Protein AF-0000000076653887 (afdb_homodimer)

Foldseek 3Di:
DPPPQAAFEEEEEDAAQFADLLRVLLVLLQQCQAPVSDPVDGNGRYDYFYEYQDQWYQYNVPDIDGGRYYLVRCLVPVVRHQEYEFTDGPCVPVVVCLDCPHSSLVSLLSQLPDDFDPPLVRAREYEYAACSLLSVLSSLQQAPWEFEHAPVCQVVSQVSNVVNVGRGHHYDDDQKDQRQAGPSRRYGYIYGYHSVSSNVRSLVVCCSVPNVVSSVSSCVVVVHD/DPPPQAAFEEEEEDAAQFADLLRVLLVLLQQCQAPVSDPVDGNGRYDYFYEYQDQWYQYNVPDIDGGRYYLVRCLVPVVRHQEYEFTDGPCVPVVVCLDCPHSSLVSLLSQLPDDFDPPLVRAREYEYAACSLLSVLSSLQLAPWEFEHAPVCQVVSQVSNVVNVGRGHHYDDDQKDQRQAGPSSRYGYIYGYHSVSSNVRSLVVCCVVPNPVSSVSSCVVVVND

Secondary structure (DSSP, 8-state):
-------EEEEEE--TT--HHHHHHHHHHHHH-BTT--SSS--BSEEEEEEESSSEEEETTTEEEE-SEEHHHHHHTGGG-SEEEE----HHHHHHHTSTTSHHHHHHHHHHTSPPPS-TTS-EEEEEEGGGHHHHHHHTTTTTSEE---GGGHHHHHHHHHHTTSSPPEE--SSEEEEEE-TTSSEEEEEE-STHHHHHHHHHHHHHHT-HHHHHHHHHHTT--/-------EEEEEE--TT--HHHHHHHHHHHHH-BTT--SSS--BSEEEEEEESSSEEEETTTEEEE-SEEHHHHHHTGGG-SEEEE----HHHHHHHTSTTSHHHHHHHHHHTSPPPSSTTS-EEEEEEGGGHHHHHHHTTTTTSEE---GGGHHHHHHHHHHTTSSPPEE--SSEEEEEE-TTSSEEEEEE-STHHHHHHHHHHHHHHT-HHHHHHHHHHTT--

Structure (mmCIF, N/CA/C/O backbone):
data_AF-0000000076653887-model_v1
#
loop_
_entity.id
_entity.type
_entity.pdbx_description
1 polymer 'Related to ThiJ/PfpI family protein'
#
loop_
_atom_site.group_PDB
_atom_site.id
_atom_site.type_symbol
_atom_site.label_atom_id
_atom_site.label_alt_id
_atom_site.label_comp_id
_atom_site.label_asym_id
_atom_site.label_entity_id
_atom_site.label_seq_id
_atom_site.pdbx_PDB_ins_code
_atom_site.Cartn_x
_atom_site.Cartn_y
_atom_site.Cartn_z
_atom_site.occupancy
_atom_site.B_iso_or_equiv
_atom_site.auth_seq_id
_atom_site.auth_comp_id
_atom_site.auth_asym_id
_atom_site.auth_atom_id
_atom_site.pdbx_PDB_model_num
ATOM 1 N N . MET A 1 1 ? 30.344 25.25 -2.646 1 35.72 1 MET A N 1
ATOM 2 C CA . MET A 1 1 ? 29.984 24.266 -1.63 1 35.72 1 MET A CA 1
ATOM 3 C C . MET A 1 1 ? 28.938 23.281 -2.164 1 35.72 1 MET A C 1
ATOM 5 O O . MET A 1 1 ? 27.891 23.703 -2.648 1 35.72 1 MET A O 1
ATOM 9 N N . SER A 1 2 ? 29.219 22.188 -2.693 1 41.06 2 SER A N 1
ATOM 10 C CA . SER A 1 2 ? 28.359 21.266 -3.426 1 41.06 2 SER A CA 1
ATOM 11 C C . SER A 1 2 ? 27.078 20.984 -2.65 1 41.06 2 SER A C 1
ATOM 13 O O . SER A 1 2 ? 27.125 20.609 -1.478 1 41.06 2 SER A O 1
ATOM 15 N N . ALA A 1 3 ? 26.062 21.766 -2.795 1 47.28 3 ALA A N 1
ATOM 16 C CA . ALA A 1 3 ? 24.828 21.75 -2.021 1 47.28 3 ALA A CA 1
ATOM 17 C C . ALA A 1 3 ? 24.438 20.328 -1.627 1 47.28 3 ALA A C 1
ATOM 19 O O . ALA A 1 3 ? 24.391 19.438 -2.473 1 47.28 3 ALA A O 1
ATOM 20 N N . SER A 1 4 ? 24.906 19.844 -0.425 1 63.62 4 SER A N 1
ATOM 21 C CA . SER A 1 4 ? 24.578 18.531 0.104 1 63.62 4 SER A CA 1
ATOM 22 C C . SER A 1 4 ? 23.156 18.125 -0.264 1 63.62 4 SER A C 1
ATOM 24 O O . SER A 1 4 ? 22.234 18.953 -0.238 1 63.62 4 SER A O 1
ATOM 26 N N . ALA A 1 5 ? 23 16.953 -0.858 1 79.5 5 ALA A N 1
ATOM 27 C CA . ALA A 1 5 ? 21.719 16.438 -1.338 1 79.5 5 ALA A CA 1
ATOM 28 C C . ALA A 1 5 ? 20.656 16.484 -0.236 1 79.5 5 ALA A C 1
ATOM 30 O O . ALA A 1 5 ? 20.938 16.125 0.908 1 79.5 5 ALA A O 1
ATOM 31 N N . LYS A 1 6 ? 19.562 17.188 -0.463 1 87.56 6 LYS A N 1
ATOM 32 C CA . LYS A 1 6 ? 18.469 17.359 0.494 1 87.56 6 LYS A CA 1
ATOM 33 C C . LYS A 1 6 ? 17.859 16.031 0.896 1 87.56 6 LYS A C 1
ATOM 35 O O . LYS A 1 6 ? 17.703 15.141 0.058 1 87.56 6 LYS A O 1
ATOM 40 N N . HIS A 1 7 ? 17.703 15.875 2.232 1 94.31 7 HIS A N 1
ATOM 41 C CA . HIS A 1 7 ? 17.016 14.719 2.791 1 94.31 7 HIS A CA 1
ATOM 42 C C . HIS A 1 7 ? 15.844 15.156 3.67 1 94.31 7 HIS A C 1
ATOM 44 O O . HIS A 1 7 ? 15.945 16.156 4.391 1 94.31 7 HIS A O 1
ATOM 50 N N . TYR A 1 8 ? 14.789 14.422 3.564 1 96.75 8 TYR A N 1
ATOM 51 C CA . TYR A 1 8 ? 13.594 14.719 4.344 1 96.75 8 TYR A CA 1
ATOM 52 C C . TYR A 1 8 ? 13.227 13.555 5.254 1 96.75 8 TYR A C 1
ATOM 54 O O . TYR A 1 8 ? 13.32 12.391 4.848 1 96.75 8 TYR A O 1
ATOM 62 N N . SER A 1 9 ? 12.867 13.867 6.469 1 97.69 9 SER A N 1
ATOM 63 C CA . SER A 1 9 ? 12.352 12.883 7.414 1 97.69 9 SER A CA 1
ATOM 64 C C . SER A 1 9 ? 10.828 12.859 7.426 1 97.69 9 SER A C 1
ATOM 66 O O . SER A 1 9 ? 10.195 13.891 7.645 1 97.69 9 SER A O 1
ATOM 68 N N . VAL A 1 10 ? 10.25 11.68 7.203 1 98.75 10 VAL A N 1
ATOM 69 C CA . VAL A 1 10 ? 8.797 11.539 7.102 1 98.75 10 VAL A CA 1
ATOM 70 C C . VAL A 1 10 ? 8.281 10.664 8.25 1 98.75 10 VAL A C 1
ATOM 72 O O . VAL A 1 10 ? 8.672 9.5 8.375 1 98.75 10 VAL A O 1
ATOM 75 N N . GLY A 1 11 ? 7.484 11.242 9.156 1 98.88 11 GLY A N 1
ATOM 76 C CA . GLY A 1 11 ? 6.688 10.438 10.07 1 98.88 11 GLY A CA 1
ATOM 77 C C . GLY A 1 11 ? 5.375 9.977 9.477 1 98.88 11 GLY A C 1
ATOM 78 O O . GLY A 1 11 ? 4.664 10.758 8.836 1 98.88 11 GLY A O 1
ATOM 79 N N . VAL A 1 12 ? 5.055 8.758 9.625 1 98.94 12 VAL A N 1
ATOM 80 C CA . VAL A 1 12 ? 3.812 8.18 9.117 1 98.94 12 VAL A CA 1
ATOM 81 C C . VAL A 1 12 ? 3.01 7.594 10.273 1 98.94 12 VAL A C 1
ATOM 83 O O . VAL A 1 12 ? 3.389 6.566 10.844 1 98.94 12 VAL A O 1
ATOM 86 N N . LEU A 1 13 ? 1.899 8.227 10.586 1 98.94 13 LEU A N 1
ATOM 87 C CA . LEU A 1 13 ? 1.045 7.742 11.664 1 98.94 13 LEU A CA 1
ATOM 88 C C . LEU A 1 13 ? 0.377 6.426 11.273 1 98.94 13 LEU A C 1
ATOM 90 O O . LEU A 1 13 ? -0.115 6.285 10.148 1 98.94 13 LEU A O 1
ATOM 94 N N . VAL A 1 14 ? 0.419 5.461 12.141 1 98.88 14 VAL A N 1
ATOM 95 C CA . VAL A 1 14 ? -0.341 4.223 11.992 1 98.88 14 VAL A CA 1
ATOM 96 C C . VAL A 1 14 ? -1.024 3.877 13.312 1 98.88 14 VAL A C 1
ATOM 98 O O . VAL A 1 14 ? -0.551 4.266 14.383 1 98.88 14 VAL A O 1
ATOM 101 N N . PHE A 1 15 ? -2.16 3.225 13.234 1 98.75 15 PHE A N 1
ATOM 102 C CA . PHE A 1 15 ? -2.941 2.781 14.383 1 98.75 15 PHE A CA 1
ATOM 103 C C . PHE A 1 15 ? -3.805 1.579 14.016 1 98.75 15 PHE A C 1
ATOM 105 O O . PHE A 1 15 ? -3.959 1.253 12.836 1 98.75 15 PHE A O 1
ATOM 112 N N . ASP A 1 16 ? -4.293 0.832 14.984 1 98 16 ASP A N 1
ATOM 113 C CA . ASP A 1 16 ? -5.117 -0.345 14.727 1 98 16 ASP A CA 1
ATOM 114 C C . ASP A 1 16 ? -6.332 0.012 13.875 1 98 16 ASP A C 1
ATOM 116 O O . ASP A 1 16 ? -7.066 0.95 14.188 1 98 16 ASP A O 1
ATOM 120 N N . GLY A 1 17 ? -6.457 -0.701 12.789 1 97.12 17 GLY A N 1
ATOM 121 C CA . GLY A 1 17 ? -7.605 -0.508 11.914 1 97.12 17 GLY A CA 1
ATOM 122 C C . GLY A 1 17 ? -7.355 0.503 10.812 1 97.12 17 GLY A C 1
ATOM 123 O O . GLY A 1 17 ? -8.219 0.741 9.969 1 97.12 17 GLY A O 1
ATOM 124 N N . VAL A 1 18 ? -6.141 1.078 10.75 1 97.94 18 VAL A N 1
ATOM 125 C CA . VAL A 1 18 ? -5.777 2.066 9.742 1 97.94 18 VAL A CA 1
ATOM 126 C C . VAL A 1 18 ? -5.879 1.446 8.352 1 97.94 18 VAL A C 1
ATOM 128 O O . VAL A 1 18 ? -5.648 0.246 8.18 1 97.94 18 VAL A O 1
ATOM 131 N N . ASP A 1 19 ? -6.266 2.242 7.414 1 97.31 19 ASP A N 1
ATOM 132 C CA . ASP A 1 19 ? -6.332 1.786 6.031 1 97.31 19 ASP A CA 1
ATOM 133 C C . ASP A 1 19 ? -4.934 1.595 5.445 1 97.31 19 ASP A C 1
ATOM 135 O O . ASP A 1 19 ? -4.098 2.496 5.52 1 97.31 19 ASP A O 1
ATOM 139 N N . ILE A 1 20 ? -4.719 0.563 4.793 1 98.06 20 ILE A N 1
ATOM 140 C CA . ILE A 1 20 ? -3.387 0.108 4.418 1 98.06 20 ILE A CA 1
ATOM 141 C C . ILE A 1 20 ? -2.781 1.071 3.398 1 98.06 20 ILE A C 1
ATOM 143 O O . ILE A 1 20 ? -1.705 1.629 3.625 1 98.06 20 ILE A O 1
ATOM 147 N N . LEU A 1 21 ? -3.434 1.396 2.318 1 97.44 21 LEU A N 1
ATOM 148 C CA . LEU A 1 21 ? -2.824 2.188 1.256 1 97.44 21 LEU A CA 1
ATOM 149 C C . LEU A 1 21 ? -2.76 3.662 1.646 1 97.44 21 LEU A C 1
ATOM 151 O O . LEU A 1 21 ? -2.072 4.449 0.995 1 97.44 21 LEU A O 1
ATOM 155 N N . ASP A 1 22 ? -3.475 4.02 2.719 1 98.44 22 ASP A N 1
ATOM 156 C CA . ASP A 1 22 ? -3.396 5.402 3.178 1 98.44 22 ASP A CA 1
ATOM 157 C C . ASP A 1 22 ? -1.999 5.73 3.701 1 98.44 22 ASP A C 1
ATOM 159 O O . ASP A 1 22 ? -1.573 6.887 3.67 1 98.44 22 ASP A O 1
ATOM 163 N N . PHE A 1 23 ? -1.325 4.711 4.234 1 98.69 23 PHE A N 1
ATOM 164 C CA . PHE A 1 23 ? 0.042 4.953 4.68 1 98.69 23 PHE A CA 1
ATOM 165 C C . PHE A 1 23 ? 1.042 4.289 3.74 1 98.69 23 PHE A C 1
ATOM 167 O O . PHE A 1 23 ? 2.1 4.855 3.451 1 98.69 23 PHE A O 1
ATOM 174 N N . ALA A 1 24 ? 0.767 3.137 3.213 1 98.19 24 ALA A N 1
ATOM 175 C CA . ALA A 1 24 ? 1.706 2.4 2.371 1 98.19 24 ALA A CA 1
ATOM 176 C C . ALA A 1 24 ? 1.891 3.09 1.021 1 98.19 24 ALA A C 1
ATOM 178 O O . ALA A 1 24 ? 2.977 3.045 0.438 1 98.19 24 ALA A O 1
ATOM 179 N N . GLY A 1 25 ? 0.832 3.682 0.486 1 97.38 25 GLY A N 1
ATOM 180 C CA . GLY A 1 25 ? 0.93 4.43 -0.757 1 97.38 25 GLY A CA 1
ATOM 181 C C . GLY A 1 25 ? 1.96 5.543 -0.706 1 97.38 25 GLY A C 1
ATOM 182 O O . GLY A 1 25 ? 2.926 5.535 -1.472 1 97.38 25 GLY A O 1
ATOM 183 N N . PRO A 1 26 ? 1.745 6.477 0.218 1 98.56 26 PRO A N 1
ATOM 184 C CA . PRO A 1 26 ? 2.734 7.543 0.374 1 98.56 26 PRO A CA 1
ATOM 185 C C . PRO A 1 26 ? 4.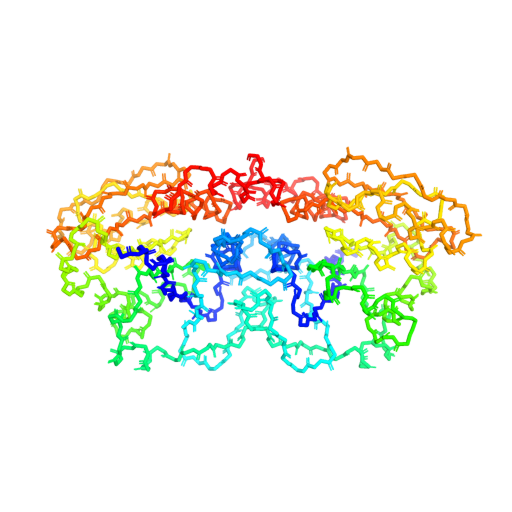141 7.012 0.63 1 98.56 26 PRO A C 1
ATOM 187 O O . PRO A 1 26 ? 5.109 7.516 0.052 1 98.56 26 PRO A O 1
ATOM 190 N N . ILE A 1 27 ? 4.312 5.98 1.492 1 98.38 27 ILE A N 1
ATOM 191 C CA . ILE A 1 27 ? 5.629 5.418 1.772 1 98.38 27 ILE A CA 1
ATOM 192 C C . ILE A 1 27 ? 6.254 4.898 0.479 1 98.38 27 ILE A C 1
ATOM 194 O O . ILE A 1 27 ? 7.449 5.094 0.239 1 98.38 27 ILE A O 1
ATOM 198 N N . GLU A 1 28 ? 5.457 4.207 -0.347 1 96.81 28 GLU A N 1
ATOM 199 C CA . GLU A 1 28 ? 5.93 3.705 -1.634 1 96.81 28 GLU A CA 1
ATOM 200 C C . GLU A 1 28 ? 6.496 4.832 -2.492 1 96.81 28 GLU A C 1
ATOM 202 O O . GLU A 1 28 ? 7.609 4.727 -3.008 1 96.81 28 GLU A O 1
ATOM 207 N N . ILE A 1 29 ? 5.746 5.895 -2.615 1 97.44 29 ILE A N 1
ATOM 208 C CA . ILE A 1 29 ? 6.16 7.023 -3.441 1 97.44 29 ILE A CA 1
ATOM 209 C C . ILE A 1 29 ? 7.457 7.613 -2.895 1 97.44 29 ILE A C 1
ATOM 211 O O . ILE A 1 29 ? 8.438 7.766 -3.629 1 97.44 29 ILE A O 1
ATOM 215 N N . PHE A 1 30 ? 7.516 7.887 -1.624 1 97.94 30 PHE A N 1
ATOM 216 C CA . PHE A 1 30 ? 8.672 8.523 -1.004 1 97.94 30 PHE A CA 1
ATOM 217 C C . PHE A 1 30 ? 9.898 7.617 -1.092 1 97.94 30 PHE A C 1
ATOM 219 O O . PHE A 1 30 ? 11.023 8.102 -1.243 1 97.94 30 PHE A O 1
ATOM 226 N N . SER A 1 31 ? 9.672 6.32 -1.011 1 95.81 31 SER A N 1
ATOM 227 C CA . SER A 1 31 ? 10.781 5.375 -0.998 1 95.81 31 SER A CA 1
ATOM 228 C C . SER A 1 31 ? 11.453 5.285 -2.367 1 95.81 31 SER A C 1
ATOM 230 O O . SER A 1 31 ? 12.594 4.836 -2.479 1 95.81 31 SER A O 1
ATOM 232 N N . HIS A 1 32 ? 10.805 5.68 -3.426 1 95.31 32 HIS A N 1
ATOM 233 C CA . HIS A 1 32 ? 11.367 5.609 -4.766 1 95.31 32 HIS A CA 1
ATOM 234 C C . HIS A 1 32 ? 12.133 6.879 -5.109 1 95.31 32 HIS A C 1
ATOM 236 O O . HIS A 1 32 ? 12.883 6.914 -6.086 1 95.31 32 HIS A O 1
ATOM 242 N N . ALA A 1 33 ? 11.898 7.941 -4.344 1 96.62 33 ALA A N 1
ATOM 243 C CA . ALA A 1 33 ? 12.633 9.188 -4.59 1 96.62 33 ALA A CA 1
ATOM 244 C C . ALA A 1 33 ? 14.086 9.07 -4.137 1 96.62 33 ALA A C 1
ATOM 246 O O . ALA A 1 33 ? 14.352 8.883 -2.947 1 96.62 33 ALA A O 1
ATOM 247 N N . SER A 1 34 ? 14.969 9.078 -5.008 1 95.19 34 SER A N 1
ATOM 248 C CA . SER A 1 34 ? 16.391 8.945 -4.707 1 95.19 34 SER A CA 1
ATOM 249 C C . SER A 1 34 ? 17.234 9.82 -5.625 1 95.19 34 SER A C 1
ATOM 251 O O . SER A 1 34 ? 16.922 9.969 -6.809 1 95.19 34 SER A O 1
ATOM 253 N N . HIS A 1 35 ? 18.297 10.312 -5.129 1 94.38 35 HIS A N 1
ATOM 254 C CA . HIS A 1 35 ? 19.156 11.211 -5.887 1 94.38 35 HIS A CA 1
ATOM 255 C C . HIS A 1 35 ? 19.844 10.469 -7.031 1 94.38 35 HIS A C 1
ATOM 257 O O . HIS A 1 35 ? 20.062 11.039 -8.102 1 94.38 35 HIS A O 1
ATOM 263 N N . ASN A 1 36 ? 20.094 9.203 -6.805 1 91.31 36 ASN A N 1
ATOM 264 C CA . ASN A 1 36 ? 20.875 8.469 -7.797 1 91.31 36 ASN A CA 1
ATOM 265 C C . ASN A 1 36 ? 19.984 7.551 -8.633 1 91.31 36 ASN A C 1
ATOM 267 O O . ASN A 1 36 ? 20.484 6.812 -9.492 1 91.31 36 ASN A O 1
ATOM 271 N N . LYS A 1 37 ? 18.766 7.582 -8.367 1 88.56 37 LYS A N 1
ATOM 272 C CA . LYS A 1 37 ? 17.781 6.789 -9.102 1 88.56 37 LYS A CA 1
ATOM 273 C C . LYS A 1 37 ? 18.234 5.336 -9.227 1 88.56 37 LYS A C 1
ATOM 275 O O . LYS A 1 37 ? 17.984 4.691 -10.25 1 88.56 37 LYS A O 1
ATOM 280 N N . SER A 1 38 ? 18.984 4.863 -8.258 1 86.69 38 SER A N 1
ATOM 281 C CA . SER A 1 38 ? 19.422 3.475 -8.227 1 86.69 38 SER A CA 1
ATOM 282 C C . SER A 1 38 ? 18.5 2.617 -7.363 1 86.69 38 SER A C 1
ATOM 284 O O . SER A 1 38 ? 18.375 2.852 -6.16 1 86.69 38 SER A O 1
ATOM 286 N N . PRO A 1 39 ? 17.938 1.614 -7.918 1 82.81 39 PRO A N 1
ATOM 287 C CA . PRO A 1 39 ? 17.062 0.756 -7.117 1 82.81 39 PRO A CA 1
ATOM 288 C C . PRO A 1 39 ? 17.828 -0.163 -6.176 1 82.81 39 PRO A C 1
ATOM 290 O O . PRO A 1 39 ? 17.312 -0.565 -5.133 1 82.81 39 PRO A O 1
ATOM 293 N N . ASP A 1 40 ? 19.031 -0.468 -6.473 1 85.62 40 ASP A N 1
ATOM 294 C CA . ASP A 1 40 ? 19.812 -1.438 -5.715 1 85.62 40 ASP A CA 1
ATOM 295 C C . ASP A 1 40 ? 20.531 -0.769 -4.551 1 85.62 40 ASP A C 1
ATOM 297 O O . ASP A 1 40 ? 20.781 -1.399 -3.52 1 85.62 40 ASP A O 1
ATOM 301 N N . ASN A 1 41 ? 20.922 0.445 -4.742 1 88.81 41 ASN A N 1
ATOM 302 C CA . ASN A 1 41 ? 21.578 1.226 -3.699 1 88.81 41 ASN A CA 1
ATOM 303 C C . ASN A 1 41 ? 21.109 2.678 -3.705 1 88.81 41 ASN A C 1
ATOM 305 O O . ASN A 1 41 ? 21.891 3.584 -3.998 1 88.81 41 ASN A O 1
ATOM 309 N N . PRO A 1 42 ? 19.906 2.848 -3.246 1 90.69 42 PRO A N 1
ATOM 310 C CA . PRO A 1 42 ? 19.312 4.18 -3.422 1 90.69 42 PRO A CA 1
ATOM 311 C C . PRO A 1 42 ? 19.844 5.195 -2.41 1 90.69 42 PRO A C 1
ATOM 313 O O . PRO A 1 42 ? 19.938 4.887 -1.219 1 90.69 42 PRO A O 1
ATOM 316 N N . ASP A 1 43 ? 20.281 6.355 -2.9 1 94.31 43 ASP A N 1
ATOM 317 C CA . ASP A 1 43 ? 20.422 7.543 -2.062 1 94.31 43 ASP A CA 1
ATOM 318 C C . ASP A 1 43 ? 19.078 8.242 -1.862 1 94.31 43 ASP A C 1
ATOM 320 O O . ASP A 1 43 ? 18.781 9.227 -2.539 1 94.31 43 ASP A O 1
ATOM 324 N N . ARG A 1 44 ? 18.344 7.777 -0.931 1 95.25 44 ARG A N 1
ATOM 325 C CA . ARG A 1 44 ? 16.938 8.156 -0.778 1 95.25 44 ARG A CA 1
ATOM 326 C C . ARG A 1 44 ? 16.812 9.602 -0.311 1 95.25 44 ARG A C 1
ATOM 328 O O . ARG A 1 44 ? 17.531 10.039 0.587 1 95.25 44 ARG A O 1
ATOM 335 N N . ILE A 1 45 ? 15.898 10.273 -0.911 1 97.12 45 ILE A N 1
ATOM 336 C CA . ILE A 1 45 ? 15.609 11.664 -0.561 1 97.12 45 ILE A CA 1
ATOM 337 C C . ILE A 1 45 ? 14.773 11.703 0.718 1 97.12 45 ILE A C 1
ATOM 339 O O . ILE A 1 45 ? 14.969 12.586 1.562 1 97.12 45 ILE A O 1
ATOM 343 N N . TYR A 1 46 ? 13.914 10.711 0.856 1 97.94 46 TYR A N 1
ATOM 344 C CA . TYR A 1 46 ? 13.016 10.648 2.008 1 97.94 46 TYR A CA 1
ATOM 345 C C . TYR A 1 46 ? 13.328 9.43 2.871 1 97.94 46 TYR A C 1
ATOM 347 O O . TYR A 1 46 ? 13.586 8.344 2.354 1 97.94 46 TYR A O 1
ATOM 355 N N . LYS A 1 47 ? 13.312 9.602 4.133 1 97.62 47 LYS A N 1
ATOM 356 C CA . LYS A 1 47 ? 13.375 8.523 5.109 1 97.62 47 LYS A CA 1
ATOM 357 C C . LYS A 1 47 ? 12.086 8.445 5.922 1 97.62 47 LYS A C 1
ATOM 359 O O . LYS A 1 47 ? 11.758 9.375 6.664 1 97.62 47 LYS A O 1
ATOM 364 N N . CYS A 1 48 ? 11.406 7.332 5.785 1 98.44 48 CYS A N 1
ATOM 365 C CA . CYS A 1 48 ? 10.109 7.164 6.43 1 98.44 48 CYS A CA 1
ATOM 366 C C . CYS A 1 48 ? 10.242 6.367 7.723 1 98.44 48 CYS A C 1
ATOM 368 O O . CYS A 1 48 ? 11 5.398 7.785 1 98.44 48 CYS A O 1
ATOM 370 N N . GLN A 1 49 ? 9.531 6.789 8.727 1 98.31 49 GLN A N 1
ATOM 371 C CA . GLN A 1 49 ? 9.328 6.043 9.969 1 98.31 49 GLN A CA 1
ATOM 372 C C . GLN A 1 49 ? 7.855 5.996 10.352 1 98.31 49 GLN A C 1
ATOM 374 O O . GLN A 1 49 ? 7.184 7.027 10.375 1 98.31 49 GLN A O 1
ATOM 379 N N . THR A 1 50 ? 7.398 4.809 10.633 1 98.81 50 THR A N 1
ATOM 380 C CA . THR A 1 50 ? 6.035 4.695 11.141 1 98.81 50 THR A CA 1
ATOM 381 C C . THR A 1 50 ? 5.98 5.078 12.617 1 98.81 50 THR A C 1
ATOM 383 O O . THR A 1 50 ? 6.902 4.773 13.383 1 98.81 50 THR A O 1
ATOM 386 N N . ILE A 1 51 ? 4.934 5.77 12.977 1 98.94 51 ILE A N 1
ATOM 387 C CA . ILE A 1 51 ? 4.688 6.23 14.336 1 98.94 51 ILE A CA 1
ATOM 388 C C . ILE A 1 51 ? 3.369 5.652 14.852 1 98.94 51 ILE A C 1
ATOM 390 O O . ILE A 1 51 ? 2.326 5.816 14.211 1 98.94 51 ILE A O 1
ATOM 394 N N . GLY A 1 52 ? 3.357 4.93 15.906 1 98.81 52 GLY A N 1
ATOM 395 C CA . GLY A 1 52 ? 2.152 4.336 16.469 1 98.81 52 GLY A CA 1
ATOM 396 C C . GLY A 1 52 ? 2.154 4.289 17.984 1 98.81 52 GLY A C 1
ATOM 397 O O . GLY A 1 52 ? 3.162 4.605 18.609 1 98.81 52 GLY A O 1
ATOM 398 N N . ARG A 1 53 ? 1.006 3.986 18.531 1 98.19 53 ARG A N 1
ATOM 399 C CA . ARG A 1 53 ? 0.843 3.992 19.984 1 98.19 53 ARG A CA 1
ATOM 400 C C . ARG A 1 53 ? 1.421 2.725 20.609 1 98.19 53 ARG A C 1
ATOM 402 O O . ARG A 1 53 ? 1.715 2.691 21.812 1 98.19 53 ARG A O 1
ATOM 409 N N . SER A 1 54 ? 1.487 1.658 19.797 1 98 54 SER A N 1
ATOM 410 C CA . SER A 1 54 ? 2.021 0.367 20.219 1 98 54 SER A CA 1
ATOM 411 C C . SER A 1 54 ? 3.078 -0.141 19.234 1 98 54 SER A C 1
ATOM 413 O O . SER A 1 54 ? 3.213 0.385 18.141 1 98 54 SER A O 1
ATOM 415 N N . HIS A 1 55 ? 3.863 -1.085 19.656 1 98.06 55 HIS A N 1
ATOM 416 C CA . HIS A 1 55 ? 4.988 -1.575 18.875 1 98.06 55 HIS A CA 1
ATOM 417 C C . HIS A 1 55 ? 4.516 -2.285 17.609 1 98.06 55 HIS A C 1
ATOM 419 O O . HIS A 1 55 ? 5.277 -2.441 16.656 1 98.06 55 HIS A O 1
ATOM 425 N N . THR A 1 56 ? 3.299 -2.787 17.688 1 98.12 56 THR A N 1
ATOM 426 C CA . THR A 1 56 ? 2.676 -3.416 16.531 1 98.12 56 THR A CA 1
ATOM 427 C C . THR A 1 56 ? 1.23 -2.947 16.375 1 98.12 56 THR A C 1
ATOM 429 O O . THR A 1 56 ? 0.542 -2.701 17.375 1 98.12 56 THR A O 1
ATOM 432 N N . ILE A 1 57 ? 0.824 -2.754 15.125 1 98 57 ILE A N 1
ATOM 433 C CA . ILE A 1 57 ? -0.582 -2.479 14.852 1 98 57 ILE A CA 1
ATOM 434 C C . ILE A 1 57 ? -1.084 -3.406 13.742 1 98 57 ILE A C 1
ATOM 436 O O . ILE A 1 57 ? -0.293 -3.922 12.953 1 98 57 ILE A O 1
ATOM 440 N N . ARG A 1 58 ? -2.352 -3.629 13.742 1 97.56 58 ARG A N 1
ATOM 441 C CA . ARG A 1 58 ? -2.99 -4.398 12.68 1 97.56 58 ARG A CA 1
ATOM 442 C C . ARG A 1 58 ? -3.836 -3.502 11.7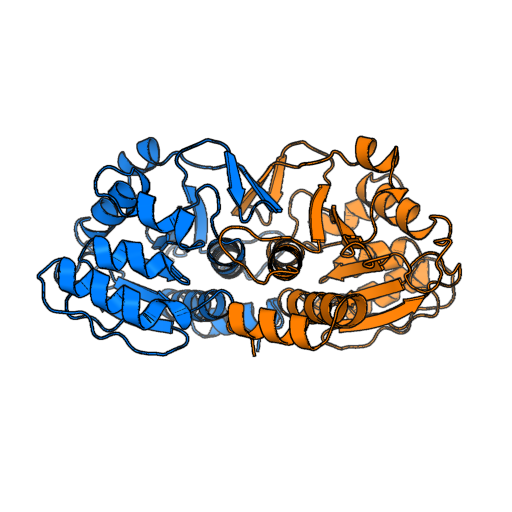81 1 97.56 58 ARG A C 1
ATOM 444 O O . ARG A 1 58 ? -4.879 -3.002 12.203 1 97.56 58 ARG A O 1
ATOM 451 N N . ALA A 1 59 ? -3.367 -3.359 10.516 1 96.94 59 ALA A N 1
ATOM 452 C CA . ALA A 1 59 ? -4.051 -2.523 9.531 1 96.94 59 ALA A CA 1
ATOM 453 C C . ALA A 1 59 ? -5.152 -3.303 8.82 1 96.94 59 ALA A C 1
ATOM 455 O O . ALA A 1 59 ? -4.91 -4.391 8.297 1 96.94 59 ALA A O 1
ATOM 456 N N . ALA A 1 60 ? -6.387 -2.797 8.781 1 91 60 ALA A N 1
ATOM 457 C CA . ALA A 1 60 ? -7.543 -3.361 8.086 1 91 60 ALA A CA 1
ATOM 458 C C . ALA A 1 60 ? -7.703 -4.844 8.406 1 91 60 ALA A C 1
ATOM 460 O O . ALA A 1 60 ? -8.109 -5.629 7.547 1 91 60 ALA A O 1
ATOM 461 N N . ASP A 1 61 ? -7.18 -5.262 9.492 1 88.44 61 ASP A N 1
ATOM 462 C CA . ASP A 1 61 ? -7.176 -6.656 9.93 1 88.44 61 ASP A CA 1
ATOM 463 C C . ASP A 1 61 ? -6.531 -7.555 8.875 1 88.44 61 ASP A C 1
ATOM 465 O O . ASP A 1 61 ? -6.992 -8.672 8.633 1 88.44 61 ASP A O 1
ATOM 469 N N . SER A 1 62 ? -5.574 -7.02 8.172 1 94.88 62 SER A N 1
ATOM 470 C CA . SER A 1 62 ? -5.047 -7.785 7.047 1 94.88 62 SER A CA 1
ATOM 471 C C . SER A 1 62 ? -3.529 -7.656 6.953 1 94.88 62 SER A C 1
ATOM 473 O O . SER A 1 62 ? -2.873 -8.445 6.273 1 94.88 62 SER A O 1
ATOM 475 N N . LEU A 1 63 ? -2.914 -6.699 7.605 1 98.25 63 LEU A N 1
ATOM 476 C CA . LEU A 1 63 ? -1.476 -6.457 7.562 1 98.25 63 LEU A CA 1
ATOM 477 C C . LEU A 1 63 ? -0.964 -5.996 8.922 1 98.25 63 LEU A C 1
ATOM 479 O O . LEU A 1 63 ? -1.426 -4.984 9.453 1 98.25 63 LEU A O 1
ATOM 483 N N . THR A 1 64 ? -0.072 -6.688 9.461 1 98.5 64 THR A N 1
ATOM 484 C CA . THR A 1 64 ? 0.519 -6.293 10.734 1 98.5 64 THR A CA 1
ATOM 485 C C . THR A 1 64 ? 1.812 -5.516 10.516 1 98.5 64 THR A C 1
ATOM 487 O O . THR A 1 64 ? 2.719 -5.988 9.828 1 98.5 64 THR A O 1
ATOM 490 N N . VAL A 1 65 ? 1.884 -4.363 11.055 1 98.44 65 VAL A N 1
ATOM 491 C CA . VAL A 1 65 ? 3.018 -3.459 10.906 1 98.44 65 VAL A CA 1
ATOM 492 C C . VAL A 1 65 ? 3.791 -3.379 12.219 1 98.44 65 VAL A C 1
ATOM 494 O O . VAL A 1 65 ? 3.195 -3.238 13.289 1 98.44 65 VAL A O 1
ATOM 497 N N . ALA A 1 66 ? 5.094 -3.541 12.172 1 98.44 66 ALA A N 1
ATOM 498 C CA . ALA A 1 66 ? 5.953 -3.205 13.305 1 98.44 66 ALA A CA 1
ATOM 499 C C . ALA A 1 66 ? 6.289 -1.717 13.312 1 98.44 66 ALA A C 1
ATOM 501 O O . ALA A 1 66 ? 6.867 -1.199 12.352 1 98.44 66 ALA A O 1
ATOM 502 N N . VAL A 1 67 ? 5.98 -1.077 14.375 1 98.31 67 VAL A N 1
ATOM 503 C CA . VAL A 1 67 ? 6.078 0.376 14.477 1 98.31 67 VAL A CA 1
ATOM 504 C C . VAL A 1 67 ? 7.523 0.777 14.773 1 98.31 67 VAL A C 1
ATOM 506 O O . VAL A 1 67 ? 8.18 0.173 15.617 1 98.31 67 VAL A O 1
ATOM 509 N N . ASP A 1 68 ? 8.016 1.795 14.109 1 98.38 68 ASP A N 1
ATOM 510 C CA . ASP A 1 68 ? 9.398 2.236 14.258 1 98.38 68 ASP A CA 1
ATOM 511 C C . ASP A 1 68 ? 9.562 3.104 15.5 1 98.38 68 ASP A C 1
ATOM 513 O O . ASP A 1 68 ? 10.617 3.07 16.141 1 98.38 68 ASP A O 1
ATOM 517 N N . LEU A 1 69 ? 8.578 3.934 15.742 1 98.62 69 LEU A N 1
ATOM 518 C CA . LEU A 1 69 ? 8.664 4.945 16.781 1 98.62 69 LEU A CA 1
ATOM 519 C C . LEU A 1 69 ? 7.328 5.09 17.516 1 98.62 69 LEU A C 1
ATOM 521 O O . LEU A 1 69 ? 6.285 5.238 16.875 1 98.62 69 LEU A O 1
ATOM 525 N N . LEU A 1 70 ? 7.363 5.004 18.812 1 98.75 70 LEU A N 1
ATOM 526 C CA . LEU A 1 70 ? 6.133 5.215 19.562 1 98.75 70 LEU A CA 1
ATOM 527 C C . LEU A 1 70 ? 5.754 6.691 19.578 1 98.75 70 LEU A C 1
ATOM 529 O O . LEU A 1 70 ? 6.625 7.562 19.578 1 98.75 70 LEU A O 1
ATOM 533 N N . ILE A 1 71 ? 4.445 6.98 19.656 1 98.81 71 ILE A N 1
ATOM 534 C CA . ILE A 1 71 ? 3.953 8.352 19.609 1 98.81 71 ILE A CA 1
ATOM 535 C C . ILE A 1 71 ? 4.598 9.164 20.734 1 98.81 71 ILE A C 1
ATOM 537 O O . ILE A 1 71 ? 5.027 10.297 20.531 1 98.81 71 ILE A O 1
ATOM 541 N N . ASN A 1 72 ? 4.695 8.586 21.938 1 98.25 72 ASN A N 1
ATOM 542 C CA . ASN A 1 72 ? 5.285 9.297 23.062 1 98.25 72 ASN A CA 1
ATOM 543 C C . ASN A 1 72 ? 6.742 9.664 22.797 1 98.25 72 ASN A C 1
ATOM 545 O O . ASN A 1 72 ? 7.215 10.711 23.234 1 98.25 72 ASN A O 1
ATOM 549 N N . GLU A 1 73 ? 7.445 8.82 22.125 1 98.5 73 GLU A N 1
ATOM 550 C CA . GLU A 1 73 ? 8.828 9.102 21.734 1 98.5 73 GLU A CA 1
ATOM 551 C C . GLU A 1 73 ? 8.891 10.172 20.656 1 98.5 73 GLU A C 1
ATOM 553 O O . GLU A 1 73 ? 9.75 11.055 20.703 1 98.5 73 GLU A O 1
ATOM 558 N N . ALA A 1 74 ? 8.008 10.031 19.672 1 98.5 74 ALA A N 1
ATOM 559 C CA . ALA A 1 74 ? 7.957 11.023 18.594 1 98.5 74 ALA A CA 1
ATOM 560 C C . ALA A 1 74 ? 7.691 12.422 19.141 1 98.5 74 ALA A C 1
ATOM 562 O O . ALA A 1 74 ? 8.273 13.398 18.688 1 98.5 74 ALA A O 1
ATOM 563 N N . LEU A 1 75 ? 6.797 12.5 20.156 1 98.19 75 LEU A N 1
ATOM 564 C CA . LEU A 1 75 ? 6.398 13.781 20.734 1 98.19 75 LEU A CA 1
ATOM 565 C C . LEU A 1 75 ? 7.586 14.469 21.406 1 98.19 75 LEU A C 1
ATOM 567 O O . LEU A 1 75 ? 7.621 15.695 21.5 1 98.19 75 LEU A O 1
ATOM 571 N N . LEU A 1 76 ? 8.625 13.742 21.812 1 97.69 76 LEU A N 1
ATOM 572 C CA . LEU A 1 76 ? 9.805 14.297 22.469 1 97.69 76 LEU A CA 1
ATOM 573 C C . LEU A 1 76 ? 10.703 15.016 21.469 1 97.69 76 LEU A C 1
ATOM 575 O O . LEU A 1 76 ? 11.484 15.883 21.844 1 97.69 76 LEU A O 1
ATOM 579 N N . ASP A 1 77 ? 10.664 14.68 20.219 1 96.69 77 ASP A N 1
ATOM 580 C CA . ASP A 1 77 ? 11.484 15.297 19.172 1 96.69 77 ASP A CA 1
ATOM 581 C C . ASP A 1 77 ? 10.727 15.367 17.844 1 96.69 77 ASP A C 1
ATOM 583 O O . ASP A 1 77 ? 11.211 14.875 16.828 1 96.69 77 ASP A O 1
ATOM 587 N N . LEU A 1 78 ? 9.664 16.016 17.906 1 97.25 78 LEU A N 1
ATOM 588 C CA . LEU A 1 78 ? 8.742 16.078 16.766 1 97.25 78 LEU A CA 1
ATOM 589 C C . LEU A 1 78 ? 9.336 16.922 15.641 1 97.25 78 LEU A C 1
ATOM 591 O O . LEU A 1 78 ? 9.008 16.703 14.469 1 97.25 78 LEU A O 1
ATOM 5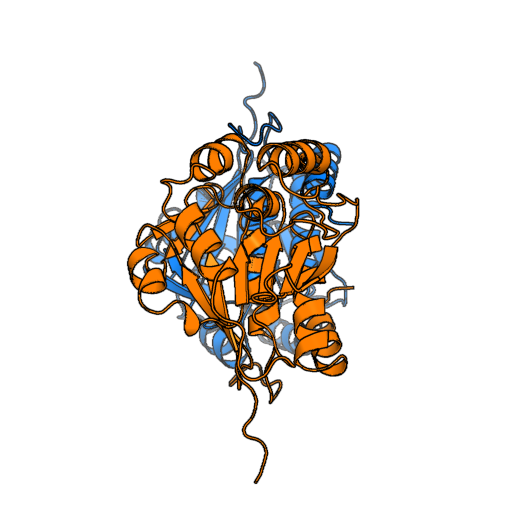95 N N . GLN A 1 79 ? 10.211 17.859 15.945 1 94.56 79 GLN A N 1
ATOM 596 C CA . GLN A 1 79 ? 10.812 18.781 14.984 1 94.56 79 GLN A CA 1
ATOM 597 C C . GLN A 1 79 ? 11.727 18.047 14.008 1 94.56 79 GLN A C 1
ATOM 599 O O . GLN A 1 79 ? 12.141 18.609 12.992 1 94.56 79 GLN A O 1
ATOM 604 N N . GLN A 1 80 ? 12.07 16.797 14.32 1 95.94 80 GLN A N 1
ATOM 605 C CA . GLN A 1 80 ? 12.93 16.016 13.438 1 95.94 80 GLN A CA 1
ATOM 606 C C . GLN A 1 80 ? 12.227 15.695 12.125 1 95.94 80 GLN A C 1
ATOM 608 O O . GLN A 1 80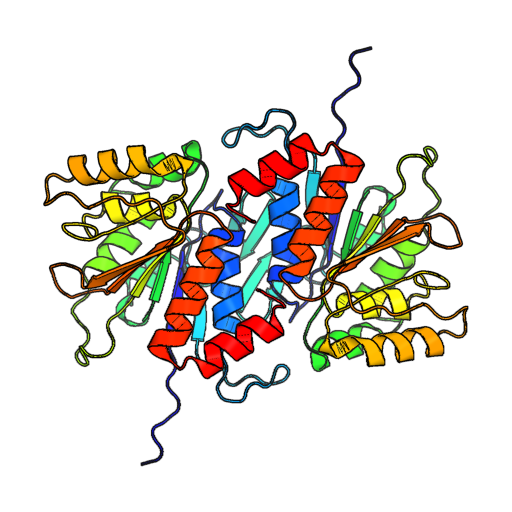 ? 12.875 15.375 11.125 1 95.94 80 GLN A O 1
ATOM 613 N N . PHE A 1 81 ? 10.891 15.742 12.156 1 97.56 81 PHE A N 1
ATOM 614 C CA . PHE A 1 81 ? 10.141 15.352 10.977 1 97.56 81 PHE A CA 1
ATOM 615 C C . PHE A 1 81 ? 9.828 16.562 10.102 1 97.56 81 PHE A C 1
ATOM 617 O O . PHE A 1 81 ? 9.43 17.609 10.609 1 97.56 81 PHE A O 1
ATOM 624 N N . ASP A 1 82 ? 10.016 16.359 8.805 1 96.75 82 ASP A N 1
ATOM 625 C CA . ASP A 1 82 ? 9.672 17.359 7.812 1 96.75 82 ASP A CA 1
ATOM 626 C C . ASP A 1 82 ? 8.242 17.172 7.309 1 96.75 82 ASP A C 1
ATOM 628 O O . ASP A 1 82 ? 7.594 18.141 6.883 1 96.75 82 ASP A O 1
ATOM 632 N N . ILE A 1 83 ? 7.766 15.969 7.297 1 98.44 83 ILE A N 1
ATOM 633 C CA . ILE A 1 83 ? 6.43 15.609 6.828 1 98.44 83 ILE A CA 1
ATOM 634 C C . ILE A 1 83 ? 5.766 14.672 7.84 1 98.44 83 ILE A C 1
ATOM 636 O O . ILE A 1 83 ? 6.414 13.773 8.383 1 98.44 83 ILE A O 1
ATOM 640 N N . LEU A 1 84 ? 4.52 14.867 8.141 1 98.94 84 LEU A N 1
ATOM 641 C CA . LEU A 1 84 ? 3.691 13.906 8.867 1 98.94 84 LEU A CA 1
ATOM 642 C C . LEU A 1 84 ? 2.525 13.438 8.008 1 98.94 84 LEU A C 1
ATOM 644 O O . LEU A 1 84 ? 1.7 14.242 7.57 1 98.94 84 LEU A O 1
ATOM 648 N N . VAL A 1 85 ? 2.502 12.188 7.695 1 98.94 85 VAL A N 1
ATOM 649 C CA . VAL A 1 85 ? 1.415 11.562 6.953 1 98.94 85 VAL A CA 1
ATOM 650 C C . VAL A 1 85 ? 0.342 11.07 7.922 1 98.94 85 VAL A C 1
ATOM 652 O O . VAL A 1 85 ? 0.646 10.375 8.898 1 98.94 85 VAL A O 1
ATOM 655 N N . VAL A 1 86 ? -0.912 11.422 7.641 1 98.94 86 VAL A N 1
ATOM 656 C CA . VAL A 1 86 ? -2.037 11.133 8.523 1 98.94 86 VAL A CA 1
ATOM 657 C C . VAL A 1 86 ? -3.094 10.328 7.766 1 98.94 86 VAL A C 1
ATOM 659 O O . VAL A 1 86 ? -3.949 10.906 7.09 1 98.94 86 VAL A O 1
ATOM 662 N N . PRO A 1 87 ? -3.104 9.031 7.934 1 98.81 87 PRO A N 1
ATOM 663 C CA . PRO A 1 87 ? -4.012 8.148 7.195 1 98.81 87 PRO A CA 1
ATOM 664 C C . PRO A 1 87 ? -5.402 8.078 7.824 1 98.81 87 PRO A C 1
ATOM 666 O O . PRO A 1 87 ? -5.617 8.602 8.922 1 98.81 87 PRO A O 1
ATOM 669 N N . GLY A 1 88 ? -6.328 7.449 7.102 1 98 88 GLY A N 1
ATOM 670 C CA . GLY A 1 88 ? -7.688 7.25 7.578 1 98 88 GLY A CA 1
ATOM 671 C C . GLY A 1 88 ? -7.965 5.82 8.008 1 98 88 GLY A C 1
ATOM 672 O O . GLY A 1 88 ? -7.039 5.012 8.125 1 98 88 GLY A O 1
ATOM 673 N N . ALA A 1 89 ? -9.141 5.578 8.367 1 97.31 89 ALA A N 1
ATOM 674 C CA . ALA A 1 89 ? -9.711 4.305 8.805 1 97.31 89 ALA A CA 1
ATOM 675 C C . ALA A 1 89 ? -11.234 4.352 8.766 1 97.31 89 ALA A C 1
ATOM 677 O O . ALA A 1 89 ? -11.828 5.406 8.531 1 97.31 89 ALA A O 1
ATOM 678 N N . PRO A 1 90 ? -11.859 3.211 8.898 1 95.31 90 PRO A N 1
ATOM 679 C CA . PRO A 1 90 ? -13.312 3.258 9.023 1 95.31 90 PRO A CA 1
ATOM 680 C C . PRO A 1 90 ? -13.781 4.176 10.148 1 95.31 90 PRO A C 1
ATOM 682 O O . PRO A 1 90 ? -13.055 4.383 11.125 1 95.31 90 PRO A O 1
ATOM 685 N N . PRO A 1 91 ? -14.961 4.703 9.992 1 93.06 91 PRO A N 1
ATOM 686 C CA . PRO A 1 91 ? -15.484 5.676 10.953 1 93.06 91 PRO A CA 1
ATOM 687 C C . PRO A 1 91 ? -15.469 5.152 12.391 1 93.06 91 PRO A C 1
ATOM 689 O O . PRO A 1 91 ? -15.102 5.883 13.312 1 93.06 91 PRO A O 1
ATOM 692 N N . SER A 1 92 ? -15.781 3.916 12.617 1 94.31 92 SER A N 1
ATOM 693 C CA . SER A 1 92 ? -15.844 3.344 13.953 1 94.31 92 SER A CA 1
ATOM 694 C C . SER A 1 92 ? -14.469 3.344 14.617 1 94.31 92 SER A C 1
ATOM 696 O O . SER A 1 92 ? -14.359 3.365 15.844 1 94.31 92 SER A O 1
ATOM 698 N N . ILE A 1 93 ? -13.469 3.361 13.82 1 96.19 93 ILE A N 1
ATOM 699 C CA . ILE A 1 93 ? -12.102 3.322 14.328 1 96.19 93 ILE A CA 1
ATOM 700 C C . ILE A 1 93 ? -11.586 4.746 14.539 1 96.19 93 ILE A C 1
ATOM 702 O O . ILE A 1 93 ? -11.031 5.059 15.594 1 96.19 93 ILE A O 1
ATOM 706 N N . ILE A 1 94 ? -11.836 5.609 13.562 1 96.94 94 ILE A N 1
ATOM 707 C CA . ILE A 1 94 ? -11.172 6.906 13.578 1 96.94 94 ILE A CA 1
ATOM 708 C C . ILE A 1 94 ? -11.898 7.848 14.531 1 96.94 94 ILE A C 1
ATOM 710 O O . ILE A 1 94 ? -11.273 8.711 15.156 1 96.94 94 ILE A O 1
ATOM 714 N N . THR A 1 95 ? -13.188 7.695 14.758 1 97 95 THR A N 1
ATOM 715 C CA . THR A 1 95 ? -14 8.641 15.523 1 97 95 THR A CA 1
ATOM 716 C C . THR A 1 95 ? -13.477 8.758 16.953 1 97 95 THR A C 1
ATOM 718 O O . THR A 1 95 ? -13.211 9.859 17.438 1 97 95 THR A O 1
ATOM 721 N N . PRO A 1 96 ? -13.273 7.645 17.641 1 97.88 96 PRO A N 1
ATOM 722 C CA . PRO A 1 96 ? -12.758 7.777 19.016 1 97.88 96 PRO A CA 1
ATOM 723 C C . PRO A 1 96 ? -11.367 8.398 19.062 1 97.88 96 PRO A C 1
ATOM 725 O O . PRO A 1 96 ? -10.992 9 20.078 1 97.88 96 PRO A O 1
ATOM 728 N N . LEU A 1 97 ? -10.594 8.297 18.031 1 98.5 97 LEU A N 1
ATOM 729 C CA . LEU A 1 97 ? -9.219 8.797 18 1 98.5 97 LEU A CA 1
ATOM 730 C C . LEU A 1 97 ? -9.195 10.305 17.828 1 98.5 97 LEU A C 1
ATOM 732 O O . LEU A 1 97 ? -8.156 10.938 18.016 1 98.5 97 LEU A O 1
ATOM 736 N N . LEU A 1 98 ? -10.344 10.914 17.484 1 98.19 98 LEU A N 1
ATOM 737 C CA . LEU A 1 98 ? -10.43 12.359 17.281 1 98.19 98 LEU A CA 1
ATOM 738 C C . LEU A 1 98 ? -10.523 13.094 18.625 1 98.19 98 LEU A C 1
ATOM 740 O O . LEU A 1 98 ? -10.375 14.312 18.672 1 98.19 98 LEU A O 1
ATOM 744 N N . ALA A 1 99 ? -10.766 12.336 19.672 1 97.69 99 ALA A N 1
ATOM 745 C CA . ALA A 1 99 ? -10.805 12.953 21 1 97.69 99 ALA A CA 1
ATOM 746 C C . ALA A 1 99 ? -9.469 13.609 21.344 1 97.69 99 ALA A C 1
ATOM 748 O O . ALA A 1 99 ? -8.406 13.047 21.062 1 97.69 99 ALA A O 1
ATOM 749 N N . PRO A 1 100 ? -9.5 14.75 22.016 1 95.62 100 PRO A N 1
ATOM 750 C CA . PRO A 1 100 ? -8.273 15.484 22.312 1 95.62 100 PRO A CA 1
ATOM 751 C C . PRO A 1 100 ? -7.297 14.688 23.172 1 95.62 100 PRO A C 1
ATOM 753 O O . PRO A 1 100 ? -6.09 14.938 23.141 1 95.62 100 PRO A O 1
ATOM 756 N N . GLU A 1 101 ? -7.785 13.742 23.906 1 96.44 101 GLU A N 1
ATOM 757 C CA . GLU A 1 101 ? -6.945 12.992 24.828 1 96.44 101 GLU A CA 1
ATOM 758 C C . GLU A 1 101 ? -6.238 11.844 24.125 1 96.44 101 GLU A C 1
ATOM 760 O O . GLU A 1 101 ? -5.32 11.234 24.688 1 96.44 101 GLU A O 1
ATOM 765 N N . SER A 1 102 ? -6.684 11.547 22.891 1 98.06 102 SER A N 1
ATOM 766 C CA . SER A 1 102 ? -6.012 10.445 22.203 1 98.06 102 SER A CA 1
ATOM 767 C C . SER A 1 102 ? -4.582 10.82 21.828 1 98.06 102 SER A C 1
ATOM 769 O O . SER A 1 102 ? -4.301 11.977 21.5 1 98.06 102 SER A O 1
ATOM 771 N N . LEU A 1 103 ? -3.66 9.883 21.859 1 98.44 103 LEU A N 1
ATOM 772 C CA . LEU A 1 103 ? -2.262 10.109 21.516 1 98.44 103 LEU A CA 1
ATOM 773 C C . LEU A 1 103 ? -2.125 10.516 20.062 1 98.44 103 LEU A C 1
ATOM 775 O O . LEU A 1 103 ? -1.272 11.336 19.719 1 98.44 103 LEU A O 1
ATOM 779 N N . GLU A 1 104 ? -2.922 9.891 19.188 1 98.75 104 GLU A N 1
ATOM 780 C CA . GLU A 1 104 ? -2.912 10.227 17.766 1 98.75 104 GLU A CA 1
ATOM 781 C C . GLU A 1 104 ? -3.246 11.703 17.547 1 98.75 104 GLU A C 1
ATOM 783 O O . GLU A 1 104 ? -2.549 12.398 16.797 1 98.75 104 GLU A O 1
ATOM 788 N N . MET A 1 105 ? -4.305 12.148 18.234 1 98.62 105 MET A N 1
ATOM 789 C CA . MET A 1 105 ? -4.715 13.539 18.109 1 98.62 105 MET A CA 1
ATOM 790 C C . MET A 1 105 ? -3.646 14.477 18.672 1 98.62 105 MET A C 1
ATOM 792 O O . MET A 1 105 ? -3.365 15.523 18.078 1 98.62 105 MET A O 1
ATOM 796 N N . GLN A 1 106 ? -3.051 14.109 19.75 1 98.62 106 GLN A N 1
ATOM 797 C CA . GLN A 1 106 ? -2.002 14.922 20.359 1 98.62 106 GLN A CA 1
ATOM 798 C C . GLN A 1 106 ? -0.8 15.055 19.422 1 98.62 106 GLN A C 1
ATOM 800 O O . GLN A 1 106 ? -0.219 16.141 19.297 1 98.62 106 GLN A O 1
ATOM 805 N N . LEU A 1 107 ? -0.412 13.984 18.781 1 98.81 107 LEU A N 1
ATOM 806 C CA . LEU A 1 107 ? 0.699 14 17.828 1 98.81 107 LEU A CA 1
ATOM 807 C C . LEU A 1 107 ? 0.442 14.992 16.703 1 98.81 107 LEU A C 1
ATOM 809 O O . LEU A 1 107 ? 1.302 15.82 16.391 1 98.81 107 LEU A O 1
ATOM 813 N N . ILE A 1 108 ? -0.761 14.898 16.125 1 98.75 108 ILE A N 1
ATOM 814 C CA . ILE A 1 108 ? -1.118 15.711 14.969 1 98.75 108 ILE A CA 1
ATOM 815 C C . ILE A 1 108 ? -1.22 17.188 15.375 1 98.75 108 ILE A C 1
ATOM 817 O O . ILE A 1 108 ? -0.69 18.062 14.695 1 98.75 108 ILE A O 1
ATOM 821 N N . ALA A 1 109 ? -1.895 17.453 16.5 1 97.94 109 ALA A N 1
ATOM 822 C CA . ALA A 1 109 ? -2.031 18.812 17 1 97.94 109 ALA A CA 1
ATOM 823 C C . ALA A 1 109 ? -0.666 19.422 17.297 1 97.94 109 ALA A C 1
ATOM 825 O O . ALA A 1 109 ? -0.411 20.578 16.953 1 97.94 109 ALA A O 1
ATOM 826 N N . ALA A 1 110 ? 0.213 18.688 17.922 1 98.31 110 ALA A N 1
ATOM 827 C CA . ALA A 1 110 ? 1.547 19.172 18.266 1 98.31 110 ALA A CA 1
ATOM 828 C C . ALA A 1 110 ? 2.348 19.484 17 1 98.31 110 ALA A C 1
ATOM 830 O O . ALA A 1 110 ? 3.049 20.5 16.938 1 98.31 110 ALA A O 1
ATOM 831 N N . PHE A 1 111 ? 2.279 18.609 16.016 1 98.5 111 PHE A N 1
ATOM 832 C CA . PHE A 1 111 ? 2.99 18.844 14.773 1 98.5 111 PHE A CA 1
ATOM 833 C C . PHE A 1 111 ? 2.494 20.125 14.102 1 98.5 111 PHE A C 1
ATOM 835 O O . PHE A 1 111 ? 3.289 20.906 13.578 1 98.5 111 PHE A O 1
ATOM 842 N N . ALA A 1 112 ? 1.193 20.297 14.086 1 96.81 112 ALA A N 1
ATOM 843 C CA . ALA A 1 112 ? 0.56 21.453 13.453 1 96.81 112 ALA A CA 1
ATOM 844 C C . ALA A 1 112 ? 0.982 22.75 14.133 1 96.81 112 ALA A C 1
ATOM 846 O O . ALA A 1 112 ? 0.891 23.828 13.539 1 96.81 112 ALA A O 1
ATOM 847 N N . GLU A 1 113 ? 1.482 22.688 15.328 1 95.25 113 GLU A N 1
ATOM 848 C CA . GLU A 1 113 ? 1.792 23.875 16.109 1 95.25 113 GLU A CA 1
ATOM 849 C C . GLU A 1 113 ? 3.299 24.094 16.203 1 95.25 113 GLU A C 1
ATOM 851 O O . GLU A 1 113 ? 3.754 25.016 16.891 1 95.25 113 GLU A O 1
ATOM 856 N N . LEU A 1 114 ? 4.047 23.25 15.633 1 94.5 114 LEU A N 1
ATOM 857 C CA . LEU A 1 114 ? 5.492 23.438 15.641 1 94.5 114 LEU A CA 1
ATOM 858 C C . LEU A 1 114 ? 5.855 24.844 15.164 1 94.5 114 LEU A C 1
ATOM 860 O O . LEU A 1 114 ? 5.145 25.422 14.344 1 94.5 114 LEU A O 1
ATOM 864 N N . GLN A 1 115 ? 6.953 25.375 15.633 1 90.19 115 GLN A N 1
ATOM 865 C CA . GLN A 1 115 ? 7.445 26.656 15.141 1 90.19 115 GLN A CA 1
ATOM 866 C C . GLN A 1 115 ? 7.801 26.562 13.656 1 90.19 115 GLN A C 1
ATOM 868 O O . GLN A 1 115 ? 8.328 25.562 13.195 1 90.19 115 GLN A O 1
ATOM 873 N N . PRO A 1 116 ? 7.473 27.656 13.016 1 85.75 116 PRO A N 1
ATOM 874 C CA . PRO A 1 116 ? 7.816 27.656 11.594 1 85.75 116 PRO A CA 1
ATOM 875 C C . PRO A 1 116 ? 9.297 27.391 11.344 1 85.75 116 PRO A C 1
ATOM 877 O O . PRO A 1 116 ? 10.141 27.75 12.172 1 85.75 116 PRO A O 1
ATOM 880 N N . ARG A 1 117 ? 9.539 26.734 10.328 1 81.31 117 ARG A N 1
ATOM 881 C CA . ARG A 1 117 ? 10.93 26.531 9.938 1 81.31 117 ARG A CA 1
ATOM 882 C C . ARG A 1 117 ? 11.602 27.859 9.594 1 81.31 117 ARG A C 1
ATOM 884 O O . ARG A 1 117 ? 10.945 28.781 9.133 1 81.31 117 ARG A O 1
ATOM 891 N N . ILE A 1 118 ? 12.828 27.969 9.93 1 71.06 118 ILE A N 1
ATOM 892 C CA . ILE A 1 118 ? 13.586 29.188 9.641 1 71.06 118 ILE A CA 1
ATOM 893 C C . ILE A 1 118 ? 13.547 29.469 8.141 1 71.06 118 ILE A C 1
ATOM 895 O O . ILE A 1 118 ? 13.414 30.625 7.73 1 71.06 118 ILE A O 1
ATOM 899 N N . CYS A 1 119 ? 13.688 28.344 7.43 1 66.44 119 CYS A N 1
ATOM 900 C CA . CYS A 1 119 ? 13.594 28.531 5.984 1 66.44 119 CYS A CA 1
ATOM 901 C C . CYS A 1 119 ? 12.156 28.344 5.512 1 66.44 119 CYS A C 1
ATOM 903 O O . CYS A 1 119 ? 11.695 27.219 5.312 1 66.44 119 CYS A O 1
ATOM 905 N N . GLU A 1 120 ? 11.484 29.469 5.453 1 65.56 120 GLU A N 1
ATOM 906 C CA . GLU A 1 120 ? 10.078 29.5 5.078 1 65.56 120 GLU A CA 1
ATOM 907 C C . GLU A 1 120 ? 9.859 28.875 3.699 1 65.56 120 GLU A C 1
ATOM 909 O O . GLU A 1 120 ? 8.742 28.484 3.357 1 65.56 120 GLU A O 1
ATOM 914 N N . THR A 1 121 ? 10.961 28.781 3.031 1 74.31 121 THR A N 1
ATOM 915 C CA . THR A 1 121 ? 10.82 28.312 1.658 1 74.31 121 THR A CA 1
ATOM 916 C C . THR A 1 121 ? 10.633 26.797 1.623 1 74.31 121 THR A C 1
ATOM 918 O O . THR A 1 121 ? 10.266 26.234 0.59 1 74.31 121 THR A O 1
ATOM 921 N N . GLU A 1 122 ? 10.68 26.219 2.838 1 86.12 122 GLU A N 1
ATOM 922 C CA . GLU A 1 122 ? 10.492 24.766 2.895 1 86.12 122 GLU A CA 1
ATOM 923 C C . GLU A 1 122 ? 9.727 24.359 4.148 1 86.12 122 GLU A C 1
ATOM 925 O O . GLU A 1 122 ? 10.273 23.703 5.031 1 86.12 122 GLU A O 1
ATOM 930 N N . PRO A 1 123 ? 8.547 24.734 4.168 1 92.88 123 PRO A N 1
ATOM 931 C CA . PRO A 1 123 ? 7.746 24.422 5.352 1 92.88 123 PRO A CA 1
ATOM 932 C C . PRO A 1 123 ? 7.609 22.906 5.594 1 92.88 123 PRO A C 1
ATOM 934 O O . PRO A 1 123 ? 7.824 22.109 4.676 1 92.88 123 PRO A O 1
ATOM 937 N N . ARG A 1 124 ? 7.297 22.609 6.867 1 96.5 124 ARG A N 1
ATOM 938 C CA . ARG A 1 124 ? 6.855 21.25 7.152 1 96.5 124 ARG A CA 1
ATOM 939 C C . ARG A 1 124 ? 5.52 20.953 6.48 1 96.5 124 ARG A C 1
ATOM 941 O O . ARG A 1 124 ? 4.754 21.875 6.18 1 96.5 124 ARG A O 1
ATOM 948 N N . ILE A 1 125 ? 5.32 19.688 6.219 1 97.94 125 ILE A N 1
ATOM 949 C CA . ILE A 1 125 ? 4.102 19.328 5.508 1 97.94 125 ILE A CA 1
ATOM 950 C C . ILE A 1 125 ? 3.252 18.406 6.383 1 97.94 125 ILE A C 1
ATOM 952 O O . ILE A 1 125 ? 3.76 17.453 6.961 1 97.94 125 ILE A O 1
ATOM 956 N N . LEU A 1 126 ? 2.033 18.781 6.574 1 98.75 126 LEU A N 1
ATOM 957 C CA . LEU A 1 126 ? 1.003 17.906 7.141 1 98.75 126 LEU A CA 1
ATOM 958 C C . LEU A 1 126 ? 0.11 17.344 6.043 1 98.75 126 LEU A C 1
ATOM 960 O O . LEU A 1 126 ? -0.62 18.078 5.383 1 98.75 126 LEU A O 1
ATOM 964 N N . PHE A 1 127 ? 0.152 16.016 5.836 1 98.94 127 PHE A N 1
ATOM 965 C CA . PHE A 1 127 ? -0.384 15.328 4.664 1 98.94 127 PHE A CA 1
ATOM 966 C C . PHE A 1 127 ? -1.386 14.258 5.074 1 98.94 127 PHE A C 1
ATOM 968 O O . PHE A 1 127 ? -1.008 13.234 5.648 1 98.94 127 PHE A O 1
ATOM 975 N N . SER A 1 128 ? -2.664 14.508 4.789 1 98.94 128 SER A N 1
ATOM 976 C CA . SER A 1 128 ? -3.67 13.516 5.141 1 98.94 128 SER A CA 1
ATOM 977 C C . SER A 1 128 ? -4.152 12.758 3.904 1 98.94 128 SER A C 1
ATOM 979 O O . SER A 1 128 ? -4.148 13.305 2.799 1 98.94 128 SER A O 1
ATOM 981 N N . VAL A 1 129 ? -4.504 11.539 4.082 1 98.81 129 VAL A N 1
ATOM 982 C CA . VAL A 1 129 ? -5.129 10.688 3.074 1 98.81 129 VAL A CA 1
ATOM 983 C C . VAL A 1 129 ? -6.461 10.164 3.598 1 98.81 129 VAL A C 1
ATOM 985 O O . VAL A 1 129 ? -6.566 9.758 4.758 1 98.81 129 VAL A O 1
ATOM 988 N N . CYS A 1 130 ? -7.52 10.086 2.67 1 98.38 130 CYS A N 1
ATOM 989 C CA . CYS A 1 130 ? -8.828 9.594 3.076 1 98.38 130 CYS A CA 1
ATOM 990 C C . CYS A 1 130 ? -9.344 10.352 4.289 1 98.38 130 CYS A C 1
ATOM 992 O O . CYS A 1 130 ? -9.227 11.578 4.359 1 98.38 130 CYS A O 1
ATOM 994 N N . VAL A 1 131 ? -10.008 9.695 5.219 1 98.38 131 VAL A N 1
ATOM 995 C CA . VAL A 1 131 ? -10.648 10.398 6.324 1 98.38 131 VAL A CA 1
ATOM 996 C C . VAL A 1 131 ? -9.602 10.766 7.379 1 98.38 131 VAL A C 1
ATOM 998 O O . VAL A 1 131 ? -9.938 11.289 8.438 1 98.38 131 VAL A O 1
ATOM 1001 N N . GLY A 1 132 ? -8.312 10.57 7.043 1 98.75 132 GLY A N 1
ATOM 1002 C CA . GLY A 1 132 ? -7.277 11.172 7.863 1 98.75 132 GLY A CA 1
ATOM 1003 C C . GLY A 1 132 ? -7.434 12.672 8.023 1 98.75 132 GLY A C 1
ATOM 1004 O O . GLY A 1 132 ? -6.98 13.25 9.016 1 98.75 132 GLY A O 1
ATOM 1005 N N . ALA A 1 133 ? -8.086 13.266 7.082 1 98.75 133 ALA A N 1
ATOM 1006 C CA . ALA A 1 133 ? -8.359 14.695 7.113 1 98.75 133 ALA A CA 1
ATOM 1007 C C . ALA A 1 133 ? -9.219 15.07 8.32 1 98.75 133 ALA A C 1
ATOM 1009 O O . ALA A 1 133 ? -9.234 16.219 8.75 1 98.75 133 ALA A O 1
ATOM 1010 N N . PHE A 1 134 ? -9.969 14.109 8.883 1 98.62 134 PHE A N 1
ATOM 1011 C CA . PHE A 1 134 ? -10.773 14.383 10.062 1 98.62 134 PHE A CA 1
ATOM 1012 C C . PHE A 1 134 ? -9.898 14.812 11.234 1 98.62 134 PHE A C 1
ATOM 1014 O O . PHE A 1 134 ? -10.273 15.703 12 1 98.62 134 PHE A O 1
ATOM 1021 N N . PHE A 1 135 ? -8.703 14.203 11.383 1 98.69 135 PHE A N 1
ATOM 1022 C CA . PHE A 1 135 ? -7.762 14.617 12.414 1 98.69 135 PHE A CA 1
ATOM 1023 C C . PHE A 1 135 ? -7.379 16.078 12.25 1 98.69 135 PHE A C 1
ATOM 1025 O O . PHE A 1 135 ? -7.336 16.828 13.227 1 98.69 135 PHE A O 1
ATOM 1032 N N . LEU A 1 136 ? -7.074 16.469 11.008 1 98.38 136 LEU A N 1
ATOM 1033 C CA . LEU A 1 136 ? -6.648 17.844 10.719 1 98.38 136 LEU A CA 1
ATOM 1034 C C . LEU A 1 136 ? -7.77 18.828 11.016 1 98.38 136 LEU A C 1
ATOM 1036 O O . LEU A 1 136 ? -7.523 19.891 11.586 1 98.38 136 LEU A O 1
ATOM 1040 N N . GLY A 1 137 ? -8.969 18.422 10.555 1 97.81 137 GLY A N 1
ATOM 1041 C CA . GLY A 1 137 ? -10.117 19.25 10.883 1 97.81 137 GLY A CA 1
ATOM 1042 C C . GLY A 1 137 ? -10.305 19.438 12.375 1 97.81 137 GLY A C 1
ATOM 1043 O O . GLY A 1 137 ? -10.484 20.562 12.852 1 97.81 137 GLY A O 1
ATOM 1044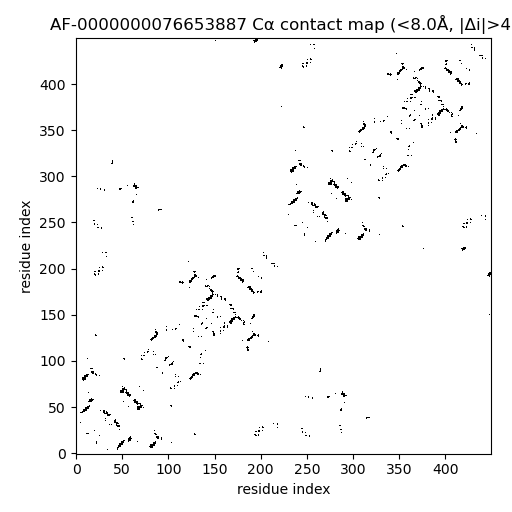 N N . ALA A 1 138 ? -10.25 18.344 13.094 1 97.44 138 ALA A N 1
ATOM 1045 C CA . ALA A 1 138 ? -10.453 18.359 14.539 1 97.44 138 ALA A CA 1
ATOM 1046 C C . ALA A 1 138 ? -9.359 19.172 15.234 1 97.44 138 ALA A C 1
ATOM 1048 O O . ALA A 1 138 ? -9.602 19.797 16.266 1 97.44 138 ALA A O 1
ATOM 1049 N N . ALA A 1 139 ? -8.133 19.172 14.672 1 96.81 139 ALA A N 1
ATOM 1050 C CA . ALA A 1 139 ? -7.008 19.922 15.227 1 96.81 139 ALA A CA 1
ATOM 1051 C C . ALA A 1 139 ? -7.121 21.406 14.906 1 96.81 139 ALA A C 1
ATOM 1053 O O . ALA A 1 139 ? -6.344 22.219 15.414 1 96.81 139 ALA A O 1
ATOM 1054 N N . GLY A 1 140 ? -8 21.797 14.008 1 96.31 140 GLY A N 1
ATOM 1055 C CA . GLY A 1 140 ? -8.227 23.203 13.664 1 96.31 140 GLY A CA 1
ATOM 1056 C C . GLY A 1 140 ? -7.234 23.734 12.648 1 96.31 140 GLY A C 1
ATOM 1057 O O . GLY A 1 140 ? -7.215 24.938 12.367 1 96.31 140 GLY A O 1
ATOM 1058 N N . VAL A 1 141 ? -6.441 22.875 12.07 1 96.56 141 VAL A N 1
ATOM 1059 C CA . VAL A 1 141 ? -5.34 23.328 11.227 1 96.56 141 VAL A CA 1
ATOM 1060 C C . VAL A 1 141 ? -5.863 23.641 9.828 1 96.56 141 VAL A C 1
ATOM 1062 O O . VAL A 1 141 ? -5.191 24.328 9.047 1 96.56 141 VAL A O 1
ATOM 1065 N N . LEU A 1 142 ? -7.109 23.219 9.5 1 97.62 142 LEU A N 1
ATOM 1066 C CA . LEU A 1 142 ? -7.672 23.438 8.172 1 97.62 142 LEU A CA 1
ATOM 1067 C C . LEU A 1 142 ? -8.367 24.797 8.094 1 97.62 142 LEU A C 1
ATOM 1069 O O . LEU A 1 142 ? -8.969 25.141 7.074 1 97.62 142 LEU A O 1
ATOM 1073 N N . ASP A 1 143 ? -8.258 25.578 9.125 1 93.88 143 ASP A N 1
ATOM 1074 C CA . ASP A 1 143 ? -8.961 26.859 9.195 1 93.88 143 ASP A CA 1
ATOM 1075 C C . ASP A 1 143 ? -8.578 27.766 8.031 1 93.88 143 ASP A C 1
ATOM 1077 O O . ASP A 1 143 ? -7.41 28.125 7.883 1 93.88 143 ASP A O 1
ATOM 1081 N N . GLY A 1 144 ? -9.617 28.125 7.262 1 95.19 144 GLY A N 1
ATOM 1082 C CA . GLY A 1 144 ? -9.43 29.078 6.184 1 95.19 144 GLY A CA 1
ATOM 1083 C C . GLY A 1 144 ? -8.781 28.469 4.953 1 95.19 144 GLY A C 1
ATOM 1084 O O . GLY A 1 144 ? -8.477 29.188 3.992 1 95.19 144 GLY A O 1
ATOM 1085 N N . LEU A 1 145 ? -8.562 27.188 4.953 1 97.56 145 LEU A N 1
ATOM 1086 C CA . LEU A 1 145 ? -7.891 26.531 3.84 1 97.56 145 LEU A CA 1
ATOM 1087 C C . LEU A 1 145 ? -8.891 25.734 2.998 1 97.56 145 LEU A C 1
ATOM 1089 O O . LEU A 1 145 ? -9.977 25.406 3.473 1 97.56 145 LEU A O 1
ATOM 1093 N N . ASP A 1 146 ? -8.57 25.484 1.736 1 98.31 146 ASP A N 1
ATOM 1094 C CA . ASP A 1 146 ? -9.219 24.422 0.972 1 98.31 146 ASP A CA 1
ATOM 1095 C C . ASP A 1 146 ? -8.727 23.047 1.415 1 98.31 146 ASP A C 1
ATOM 1097 O O . ASP A 1 146 ? -7.535 22.859 1.686 1 98.31 146 ASP A O 1
ATOM 1101 N N . ALA A 1 147 ? -9.633 22.125 1.523 1 98.62 147 ALA A N 1
ATOM 1102 C CA . ALA A 1 147 ? -9.273 20.781 1.935 1 98.62 147 ALA A CA 1
ATOM 1103 C C . ALA A 1 147 ? -10.188 19.734 1.279 1 98.62 147 ALA A C 1
ATOM 1105 O O . ALA A 1 147 ? -11.273 20.078 0.802 1 98.62 147 ALA A O 1
ATOM 1106 N N . THR A 1 148 ? -9.758 18.547 1.142 1 98.81 148 THR A N 1
ATOM 1107 C CA . THR A 1 148 ? -10.555 17.422 0.658 1 98.81 148 THR A CA 1
ATOM 1108 C C . THR A 1 148 ? -10.359 16.188 1.541 1 98.81 148 THR A C 1
ATOM 1110 O O . THR A 1 148 ? -9.609 16.234 2.518 1 98.81 148 THR A O 1
ATOM 1113 N N . THR A 1 149 ? -11.117 15.219 1.402 1 98.56 149 THR A N 1
ATOM 1114 C CA . THR A 1 149 ? -11.062 13.906 2.039 1 98.56 149 THR A CA 1
ATOM 1115 C C . THR A 1 149 ? -11.719 12.852 1.151 1 98.56 149 THR A C 1
ATOM 1117 O O . THR A 1 149 ? -12 13.102 -0.022 1 98.56 149 THR A O 1
ATOM 1120 N N . HIS A 1 150 ? -11.805 11.641 1.679 1 98.06 150 HIS A N 1
ATOM 1121 C CA . HIS A 1 150 ? -12.539 10.617 0.944 1 98.06 150 HIS A CA 1
ATOM 1122 C C . HIS A 1 150 ? -13.93 11.109 0.548 1 98.06 150 HIS A C 1
ATOM 1124 O O . HIS A 1 150 ? -14.594 11.797 1.327 1 98.06 150 HIS A O 1
ATOM 1130 N N . HIS A 1 151 ? -14.398 10.68 -0.595 1 96.94 151 HIS A N 1
ATOM 1131 C CA . HIS A 1 151 ? -15.641 11.219 -1.148 1 96.94 151 HIS A CA 1
ATOM 1132 C C . HIS A 1 151 ? -16.812 10.992 -0.203 1 96.94 151 HIS A C 1
ATOM 1134 O O . HIS A 1 151 ? -17.766 11.781 -0.177 1 96.94 151 HIS A O 1
ATOM 1140 N N . ARG A 1 152 ? -16.766 9.984 0.601 1 95.25 152 ARG A N 1
ATOM 1141 C CA . ARG A 1 152 ? -17.859 9.664 1.518 1 95.25 152 ARG A CA 1
ATOM 1142 C C . ARG A 1 152 ? -17.75 10.484 2.799 1 95.25 152 ARG A C 1
ATOM 1144 O O . ARG A 1 152 ? -18.672 10.469 3.629 1 95.25 152 ARG A O 1
ATOM 1151 N N . GLY A 1 153 ? -16.688 11.156 2.969 1 97.56 153 GLY A N 1
ATOM 1152 C CA . GLY A 1 153 ? -16.453 11.844 4.23 1 97.56 153 GLY A CA 1
ATOM 1153 C C . GLY A 1 153 ? -16.5 13.352 4.102 1 97.56 153 GLY A C 1
ATOM 1154 O O . GLY A 1 153 ? -16.234 14.07 5.07 1 97.56 153 GLY A O 1
ATOM 1155 N N . LEU A 1 154 ? -16.828 13.898 2.926 1 98.19 154 LEU A N 1
ATOM 1156 C CA . LEU A 1 154 ? -16.734 15.328 2.666 1 98.19 154 LEU A CA 1
ATOM 1157 C C . LEU A 1 154 ? -17.656 16.109 3.607 1 98.19 154 LEU A C 1
ATOM 1159 O O . LEU A 1 154 ? -17.203 17.062 4.262 1 98.19 154 LEU A O 1
ATOM 1163 N N . GLU A 1 155 ? -18.891 15.742 3.715 1 97.62 155 GLU A N 1
ATOM 1164 C CA . GLU A 1 155 ? -19.844 16.438 4.578 1 97.62 155 GLU A CA 1
ATOM 1165 C C . GLU A 1 155 ? -19.422 16.375 6.039 1 97.62 155 GLU A C 1
ATOM 1167 O O . GLU A 1 155 ? -19.453 17.375 6.75 1 97.62 155 GLU A O 1
ATOM 1172 N N . ARG A 1 156 ? -19.016 15.211 6.438 1 97.62 156 ARG A N 1
ATOM 1173 C CA . ARG A 1 156 ? -18.578 15.023 7.82 1 97.62 156 ARG A CA 1
ATOM 1174 C C . ARG A 1 156 ? -17.359 15.875 8.133 1 97.62 156 ARG A C 1
ATOM 1176 O O . ARG A 1 156 ? -17.25 16.438 9.227 1 97.62 156 ARG A O 1
ATOM 1183 N N . LEU A 1 157 ? -16.391 15.93 7.215 1 97.94 157 LEU A N 1
ATOM 1184 C CA . LEU A 1 157 ? -15.242 16.797 7.414 1 97.94 157 LEU A CA 1
ATOM 1185 C C . LEU A 1 157 ? -15.672 18.25 7.629 1 97.94 157 LEU A C 1
ATOM 1187 O O . LEU A 1 157 ? -15.141 18.922 8.508 1 97.94 157 LEU A O 1
ATOM 1191 N N . GLY A 1 158 ? -16.609 18.672 6.789 1 97.06 158 GLY A N 1
ATOM 1192 C CA . GLY A 1 158 ? -17.141 20.016 6.977 1 97.06 158 GLY A CA 1
ATOM 1193 C C . GLY A 1 158 ? -17.719 20.234 8.367 1 97.06 158 GLY A C 1
ATOM 1194 O O . GLY A 1 158 ? -17.484 21.266 8.984 1 97.06 158 GLY A O 1
ATOM 1195 N N . GLU A 1 159 ? -18.422 19.281 8.844 1 96.94 159 GLU A N 1
ATOM 1196 C CA . GLU A 1 159 ? -19.016 19.359 10.172 1 96.94 159 GLU A CA 1
ATOM 1197 C C . GLU A 1 159 ? -17.953 19.438 11.25 1 96.94 159 GLU A C 1
ATOM 1199 O O . GLU A 1 159 ? -18.062 20.234 12.195 1 96.94 159 GLU A O 1
ATOM 1204 N N . ILE A 1 160 ? -16.953 18.641 11.133 1 96.75 160 ILE A N 1
ATOM 1205 C CA . ILE A 1 160 ? -15.859 18.609 12.094 1 96.75 160 ILE A CA 1
ATOM 1206 C C . ILE A 1 160 ? -15.18 19.984 12.133 1 96.75 160 ILE A C 1
ATOM 1208 O O . ILE A 1 160 ? -14.922 20.516 13.211 1 96.75 160 ILE A O 1
ATOM 1212 N N . CYS A 1 161 ? -14.938 20.562 11 1 96.44 161 CYS A N 1
ATOM 1213 C CA . CYS A 1 161 ? -14.266 21.859 10.914 1 96.44 161 CYS A CA 1
ATOM 1214 C C . CYS A 1 161 ? -15.117 22.969 11.531 1 96.44 161 CYS A C 1
ATOM 1216 O O . CYS A 1 161 ? -14.594 23.844 12.227 1 96.44 161 CYS A O 1
ATOM 1218 N N . ARG A 1 162 ? -16.391 22.922 11.305 1 94.88 162 ARG A N 1
ATOM 1219 C CA . ARG A 1 162 ? -17.297 23.938 11.852 1 94.88 162 ARG A CA 1
ATOM 1220 C C . ARG A 1 162 ? -17.375 23.828 13.375 1 94.88 162 ARG A C 1
ATOM 1222 O O . ARG A 1 162 ? -17.5 24.844 14.062 1 94.88 162 ARG A O 1
ATOM 1229 N N . ALA A 1 163 ? -17.25 22.672 13.812 1 93.81 163 ALA A N 1
ATOM 1230 C CA . ALA A 1 163 ? -17.391 22.422 15.25 1 93.81 163 ALA A CA 1
ATOM 1231 C C . ALA A 1 163 ? -16.219 23.031 16.016 1 93.81 163 ALA A C 1
ATOM 1233 O O . ALA A 1 163 ? -16.328 23.344 17.203 1 93.81 163 ALA A O 1
ATOM 1234 N N . VAL A 1 164 ? -15.078 23.156 15.422 1 90.06 164 VAL A N 1
ATOM 1235 C CA . VAL A 1 164 ? -13.891 23.672 16.094 1 90.06 164 VAL A CA 1
ATOM 1236 C C . VAL A 1 164 ? -14.023 25.188 16.281 1 90.06 164 VAL A C 1
ATOM 1238 O O . VAL A 1 164 ? -13.375 25.766 17.156 1 90.06 164 VAL A O 1
ATOM 1241 N N . GLY A 1 165 ? -15.016 25.922 15.586 1 76.88 165 GLY A N 1
ATOM 1242 C CA . GLY A 1 165 ? -15.367 27.312 15.852 1 76.88 165 GLY A CA 1
ATOM 1243 C C . GLY A 1 165 ? -14.445 28.297 15.172 1 76.88 165 GLY A C 1
ATOM 1244 O O . GLY A 1 165 ? -14.383 29.469 15.547 1 76.88 165 GLY A O 1
ATOM 1245 N N . LYS A 1 166 ? -13.609 27.953 14.281 1 77.88 166 LYS A N 1
ATOM 1246 C CA . LYS A 1 166 ? -12.695 28.812 13.531 1 77.88 166 LYS A CA 1
ATOM 1247 C C . LYS A 1 166 ? -13.227 29.094 12.133 1 77.88 166 LYS A C 1
ATOM 1249 O O . LYS A 1 166 ? -14.383 28.797 11.828 1 77.88 166 LYS A O 1
ATOM 1254 N N . GLU A 1 167 ? -12.484 29.844 11.367 1 84.94 167 GLU A N 1
ATOM 1255 C CA . GLU A 1 167 ? -12.859 30.047 9.977 1 84.94 167 GLU A CA 1
ATOM 1256 C C . GLU A 1 167 ? -13.039 28.719 9.242 1 84.94 167 GLU A C 1
ATOM 1258 O O . GLU A 1 167 ? -12.141 27.875 9.258 1 84.94 167 GLU A O 1
ATOM 1263 N N . PRO A 1 168 ? -14.164 28.562 8.82 1 86.5 168 PRO A N 1
ATOM 1264 C CA . PRO A 1 168 ? -14.461 27.266 8.219 1 86.5 168 PRO A CA 1
ATOM 1265 C C . PRO A 1 168 ? -13.539 26.922 7.047 1 86.5 168 PRO A C 1
ATOM 1267 O O . PRO A 1 168 ? -13.18 27.797 6.266 1 86.5 168 PRO A O 1
ATOM 1270 N N . ALA A 1 169 ? -13.062 25.75 7.016 1 94.25 169 ALA A N 1
ATOM 1271 C CA . ALA A 1 169 ? -12.367 25.219 5.844 1 94.25 169 ALA A CA 1
ATOM 1272 C C . ALA A 1 169 ? -13.312 25.141 4.641 1 94.25 169 ALA A C 1
ATOM 1274 O O . ALA A 1 169 ? -14.523 25 4.805 1 94.25 169 ALA A O 1
ATOM 1275 N N . SER A 1 170 ? -12.82 25.391 3.439 1 97.31 170 SER A N 1
ATOM 1276 C CA . SER A 1 170 ? -13.555 25.094 2.215 1 97.31 170 SER A CA 1
ATOM 1277 C C . SER A 1 170 ? -13.336 23.656 1.767 1 97.31 170 SER A C 1
ATOM 1279 O O . SER A 1 170 ? -12.258 23.312 1.277 1 97.31 170 SER A O 1
ATOM 1281 N N . ILE A 1 171 ? -14.367 22.859 1.958 1 98.19 171 ILE A N 1
ATOM 1282 C CA . ILE A 1 171 ? -14.266 21.453 1.609 1 98.19 171 ILE A CA 1
ATOM 1283 C C . ILE A 1 171 ? -14.602 21.25 0.133 1 98.19 171 ILE A C 1
ATOM 1285 O O . ILE A 1 171 ? -15.703 21.594 -0.309 1 98.19 171 ILE A O 1
ATOM 1289 N N . VAL A 1 172 ? -13.656 20.719 -0.66 1 98.12 172 VAL A N 1
ATOM 1290 C CA . VAL A 1 172 ? -13.844 20.594 -2.1 1 98.12 172 VAL A CA 1
ATOM 1291 C C . VAL A 1 172 ? -13.648 19.141 -2.518 1 98.12 172 VAL A C 1
ATOM 1293 O O . VAL A 1 172 ? -12.844 18.422 -1.921 1 98.12 172 VAL A O 1
ATOM 1296 N N . GLU A 1 173 ? -14.406 18.688 -3.498 1 97.5 173 GLU A N 1
ATOM 1297 C CA . GLU A 1 173 ? -14.258 17.328 -4.027 1 97.5 173 GLU A CA 1
ATOM 1298 C C . GLU A 1 173 ? -13.188 17.281 -5.113 1 97.5 173 GLU A C 1
ATOM 1300 O O . GLU A 1 173 ? -13.453 17.625 -6.27 1 97.5 173 GLU A O 1
ATOM 1305 N N . LYS A 1 174 ? -12.047 16.906 -4.812 1 97.56 174 LYS A N 1
ATOM 1306 C CA . LYS A 1 174 ? -10.867 16.734 -5.66 1 97.56 174 LYS A CA 1
ATOM 1307 C C . LYS A 1 174 ? -10.047 15.531 -5.203 1 97.56 174 LYS A C 1
ATOM 1309 O O . LYS A 1 174 ? -10.219 15.047 -4.086 1 97.56 174 LYS A O 1
ATOM 1314 N N . ARG A 1 175 ? -9.297 15.055 -6.113 1 97.5 175 ARG A N 1
ATOM 1315 C CA . ARG A 1 175 ? -8.43 13.938 -5.723 1 97.5 175 ARG A CA 1
ATOM 1316 C C . ARG A 1 175 ? -7.5 14.344 -4.582 1 97.5 175 ARG A C 1
ATOM 1318 O O . ARG A 1 175 ? -7.285 13.57 -3.648 1 97.5 175 ARG A O 1
ATOM 1325 N N . PHE A 1 176 ? -6.883 15.492 -4.715 1 98.69 176 PHE A N 1
ATOM 1326 C CA . PHE A 1 176 ? -6.109 16.031 -3.607 1 98.69 176 PHE A CA 1
ATOM 1327 C C . PHE A 1 176 ? -6.102 17.562 -3.652 1 98.69 176 PHE A C 1
ATOM 1329 O O . PHE A 1 176 ? -6.43 18.156 -4.68 1 98.69 176 PHE A O 1
ATOM 1336 N N . VAL A 1 177 ? -5.793 18.234 -2.545 1 98.75 177 VAL A N 1
ATOM 1337 C CA . VAL A 1 177 ? -5.734 19.688 -2.422 1 98.75 177 VAL A CA 1
ATOM 1338 C C . VAL A 1 177 ? -4.441 20.094 -1.717 1 98.75 177 VAL A C 1
ATOM 1340 O O . VAL A 1 177 ? -4.145 19.609 -0.625 1 98.75 177 VAL A O 1
ATOM 1343 N N . ASP A 1 178 ? -3.629 20.859 -2.406 1 98.56 178 ASP A N 1
ATOM 1344 C CA . ASP A 1 178 ? -2.582 21.625 -1.743 1 98.56 178 ASP A CA 1
ATOM 1345 C C . ASP A 1 178 ? -3.141 22.922 -1.155 1 98.56 178 ASP A C 1
ATOM 1347 O O . ASP A 1 178 ? -3.291 23.922 -1.866 1 98.56 178 ASP A O 1
ATOM 1351 N N . GLY A 1 179 ? -3.496 22.844 0.136 1 97.88 179 GLY A N 1
ATOM 1352 C CA . GLY A 1 179 ? -4.246 23.906 0.771 1 97.88 179 GLY A CA 1
ATOM 1353 C C . GLY A 1 179 ? -3.391 25.109 1.125 1 97.88 179 GLY A C 1
ATOM 1354 O O . GLY A 1 179 ? -3.914 26.172 1.481 1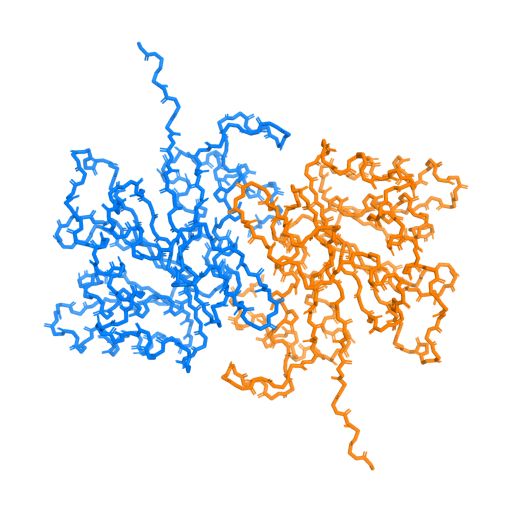 97.88 179 GLY A O 1
ATOM 1355 N N . GLY A 1 180 ? -2.039 24.984 1.049 1 96.31 180 GLY A N 1
ATOM 1356 C CA . GLY A 1 180 ? -1.139 26.062 1.426 1 96.31 180 GLY A CA 1
ATOM 1357 C C . GLY A 1 180 ? -0.765 26.031 2.896 1 96.31 180 GLY A C 1
ATOM 1358 O O . GLY A 1 180 ? -0.917 25.016 3.564 1 96.31 180 GLY A O 1
ATOM 1359 N N . LEU A 1 181 ? -0.185 27.188 3.387 1 95.25 181 LEU A N 1
ATOM 1360 C CA . LEU A 1 181 ? 0.307 27.297 4.758 1 95.25 181 LEU A CA 1
ATOM 1361 C C . LEU A 1 181 ? -0.848 27.469 5.738 1 95.25 181 LEU A C 1
ATOM 1363 O O . LEU A 1 181 ? -1.802 28.188 5.457 1 95.25 181 LEU A O 1
ATOM 1367 N N . SER A 1 182 ? -0.688 26.781 6.848 1 94.81 182 SER A N 1
ATOM 1368 C CA . SER A 1 182 ? -1.63 27.031 7.938 1 94.81 182 SER A CA 1
ATOM 1369 C C . SER A 1 182 ? -1.601 28.484 8.383 1 94.81 182 SER A C 1
ATOM 1371 O O . SER A 1 182 ? -0.674 29.219 8.039 1 94.81 182 SER A O 1
ATOM 1373 N N . LYS A 1 183 ? -2.551 28.938 9.086 1 91.25 183 LYS A N 1
ATOM 1374 C CA . LYS A 1 183 ? -2.674 30.328 9.5 1 91.25 183 LYS A CA 1
ATOM 1375 C C . LYS A 1 183 ? -1.456 30.781 10.312 1 91.25 183 LYS A C 1
ATOM 1377 O O . LYS A 1 183 ? -0.987 31.906 10.172 1 91.25 183 LYS A O 1
ATOM 1382 N N . ASN A 1 184 ? -0.953 29.891 11.109 1 88.38 184 ASN A N 1
ATOM 1383 C CA . ASN A 1 184 ? 0.214 30.219 11.914 1 88.38 184 ASN A CA 1
ATOM 1384 C C . ASN A 1 184 ? 1.513 30 11.148 1 88.38 184 ASN A C 1
ATOM 1386 O O . ASN A 1 184 ? 2.604 30.141 11.703 1 88.38 184 ASN A O 1
ATOM 1390 N N . LYS A 1 185 ? 1.385 29.531 9.898 1 89.56 185 LYS A N 1
ATOM 1391 C CA . LYS A 1 185 ? 2.484 29.359 8.953 1 89.56 185 LYS A CA 1
ATOM 1392 C C . LYS A 1 185 ? 3.436 28.266 9.398 1 89.56 185 LYS A C 1
ATOM 1394 O O . LYS A 1 185 ? 4.602 28.234 8.992 1 89.56 185 LYS A O 1
ATOM 1399 N N . ALA A 1 186 ? 2.918 27.391 10.234 1 89.94 186 ALA A N 1
ATOM 1400 C CA . ALA A 1 186 ? 3.768 26.344 10.781 1 89.94 186 ALA A CA 1
ATOM 1401 C C . ALA A 1 186 ? 3.943 25.203 9.789 1 89.94 186 ALA A C 1
ATOM 1403 O O . ALA A 1 186 ? 5.031 24.641 9.672 1 89.94 186 ALA A O 1
ATOM 1404 N N . VAL A 1 187 ? 2.832 24.922 9.141 1 96 187 VAL A N 1
ATOM 1405 C CA . VAL A 1 187 ? 2.865 23.75 8.266 1 96 187 VAL A CA 1
ATOM 1406 C C . VAL A 1 187 ? 2.135 24.062 6.965 1 96 187 VAL A C 1
ATOM 1408 O O . VAL A 1 187 ? 1.161 24.812 6.953 1 96 187 VAL A O 1
ATOM 1411 N N . LEU A 1 188 ? 2.658 23.547 5.867 1 97 188 LEU A N 1
ATOM 1412 C CA . LEU A 1 188 ? 1.89 23.391 4.637 1 97 188 LEU A CA 1
ATOM 1413 C C . LEU A 1 188 ? 0.95 22.203 4.723 1 97 188 LEU A C 1
ATOM 1415 O O . LEU A 1 188 ? 1.353 21.109 5.156 1 97 188 LEU A O 1
ATOM 1419 N N . VAL A 1 189 ? -0.32 22.391 4.324 1 98.5 189 VAL A N 1
ATOM 1420 C CA . VAL A 1 189 ? -1.312 21.328 4.492 1 98.5 189 VAL A CA 1
ATOM 1421 C C . VAL A 1 189 ? -1.694 20.766 3.127 1 98.5 189 VAL A C 1
ATOM 1423 O O . VAL A 1 189 ? -2.1 21.5 2.229 1 98.5 189 VAL A O 1
ATOM 1426 N N . VAL A 1 190 ? -1.548 19.469 2.959 1 98.88 190 VAL A N 1
ATOM 1427 C CA . VAL A 1 190 ? -1.986 18.734 1.778 1 98.88 190 VAL A CA 1
ATOM 1428 C C . VAL A 1 190 ? -2.988 17.656 2.184 1 98.88 190 VAL A C 1
ATOM 1430 O O . VAL A 1 190 ? -2.721 16.859 3.086 1 98.88 190 VAL A O 1
ATOM 1433 N N . THR A 1 191 ? -4.133 17.656 1.602 1 98.88 191 THR A N 1
ATOM 1434 C CA . THR A 1 191 ? -5.172 16.672 1.881 1 98.88 191 THR A CA 1
ATOM 1435 C C . THR A 1 191 ? -5.535 15.891 0.618 1 98.88 191 THR A C 1
ATOM 1437 O O . THR A 1 191 ? -5.605 16.469 -0.47 1 98.88 191 THR A O 1
ATOM 1440 N N . ALA A 1 192 ? -5.715 14.602 0.74 1 98.81 192 ALA A N 1
ATOM 1441 C CA . ALA A 1 192 ? -6.062 13.75 -0.393 1 98.81 192 ALA A CA 1
ATOM 1442 C C . ALA A 1 192 ? -7.375 13.016 -0.142 1 98.81 192 ALA A C 1
ATOM 1444 O O . ALA A 1 192 ? -7.77 12.805 1.009 1 98.81 192 ALA A O 1
ATOM 1445 N N . GLY A 1 193 ? -8.039 12.648 -1.303 1 97.44 193 GLY A N 1
ATOM 1446 C CA . GLY A 1 193 ? -9.172 11.742 -1.225 1 97.44 193 GLY A CA 1
ATOM 1447 C C . GLY A 1 193 ? -8.781 10.328 -0.816 1 97.44 193 GLY A C 1
ATOM 1448 O O . GLY A 1 193 ? -7.879 10.141 0 1 97.44 193 GLY A O 1
ATOM 1449 N N . GLY A 1 194 ? -9.461 9.359 -1.34 1 91.75 194 GLY A N 1
ATOM 1450 C CA . GLY A 1 194 ? -9.273 7.984 -0.915 1 91.75 194 GLY A CA 1
ATOM 1451 C C . GLY A 1 194 ? -8.094 7.309 -1.594 1 91.75 194 GLY A C 1
ATOM 1452 O O . GLY A 1 194 ? -7.922 7.426 -2.809 1 91.75 194 GLY A O 1
ATOM 1453 N N . ILE A 1 195 ? -7.434 6.547 -0.89 1 87.06 195 ILE A N 1
ATOM 1454 C CA . ILE A 1 195 ? -6.438 5.531 -1.205 1 87.06 195 ILE A CA 1
ATOM 1455 C C . ILE A 1 195 ? -5.613 5.973 -2.414 1 87.06 195 ILE A C 1
ATOM 1457 O O . ILE A 1 195 ? -4.516 6.508 -2.264 1 87.06 195 ILE A O 1
ATOM 1461 N N . SER A 1 196 ? -6.184 5.875 -3.736 1 90.56 196 SER A N 1
ATOM 1462 C CA . SER A 1 196 ? -5.406 6.211 -4.926 1 90.56 196 SER A CA 1
ATOM 1463 C C . SER A 1 196 ? -5.062 7.695 -4.957 1 90.56 196 SER A C 1
ATOM 1465 O O . SER A 1 196 ? -4.012 8.086 -5.48 1 90.56 196 SER A O 1
ATOM 1467 N N . SER A 1 197 ? -5.875 8.539 -4.379 1 96.38 197 SER A N 1
ATOM 1468 C CA . SER A 1 197 ? -5.609 9.969 -4.297 1 96.38 197 SER A CA 1
ATOM 1469 C C . SER A 1 197 ? -4.367 10.258 -3.463 1 96.38 197 SER A C 1
ATOM 1471 O O . SER A 1 197 ? -3.68 11.258 -3.686 1 96.38 197 SER A O 1
ATOM 1473 N N . GLY A 1 198 ? -4.129 9.375 -2.482 1 97.62 198 GLY A N 1
ATOM 1474 C CA . GLY A 1 198 ? -2.922 9.508 -1.685 1 97.62 198 GLY A CA 1
ATOM 1475 C C . GLY A 1 198 ? -1.649 9.367 -2.5 1 97.62 198 GLY A C 1
ATOM 1476 O O . GLY A 1 198 ? -0.646 10.023 -2.213 1 97.62 198 GLY A O 1
ATOM 1477 N N . LEU A 1 199 ? -1.662 8.477 -3.488 1 97.12 199 LEU A N 1
ATOM 1478 C CA . LEU A 1 199 ? -0.535 8.336 -4.402 1 97.12 199 LEU A CA 1
ATOM 1479 C C . LEU A 1 199 ? -0.3 9.625 -5.176 1 97.12 199 LEU A C 1
ATOM 1481 O O . LEU A 1 199 ? 0.83 10.117 -5.25 1 97.12 199 LEU A O 1
ATOM 1485 N N . ASP A 1 200 ? -1.386 10.219 -5.68 1 97.62 200 ASP A N 1
ATOM 1486 C CA . ASP A 1 200 ? -1.309 11.461 -6.445 1 97.62 200 ASP A CA 1
ATOM 1487 C C . ASP A 1 200 ? -0.749 12.602 -5.598 1 97.62 200 ASP A C 1
ATOM 1489 O O . ASP A 1 200 ? 0.118 13.352 -6.047 1 97.62 200 ASP A O 1
ATOM 1493 N N . ALA A 1 201 ? -1.276 12.695 -4.414 1 98.62 201 ALA A N 1
ATOM 1494 C CA . ALA A 1 201 ? -0.843 13.773 -3.529 1 98.62 201 ALA A CA 1
ATOM 1495 C C . ALA A 1 201 ? 0.625 13.609 -3.143 1 98.62 201 ALA A C 1
ATOM 1497 O O . ALA A 1 201 ? 1.37 14.586 -3.086 1 98.62 201 ALA A O 1
ATOM 1498 N N . ALA A 1 202 ? 1.036 12.375 -2.816 1 98.62 202 ALA A N 1
ATOM 1499 C CA . ALA A 1 202 ? 2.436 12.117 -2.486 1 98.62 202 ALA A CA 1
ATOM 1500 C C . ALA A 1 202 ? 3.348 12.469 -3.658 1 98.62 202 ALA A C 1
ATOM 1502 O O . ALA A 1 202 ? 4.418 13.047 -3.467 1 98.62 202 ALA A O 1
ATOM 1503 N N . LEU A 1 203 ? 2.943 12.117 -4.879 1 98.25 203 LEU A N 1
ATOM 1504 C CA . LEU A 1 203 ? 3.697 12.484 -6.07 1 98.25 203 LEU A CA 1
ATOM 1505 C C . LEU A 1 203 ? 3.811 14 -6.203 1 98.25 203 LEU A C 1
ATOM 1507 O O . LEU A 1 203 ? 4.879 14.516 -6.543 1 98.25 203 LEU A O 1
ATOM 1511 N N . HIS A 1 204 ? 2.727 14.68 -5.93 1 98.31 204 HIS A N 1
ATOM 1512 C CA . HIS A 1 204 ? 2.738 16.141 -5.953 1 98.31 204 HIS A CA 1
ATOM 1513 C C . HIS A 1 204 ? 3.754 16.703 -4.965 1 98.31 204 HIS A C 1
ATOM 1515 O O . HIS A 1 204 ? 4.516 17.609 -5.297 1 98.31 204 HIS A O 1
ATOM 1521 N N . ILE A 1 205 ? 3.791 16.156 -3.779 1 98.31 205 ILE A N 1
ATOM 1522 C CA . ILE A 1 205 ? 4.723 16.594 -2.75 1 98.31 205 ILE A CA 1
ATOM 1523 C C . ILE A 1 205 ? 6.16 16.375 -3.229 1 98.31 205 ILE A C 1
ATOM 1525 O O . ILE A 1 205 ? 6.992 17.281 -3.131 1 98.31 205 ILE A O 1
ATOM 1529 N N . VAL A 1 206 ? 6.484 15.195 -3.791 1 97.88 206 VAL A N 1
ATOM 1530 C CA . VAL A 1 206 ? 7.816 14.922 -4.316 1 97.88 206 VAL A CA 1
ATOM 1531 C C . VAL A 1 206 ? 8.156 15.922 -5.418 1 97.88 206 VAL A C 1
ATOM 1533 O O . VAL A 1 206 ? 9.25 16.5 -5.438 1 97.88 206 VAL A O 1
ATOM 1536 N N . GLY A 1 207 ? 7.184 16.125 -6.324 1 97.25 207 GLY A N 1
ATOM 1537 C CA . GLY A 1 207 ? 7.41 17.047 -7.426 1 97.25 207 GLY A CA 1
ATOM 1538 C C . GLY A 1 207 ? 7.715 18.469 -6.969 1 97.25 207 GLY A C 1
ATOM 1539 O O . GLY A 1 207 ? 8.555 19.141 -7.562 1 97.25 207 GLY A O 1
ATOM 1540 N N . THR A 1 208 ? 7.047 18.922 -5.949 1 95.25 208 THR A N 1
ATOM 1541 C CA . THR A 1 208 ? 7.191 20.281 -5.449 1 95.25 208 THR A CA 1
ATOM 1542 C C . THR A 1 208 ? 8.461 20.422 -4.617 1 95.25 208 THR A C 1
ATOM 1544 O O . THR A 1 208 ? 9.141 21.453 -4.676 1 95.25 208 THR A O 1
ATOM 1547 N N . GLN A 1 209 ? 8.883 19.406 -3.869 1 94.81 209 GLN A N 1
ATOM 1548 C CA . GLN A 1 209 ? 10.016 19.484 -2.953 1 94.81 209 GLN A CA 1
ATOM 1549 C C . GLN A 1 209 ? 11.328 19.156 -3.666 1 94.81 209 GLN A C 1
ATOM 1551 O O . GLN A 1 209 ? 12.398 19.578 -3.236 1 94.81 209 GLN A O 1
ATOM 1556 N N . THR A 1 210 ? 11.195 18.344 -4.703 1 94.88 210 THR A N 1
ATOM 1557 C CA . THR A 1 210 ? 12.398 17.922 -5.414 1 94.88 210 THR A CA 1
ATOM 1558 C C . THR A 1 210 ? 12.398 18.453 -6.844 1 94.88 210 THR A C 1
ATOM 1560 O O . THR A 1 210 ? 12.859 19.562 -7.098 1 94.88 210 THR A O 1
ATOM 1563 N N . SER A 1 211 ? 11.672 17.719 -7.777 1 96.06 211 SER A N 1
ATOM 1564 C CA . SER A 1 211 ? 11.562 18.156 -9.164 1 96.06 211 SER A CA 1
ATOM 1565 C C . SER A 1 211 ? 10.461 17.391 -9.898 1 96.06 211 SER A C 1
ATOM 1567 O O . SER A 1 211 ? 10.117 16.266 -9.516 1 96.06 211 SER A O 1
ATOM 1569 N N . LYS A 1 212 ? 9.977 18.016 -10.914 1 96.69 212 LYS A N 1
ATOM 1570 C CA . LYS A 1 212 ? 9 17.344 -11.773 1 96.69 212 LYS A CA 1
ATOM 1571 C C . LYS A 1 212 ? 9.609 16.125 -12.445 1 96.69 212 LYS A C 1
ATOM 1573 O O . LYS A 1 212 ? 8.922 15.133 -12.68 1 96.69 212 LYS A O 1
ATOM 1578 N N . ASP A 1 213 ? 10.852 16.203 -12.719 1 96.88 213 ASP A N 1
ATOM 1579 C CA . ASP A 1 213 ? 11.547 15.062 -13.305 1 96.88 213 ASP A CA 1
ATOM 1580 C C . ASP A 1 213 ? 11.523 13.859 -12.367 1 96.88 213 ASP A C 1
ATOM 1582 O O . ASP A 1 213 ? 11.305 12.727 -12.805 1 96.88 213 ASP A O 1
ATOM 1586 N N . MET A 1 214 ? 11.789 14.07 -11.07 1 96.5 214 MET A N 1
ATOM 1587 C CA . MET A 1 214 ? 11.727 13 -10.078 1 96.5 214 MET A CA 1
ATOM 1588 C C . MET A 1 214 ? 10.312 12.422 -9.984 1 96.5 214 MET A C 1
ATOM 1590 O O . MET A 1 214 ? 10.133 11.211 -9.922 1 96.5 214 MET A O 1
ATOM 1594 N N . GLU A 1 215 ? 9.359 13.32 -9.992 1 97.25 215 GLU A N 1
ATOM 1595 C CA . GLU A 1 215 ? 7.965 12.883 -10 1 97.25 215 GLU A CA 1
ATOM 1596 C C . GLU A 1 215 ? 7.684 11.953 -11.172 1 97.25 215 GLU A C 1
ATOM 1598 O O . GLU A 1 215 ? 7.105 10.875 -10.992 1 97.25 215 GLU A O 1
ATOM 1603 N N . GLN A 1 216 ? 8.062 12.273 -12.359 1 96.5 216 GLN A N 1
ATOM 1604 C CA . GLN A 1 216 ? 7.828 11.484 -13.562 1 96.5 216 GLN A CA 1
ATOM 1605 C C . GLN A 1 216 ? 8.602 10.164 -13.516 1 96.5 216 GLN A C 1
ATOM 1607 O O . GLN A 1 216 ? 8.102 9.133 -13.961 1 96.5 216 GLN A O 1
ATOM 1612 N N . PHE A 1 217 ? 9.789 10.281 -13.008 1 96 217 PHE A N 1
ATOM 1613 C CA . PHE A 1 217 ? 10.594 9.078 -12.844 1 96 217 PHE A CA 1
ATOM 1614 C C . PHE A 1 217 ? 9.852 8.047 -12.008 1 96 217 PHE A C 1
ATOM 1616 O O . PHE A 1 217 ? 9.75 6.879 -12.391 1 96 217 PHE A O 1
ATOM 1623 N N . ILE A 1 218 ? 9.289 8.477 -10.867 1 96.56 218 ILE A N 1
ATOM 1624 C CA . ILE A 1 218 ? 8.578 7.578 -9.961 1 96.56 218 ILE A CA 1
ATOM 1625 C C . ILE A 1 218 ? 7.332 7.027 -10.648 1 96.56 218 ILE A C 1
ATOM 1627 O O . ILE A 1 218 ? 7.031 5.836 -10.547 1 96.56 218 ILE A O 1
ATOM 1631 N N . ARG A 1 219 ? 6.602 7.859 -11.375 1 96 219 ARG A N 1
ATOM 1632 C CA . ARG A 1 219 ? 5.418 7.418 -12.109 1 96 219 ARG A CA 1
ATOM 1633 C C . ARG A 1 219 ? 5.762 6.281 -13.062 1 96 219 ARG A C 1
ATOM 1635 O O . ARG A 1 219 ? 5.016 5.309 -13.172 1 96 219 ARG A O 1
ATOM 1642 N N . ARG A 1 220 ? 6.859 6.395 -13.734 1 94.5 220 ARG A N 1
ATOM 1643 C CA . ARG A 1 220 ? 7.293 5.371 -14.688 1 94.5 220 ARG A CA 1
ATOM 1644 C C . ARG A 1 220 ? 7.66 4.078 -13.969 1 94.5 220 ARG A C 1
ATOM 1646 O O . ARG A 1 220 ? 7.258 2.99 -14.391 1 94.5 220 ARG A O 1
ATOM 1653 N N . VAL A 1 221 ? 8.383 4.273 -12.891 1 93.06 221 VAL A N 1
ATOM 1654 C CA . VAL A 1 221 ? 8.828 3.105 -12.141 1 93.06 221 VAL A CA 1
ATOM 1655 C C . VAL A 1 221 ? 7.613 2.338 -11.617 1 93.06 221 VAL A C 1
ATOM 1657 O O . VAL A 1 221 ? 7.598 1.104 -11.641 1 93.06 221 VAL A O 1
ATOM 1660 N N . MET A 1 222 ? 6.598 3.006 -11.211 1 93.69 222 MET A N 1
ATOM 1661 C CA . MET A 1 222 ? 5.434 2.398 -10.578 1 93.69 222 MET A CA 1
ATOM 1662 C C . MET A 1 222 ? 4.391 2 -11.617 1 93.69 222 MET A C 1
ATOM 1664 O O . MET A 1 222 ? 3.346 1.446 -11.273 1 93.69 222 MET A O 1
ATOM 1668 N N . GLU A 1 223 ? 4.66 2.34 -12.93 1 93.94 223 GLU A N 1
ATOM 1669 C CA . GLU A 1 223 ? 3.676 2.133 -13.992 1 93.94 223 GLU A CA 1
ATOM 1670 C C . GLU A 1 223 ? 2.324 2.732 -13.609 1 93.94 223 GLU A C 1
ATOM 1672 O O . GLU A 1 223 ? 1.294 2.062 -13.703 1 93.94 223 GLU A O 1
ATOM 1677 N N . TYR A 1 224 ? 2.439 3.945 -13.133 1 90.06 224 TYR A N 1
ATOM 1678 C CA . TYR A 1 224 ? 1.294 4.703 -12.641 1 90.06 224 TYR A CA 1
ATOM 1679 C C . TYR A 1 224 ? 0.985 5.879 -13.562 1 90.06 224 TYR A C 1
ATOM 1681 O O . TYR A 1 224 ? 1.845 6.73 -13.805 1 90.06 224 TYR A O 1
ATOM 1689 N N . SER A 1 225 ? -0.264 5.793 -14.242 1 79.06 225 SER A N 1
ATOM 1690 C CA . SER A 1 225 ? -0.629 6.84 -15.188 1 79.06 225 SER A CA 1
ATOM 1691 C C . SER A 1 225 ? -1.555 7.867 -14.547 1 79.06 225 SER A C 1
ATOM 1693 O O . SER A 1 225 ? -2.293 7.547 -13.609 1 79.06 225 SER A O 1
ATOM 1695 N N . MET B 1 1 ? -30.5 -24.766 0.681 1 35.84 1 MET B N 1
ATOM 1696 C CA . MET B 1 1 ? -29.344 -24.609 1.564 1 35.84 1 MET B CA 1
ATOM 1697 C C . MET B 1 1 ? -28.641 -23.297 1.306 1 35.84 1 MET B C 1
ATOM 1699 O O . MET B 1 1 ? -28.25 -23 0.171 1 35.84 1 MET B O 1
ATOM 1703 N N . SER B 1 2 ? -28.859 -22.234 1.944 1 41.62 2 SER B N 1
ATOM 1704 C CA . SER B 1 2 ? -28.406 -20.875 1.666 1 41.62 2 SER B CA 1
ATOM 1705 C C . SER B 1 2 ? -26.906 -20.844 1.412 1 41.62 2 SER B C 1
ATOM 1707 O O . SER B 1 2 ? -26.109 -21.344 2.219 1 41.62 2 SER B O 1
ATOM 1709 N N . ALA B 1 3 ? -26.469 -21.031 0.229 1 47.38 3 ALA B N 1
ATOM 1710 C CA . ALA B 1 3 ? -25.078 -21.203 -0.179 1 47.38 3 ALA B CA 1
ATOM 1711 C C . ALA B 1 3 ? -24.141 -20.344 0.68 1 47.38 3 ALA B C 1
ATOM 1713 O O . ALA B 1 3 ? -24.359 -19.141 0.839 1 47.38 3 ALA B O 1
ATOM 1714 N N . SER B 1 4 ? -23.609 -20.922 1.835 1 64.81 4 SER B N 1
ATOM 1715 C CA . SER B 1 4 ? -22.672 -20.25 2.721 1 64.81 4 SER B CA 1
ATOM 1716 C C . SER B 1 4 ? -21.734 -19.328 1.938 1 64.81 4 SER B C 1
ATOM 1718 O O . SER B 1 4 ? -21.281 -19.688 0.847 1 64.81 4 SER B O 1
ATOM 1720 N N . ALA B 1 5 ? -21.641 -18.078 2.342 1 80.25 5 ALA B N 1
ATOM 1721 C CA . ALA B 1 5 ? -20.844 -17.047 1.67 1 80.25 5 ALA B CA 1
ATOM 1722 C C . ALA B 1 5 ? -19.406 -17.516 1.483 1 80.25 5 ALA B C 1
ATOM 1724 O O . ALA B 1 5 ? -18.797 -18.078 2.4 1 80.25 5 ALA B O 1
ATOM 1725 N N . LYS B 1 6 ? -18.922 -17.547 0.263 1 88 6 LYS B N 1
ATOM 1726 C CA . LYS B 1 6 ? -17.578 -18 -0.1 1 88 6 LYS B CA 1
ATOM 1727 C C . LYS B 1 6 ? -16.516 -17.141 0.579 1 88 6 LYS B C 1
ATOM 1729 O O . LYS B 1 6 ? -16.656 -15.93 0.682 1 88 6 LYS B O 1
ATOM 1734 N N . HIS B 1 7 ? -15.523 -17.859 1.168 1 94.5 7 HIS B N 1
ATOM 1735 C CA . HIS B 1 7 ? -14.344 -17.219 1.736 1 94.5 7 HIS B CA 1
ATOM 1736 C C . HIS B 1 7 ? -13.062 -17.781 1.129 1 94.5 7 HIS B C 1
ATOM 1738 O O . HIS B 1 7 ? -12.969 -18.984 0.871 1 94.5 7 HIS B O 1
ATOM 1744 N N . TYR B 1 8 ? -12.141 -16.906 0.908 1 96.75 8 TYR B N 1
ATOM 1745 C CA . TYR B 1 8 ? -10.859 -17.297 0.326 1 96.75 8 TYR B CA 1
ATOM 1746 C C . TYR B 1 8 ? -9.711 -16.969 1.264 1 96.75 8 TYR B C 1
ATOM 1748 O O . TYR B 1 8 ? -9.695 -15.906 1.893 1 96.75 8 TYR B O 1
ATOM 1756 N N . SER B 1 9 ? -8.781 -17.875 1.37 1 97.62 9 SER B N 1
ATOM 1757 C CA . SER B 1 9 ? -7.543 -17.656 2.117 1 97.62 9 SER B CA 1
ATOM 1758 C C . SER B 1 9 ? -6.406 -17.219 1.194 1 97.62 9 SER B C 1
ATOM 1760 O O . SER B 1 9 ? -6.098 -17.922 0.223 1 97.62 9 SER B O 1
ATOM 1762 N N . VAL B 1 10 ? -5.781 -16.094 1.504 1 98.75 10 VAL B N 1
ATOM 1763 C CA . VAL B 1 10 ? -4.73 -15.523 0.662 1 98.75 10 VAL B CA 1
ATOM 1764 C C . VAL B 1 10 ? -3.406 -15.516 1.42 1 98.75 10 VAL B C 1
ATOM 1766 O O . VAL B 1 10 ? -3.289 -14.883 2.473 1 98.75 10 VAL B O 1
ATOM 1769 N N . GLY B 1 11 ? -2.422 -16.281 0.954 1 98.88 11 GLY B N 1
ATOM 1770 C CA . GLY B 1 11 ? -1.049 -16.094 1.394 1 98.88 11 GLY B CA 1
ATOM 1771 C C . GLY B 1 11 ? -0.318 -15.016 0.622 1 98.88 11 GLY B C 1
ATOM 1772 O O . GLY B 1 11 ? -0.4 -14.961 -0.607 1 98.88 11 GLY B O 1
ATOM 1773 N N . VAL B 1 12 ? 0.352 -14.172 1.279 1 98.94 12 VAL B N 1
ATOM 1774 C CA . VAL B 1 12 ? 1.118 -13.086 0.671 1 98.94 12 VAL B CA 1
ATOM 1775 C C . VAL B 1 12 ? 2.588 -13.203 1.07 1 98.94 12 VAL B C 1
ATOM 1777 O O . VAL B 1 12 ? 2.945 -12.961 2.225 1 98.94 12 VAL B O 1
ATOM 1780 N N . LEU B 1 13 ? 3.418 -13.539 0.116 1 98.94 13 LEU B N 1
ATOM 1781 C CA . LEU B 1 13 ? 4.848 -13.664 0.385 1 98.94 13 LEU B CA 1
ATOM 1782 C C . LEU B 1 13 ? 5.469 -12.297 0.653 1 98.94 13 LEU B C 1
ATOM 1784 O O . LEU B 1 13 ? 5.18 -11.328 -0.057 1 98.94 13 LEU B O 1
ATOM 1788 N N . VAL B 1 14 ? 6.238 -12.188 1.688 1 98.88 14 VAL B N 1
ATOM 1789 C CA . VAL B 1 14 ? 7.055 -11.008 1.96 1 98.88 14 VAL B CA 1
ATOM 1790 C C . VAL B 1 14 ? 8.469 -11.438 2.352 1 98.88 14 VAL B C 1
ATOM 1792 O O . VAL B 1 14 ? 8.664 -12.539 2.867 1 98.88 14 VAL B O 1
ATOM 1795 N N . PHE B 1 15 ? 9.43 -10.609 2.037 1 98.75 15 PHE B N 1
ATOM 1796 C CA . PHE B 1 15 ? 10.836 -10.82 2.355 1 98.75 15 PHE B CA 1
ATOM 1797 C C . PHE B 1 15 ? 11.586 -9.5 2.445 1 98.75 15 PHE B C 1
ATOM 1799 O O . PHE B 1 15 ? 11.062 -8.461 2.041 1 98.75 15 PHE B O 1
ATOM 1806 N N . ASP B 1 16 ? 12.75 -9.469 3.064 1 97.94 16 ASP B N 1
ATOM 1807 C CA . ASP B 1 16 ? 13.531 -8.242 3.205 1 97.94 16 ASP B CA 1
ATOM 1808 C C . ASP B 1 16 ? 13.797 -7.602 1.847 1 97.94 16 ASP B C 1
ATOM 1810 O O . ASP B 1 16 ? 14.273 -8.266 0.923 1 97.94 16 ASP B O 1
ATOM 1814 N N . GLY B 1 17 ? 13.422 -6.352 1.756 1 97 17 GLY B N 1
ATOM 1815 C CA . GLY B 1 17 ? 13.68 -5.598 0.537 1 97 17 GLY B CA 1
ATOM 1816 C C . GLY B 1 17 ? 12.531 -5.664 -0.454 1 97 17 GLY B C 1
ATOM 1817 O O . GLY B 1 17 ? 12.586 -5.043 -1.517 1 97 17 GLY B O 1
ATOM 1818 N N . VAL B 1 18 ? 11.438 -6.363 -0.105 1 97.94 18 VAL B N 1
ATOM 1819 C CA . VAL B 1 18 ? 10.273 -6.504 -0.974 1 97.94 18 VAL B CA 1
ATOM 1820 C C . VAL B 1 18 ? 9.664 -5.133 -1.248 1 97.94 18 VAL B C 1
ATOM 1822 O O . VAL B 1 18 ? 9.727 -4.238 -0.401 1 97.94 18 VAL B O 1
ATOM 1825 N N . ASP B 1 19 ? 9.156 -4.977 -2.422 1 97.25 19 ASP B N 1
ATOM 1826 C CA . ASP B 1 19 ? 8.484 -3.734 -2.781 1 97.25 19 ASP B CA 1
ATOM 1827 C C . ASP B 1 19 ? 7.145 -3.605 -2.057 1 97.25 19 ASP B C 1
ATOM 1829 O O . ASP B 1 19 ? 6.324 -4.523 -2.096 1 97.25 19 ASP B O 1
ATOM 1833 N N . ILE B 1 20 ? 6.875 -2.518 -1.538 1 98.06 20 ILE B N 1
ATOM 1834 C CA . ILE B 1 20 ? 5.785 -2.318 -0.588 1 98.06 20 ILE B CA 1
ATOM 1835 C C . ILE B 1 20 ? 4.445 -2.502 -1.296 1 98.06 20 ILE B C 1
ATOM 1837 O O . ILE B 1 20 ? 3.635 -3.342 -0.897 1 98.06 20 ILE B O 1
ATOM 1841 N N . LEU B 1 21 ? 4.184 -1.844 -2.391 1 97.44 21 LEU B N 1
ATOM 1842 C CA . LEU B 1 21 ? 2.857 -1.88 -3 1 97.44 21 LEU B CA 1
ATOM 1843 C C . LEU B 1 21 ? 2.639 -3.189 -3.75 1 97.44 21 LEU B C 1
ATOM 1845 O O . LEU B 1 21 ? 1.512 -3.514 -4.129 1 97.44 21 LEU B O 1
ATOM 1849 N N . ASP B 1 22 ? 3.729 -3.941 -3.945 1 98.44 22 ASP B N 1
ATOM 1850 C CA . ASP B 1 22 ? 3.564 -5.238 -4.598 1 98.44 22 ASP B CA 1
ATOM 1851 C C . ASP B 1 22 ? 2.766 -6.195 -3.719 1 98.44 22 ASP B C 1
ATOM 1853 O O . ASP B 1 22 ? 2.115 -7.113 -4.223 1 98.44 22 ASP B O 1
ATOM 1857 N N . PHE B 1 23 ? 2.873 -6.02 -2.4 1 98.69 23 PHE B N 1
ATOM 1858 C CA . PHE B 1 23 ? 2.07 -6.859 -1.521 1 98.69 23 PHE B CA 1
ATOM 1859 C C . PHE B 1 23 ? 0.938 -6.059 -0.892 1 98.69 23 PHE B C 1
ATOM 1861 O O . PHE B 1 23 ? -0.176 -6.562 -0.738 1 98.69 23 PHE B O 1
ATOM 1868 N N . ALA B 1 24 ? 1.14 -4.824 -0.542 1 98.19 24 ALA B N 1
ATOM 1869 C CA . ALA B 1 24 ? 0.134 -4.02 0.143 1 98.19 24 ALA B CA 1
ATOM 1870 C C . ALA B 1 24 ? -1.025 -3.678 -0.79 1 98.19 24 ALA B C 1
ATOM 1872 O O . ALA B 1 24 ? -2.172 -3.57 -0.35 1 98.19 24 ALA B O 1
ATOM 1873 N N . GLY B 1 25 ? -0.739 -3.449 -2.064 1 97.38 25 GLY B N 1
ATOM 1874 C CA . GLY B 1 25 ? -1.785 -3.193 -3.041 1 97.38 25 GLY B CA 1
ATOM 1875 C C . GLY B 1 25 ? -2.822 -4.297 -3.105 1 97.38 25 GLY B C 1
ATOM 1876 O O . GLY B 1 25 ? -4.004 -4.062 -2.85 1 97.38 25 GLY B O 1
ATOM 1877 N N . PRO B 1 26 ? -2.359 -5.5 -3.439 1 98.56 26 PRO B N 1
ATOM 1878 C CA . PRO B 1 26 ? -3.289 -6.629 -3.455 1 98.56 26 PRO B CA 1
ATOM 1879 C C . PRO B 1 26 ? -4.02 -6.812 -2.127 1 98.56 26 PRO B C 1
ATOM 1881 O O . PRO B 1 26 ? -5.23 -7.059 -2.113 1 98.56 26 PRO B O 1
ATOM 1884 N N . ILE B 1 27 ? -3.326 -6.695 -0.972 1 98.44 27 ILE B N 1
ATOM 1885 C CA . ILE B 1 27 ? -3.969 -6.852 0.329 1 98.44 27 ILE B CA 1
ATOM 1886 C C . ILE B 1 27 ? -5.082 -5.816 0.48 1 98.44 27 ILE B C 1
ATOM 1888 O O . ILE B 1 27 ? -6.164 -6.129 0.986 1 98.44 27 ILE B O 1
ATOM 1892 N N . GLU B 1 28 ? -4.809 -4.566 0.083 1 96.88 28 GLU B N 1
ATOM 1893 C CA . GLU B 1 28 ? -5.812 -3.504 0.135 1 96.88 28 GLU B CA 1
ATOM 1894 C C . GLU B 1 28 ? -7.07 -3.896 -0.634 1 96.88 28 GLU B C 1
ATOM 1896 O O . GLU B 1 28 ? -8.18 -3.795 -0.111 1 96.88 28 GLU B O 1
ATOM 1901 N N . ILE B 1 29 ? -6.887 -4.355 -1.851 1 97.5 29 ILE B N 1
ATOM 1902 C CA . ILE B 1 29 ? -8.016 -4.73 -2.693 1 97.5 29 ILE B CA 1
ATOM 1903 C C . ILE B 1 29 ? -8.797 -5.863 -2.035 1 97.5 29 ILE B C 1
ATOM 1905 O O . ILE B 1 29 ? -10.016 -5.762 -1.854 1 97.5 29 ILE B O 1
ATOM 1909 N N . PHE B 1 30 ? -8.133 -6.898 -1.617 1 98 30 PHE B N 1
ATOM 1910 C CA . PHE B 1 30 ? -8.781 -8.07 -1.042 1 98 30 PHE B CA 1
ATOM 1911 C C . PHE B 1 30 ? -9.484 -7.715 0.261 1 98 30 PHE B C 1
ATOM 1913 O O . PHE B 1 30 ? -10.547 -8.266 0.573 1 98 30 PHE B O 1
ATOM 1920 N N . SER B 1 31 ? -8.914 -6.793 1.008 1 96 31 SER B N 1
ATOM 1921 C CA . SER B 1 31 ? -9.461 -6.445 2.316 1 96 31 SER B CA 1
ATOM 1922 C C . SER B 1 31 ? -10.766 -5.672 2.182 1 96 31 SER B C 1
ATOM 1924 O O . SER B 1 31 ? -11.555 -5.605 3.127 1 96 31 SER B O 1
ATOM 1926 N N . HIS B 1 32 ? -11.039 -5.074 1.055 1 95.5 32 HIS B N 1
ATOM 1927 C CA . HIS B 1 32 ? -12.266 -4.305 0.859 1 95.5 32 HIS B CA 1
ATOM 1928 C C . HIS B 1 32 ? -13.398 -5.195 0.354 1 95.5 32 HIS B C 1
ATOM 1930 O O . HIS B 1 32 ? -14.562 -4.789 0.364 1 95.5 32 HIS B O 1
ATOM 1936 N N . ALA B 1 33 ? -13.062 -6.375 -0.144 1 96.81 33 ALA B N 1
ATOM 1937 C CA . ALA B 1 33 ? -14.094 -7.293 -0.616 1 96.81 33 ALA B CA 1
ATOM 1938 C C . ALA B 1 33 ? -14.852 -7.914 0.554 1 96.81 33 ALA B C 1
ATOM 1940 O O . ALA B 1 33 ? -14.273 -8.641 1.364 1 96.81 33 ALA B O 1
ATOM 1941 N N . SER B 1 34 ? -16.031 -7.602 0.712 1 95.5 34 SER B N 1
ATOM 1942 C CA . SER B 1 34 ? -16.859 -8.102 1.805 1 95.5 34 SER B CA 1
ATOM 1943 C C . SER B 1 34 ? -18.297 -8.352 1.345 1 95.5 34 SER B C 1
ATOM 1945 O O . SER B 1 34 ? -18.828 -7.586 0.54 1 95.5 34 SER B O 1
ATOM 1947 N N . HIS B 1 35 ? -18.906 -9.32 1.895 1 94.69 35 HIS B N 1
ATOM 1948 C CA . HIS B 1 35 ? -20.266 -9.695 1.505 1 94.69 35 HIS B CA 1
ATOM 1949 C C . HIS B 1 35 ? -21.266 -8.617 1.901 1 94.69 35 HIS B C 1
ATOM 1951 O O . HIS B 1 35 ? -22.234 -8.375 1.186 1 94.69 35 HIS B O 1
ATOM 1957 N N . ASN B 1 36 ? -20.969 -7.957 2.992 1 91.94 36 ASN B N 1
ATOM 1958 C CA . ASN B 1 36 ? -21.938 -7.004 3.516 1 91.94 36 ASN B CA 1
ATOM 1959 C C . ASN B 1 36 ? -21.531 -5.562 3.197 1 91.94 36 ASN B C 1
ATOM 1961 O O . ASN B 1 36 ? -22.219 -4.621 3.609 1 91.94 36 ASN B O 1
ATOM 1965 N N . LYS B 1 37 ? -20.484 -5.41 2.539 1 89.56 37 LYS B N 1
ATOM 1966 C CA . LYS B 1 37 ? -19.984 -4.102 2.129 1 89.56 37 LYS B CA 1
ATOM 1967 C C . LYS B 1 37 ? -19.984 -3.123 3.301 1 89.56 37 LYS B C 1
ATOM 1969 O O . LYS B 1 37 ? -20.266 -1.933 3.121 1 89.56 37 LYS B O 1
ATOM 1974 N N . SER B 1 38 ? -19.812 -3.627 4.508 1 87.75 38 SER B N 1
ATOM 1975 C CA . SER B 1 38 ? -19.734 -2.797 5.707 1 87.75 38 SER B CA 1
ATOM 1976 C C . SER B 1 38 ? -18.281 -2.492 6.07 1 87.75 38 SER B C 1
ATOM 1978 O O . SER B 1 38 ? -17.516 -3.402 6.363 1 87.75 38 SER B O 1
ATOM 1980 N N . PRO B 1 39 ? -17.938 -1.267 6.125 1 84.31 39 PRO B N 1
ATOM 1981 C CA . PRO B 1 39 ? -16.562 -0.935 6.496 1 84.31 39 PRO B CA 1
ATOM 1982 C C . PRO B 1 39 ? -16.297 -1.118 7.988 1 84.31 39 PRO B C 1
ATOM 1984 O O . PRO B 1 39 ? -15.148 -1.36 8.391 1 84.31 39 PRO B O 1
ATOM 1987 N N . ASP B 1 40 ? -17.281 -1.04 8.797 1 86.38 40 ASP B N 1
ATOM 1988 C CA . ASP B 1 40 ? -17.109 -1.07 10.25 1 86.38 40 ASP B CA 1
ATOM 1989 C C . ASP B 1 40 ? -17.109 -2.504 10.773 1 86.38 40 ASP B C 1
ATOM 1991 O O . ASP B 1 40 ? -16.484 -2.801 11.789 1 86.38 40 ASP B O 1
ATOM 1995 N N . ASN B 1 41 ? -17.859 -3.348 10.141 1 89.56 41 ASN B N 1
ATOM 1996 C CA . ASN B 1 41 ? -17.922 -4.762 10.5 1 89.56 41 ASN B CA 1
ATOM 1997 C C . ASN B 1 41 ? -17.984 -5.652 9.258 1 89.56 41 ASN B C 1
ATOM 1999 O O . ASN B 1 41 ? -18.984 -6.32 9.023 1 89.56 41 ASN B O 1
ATOM 2003 N N . PRO B 1 42 ? -16.859 -5.734 8.602 1 91.31 42 PRO B N 1
ATOM 2004 C CA . PRO B 1 42 ? -16.906 -6.391 7.297 1 91.31 42 PRO B CA 1
ATOM 2005 C C . PRO B 1 42 ? -16.953 -7.914 7.402 1 91.31 42 PRO B C 1
ATOM 2007 O O . PRO B 1 42 ? -16.203 -8.508 8.18 1 91.31 42 PRO B O 1
ATOM 2010 N N . ASP B 1 43 ? -17.906 -8.531 6.699 1 94.75 43 ASP B N 1
ATOM 2011 C CA . ASP B 1 43 ? -17.828 -9.953 6.383 1 94.75 43 ASP B CA 1
ATOM 2012 C C . ASP B 1 43 ? -16.906 -10.203 5.191 1 94.75 43 ASP B C 1
ATOM 2014 O O . ASP B 1 43 ? -17.375 -10.375 4.062 1 94.75 43 ASP B O 1
ATOM 2018 N N . ARG B 1 44 ? -15.672 -10.281 5.445 1 95.5 44 ARG B N 1
ATOM 2019 C CA . ARG B 1 44 ? -14.648 -10.258 4.406 1 95.5 44 ARG B CA 1
ATOM 2020 C C . ARG B 1 44 ? -14.672 -11.547 3.586 1 95.5 44 ARG B C 1
ATOM 2022 O O . ARG B 1 44 ? -14.781 -12.641 4.141 1 95.5 44 ARG B O 1
ATOM 2029 N N . ILE B 1 45 ? -14.547 -11.375 2.318 1 97.25 45 ILE B N 1
ATOM 2030 C CA . ILE B 1 45 ? -14.5 -12.5 1.388 1 97.25 45 ILE B CA 1
ATOM 2031 C C . ILE B 1 45 ? -13.109 -13.133 1.414 1 97.25 45 ILE B C 1
ATOM 2033 O O . ILE B 1 45 ? -12.984 -14.359 1.337 1 97.25 45 ILE B O 1
ATOM 2037 N N . TYR B 1 46 ? -12.125 -12.289 1.586 1 98 46 TYR B N 1
ATOM 2038 C CA . TYR B 1 46 ? -10.734 -12.75 1.589 1 98 46 TYR B CA 1
ATOM 2039 C C . TYR B 1 46 ? -10.102 -12.539 2.957 1 98 46 TYR B C 1
ATOM 2041 O O . TYR B 1 46 ? -10.305 -11.508 3.598 1 98 46 TYR B O 1
ATOM 2049 N N . LYS B 1 47 ? -9.359 -13.477 3.396 1 97.75 47 LYS B N 1
ATOM 2050 C CA . LYS B 1 47 ? -8.5 -13.367 4.57 1 97.75 47 LYS B CA 1
ATOM 2051 C C . LYS B 1 47 ? -7.027 -13.484 4.184 1 97.75 47 LYS B C 1
ATOM 2053 O O . LYS B 1 47 ? -6.586 -14.523 3.697 1 97.75 47 LYS B O 1
ATOM 2058 N N . CYS B 1 48 ? -6.301 -12.422 4.438 1 98.44 48 CYS B N 1
ATOM 2059 C CA . CYS B 1 48 ? -4.902 -12.367 4.031 1 98.44 48 CYS B CA 1
ATOM 20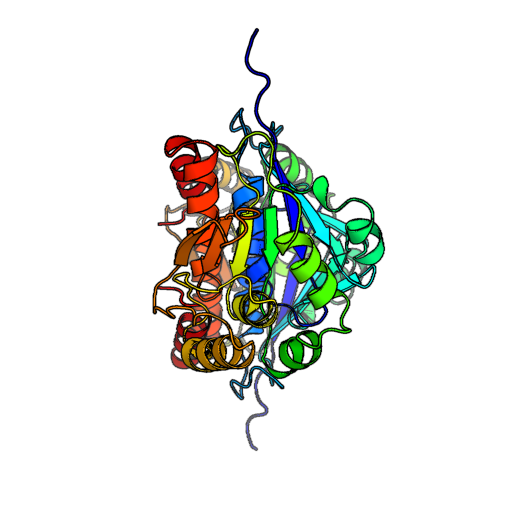60 C C . CYS B 1 48 ? -3.98 -12.68 5.203 1 98.44 48 CYS B C 1
ATOM 2062 O O . CYS B 1 48 ? -4.23 -12.25 6.328 1 98.44 48 CYS B O 1
ATOM 2064 N N . GLN B 1 49 ? -2.945 -13.422 4.941 1 98.38 49 GLN B N 1
ATOM 2065 C CA . GLN B 1 49 ? -1.827 -13.648 5.852 1 98.38 49 GLN B CA 1
ATOM 2066 C C . GLN B 1 49 ? -0.491 -13.461 5.141 1 98.38 49 GLN B C 1
ATOM 2068 O O . GLN B 1 49 ? -0.267 -14.023 4.066 1 98.38 49 GLN B O 1
ATOM 2073 N N . THR B 1 50 ? 0.339 -12.688 5.742 1 98.81 50 THR B N 1
ATOM 2074 C CA . THR B 1 50 ? 1.688 -12.562 5.207 1 98.81 50 THR B CA 1
ATOM 2075 C C . THR B 1 50 ? 2.531 -13.781 5.578 1 98.81 50 THR B C 1
ATOM 2077 O O . THR B 1 50 ? 2.404 -14.312 6.68 1 98.81 50 THR B O 1
ATOM 2080 N N . ILE B 1 51 ? 3.338 -14.195 4.648 1 98.94 51 ILE B N 1
ATOM 2081 C CA . ILE B 1 51 ? 4.227 -15.344 4.801 1 98.94 51 ILE B CA 1
ATOM 2082 C C . ILE B 1 51 ? 5.672 -14.906 4.59 1 98.94 51 ILE B C 1
ATOM 2084 O O . ILE B 1 51 ? 6.008 -14.32 3.555 1 98.94 51 ILE B O 1
ATOM 2088 N N . GLY B 1 52 ? 6.531 -15.078 5.52 1 98.81 52 GLY B N 1
ATOM 2089 C CA . GLY B 1 52 ? 7.926 -14.688 5.41 1 98.81 52 GLY B CA 1
ATOM 2090 C C . GLY B 1 52 ? 8.867 -15.648 6.117 1 98.81 52 GLY B C 1
ATOM 2091 O O . GLY B 1 52 ? 8.43 -16.562 6.812 1 98.81 52 GLY B O 1
ATOM 2092 N N . ARG B 1 53 ? 10.141 -15.477 5.859 1 98.12 53 ARG B N 1
ATOM 2093 C CA . ARG B 1 53 ? 11.148 -16.375 6.402 1 98.12 53 ARG B CA 1
ATOM 2094 C C . ARG B 1 53 ? 11.453 -16.047 7.859 1 98.12 53 ARG B C 1
ATOM 2096 O O . ARG B 1 53 ? 11.969 -16.891 8.594 1 98.12 53 ARG B O 1
ATOM 2103 N N . SER B 1 54 ? 11.219 -14.773 8.219 1 98 54 SER B N 1
ATOM 2104 C CA . SER B 1 54 ? 11.445 -14.281 9.578 1 98 54 SER B CA 1
ATOM 2105 C C . SER B 1 54 ? 10.203 -13.586 10.125 1 98 54 SER B C 1
ATOM 2107 O O . SER B 1 54 ? 9.281 -13.273 9.375 1 98 54 SER B O 1
ATOM 2109 N N . HIS B 1 55 ? 10.148 -13.414 11.406 1 98 55 HIS B N 1
ATOM 2110 C CA . HIS B 1 55 ? 8.969 -12.867 12.078 1 98 55 HIS B CA 1
ATOM 2111 C C . HIS B 1 55 ? 8.742 -11.406 11.688 1 98 55 HIS B C 1
ATOM 2113 O O . HIS B 1 55 ? 7.641 -10.883 11.844 1 98 55 HIS B O 1
ATOM 2119 N N . THR B 1 56 ? 9.828 -10.773 11.305 1 98.12 56 THR B N 1
ATOM 2120 C CA . THR B 1 56 ? 9.758 -9.398 10.82 1 98.12 56 THR B CA 1
ATOM 2121 C C . THR B 1 56 ? 10.594 -9.227 9.555 1 98.12 56 THR B C 1
ATOM 2123 O O . THR B 1 56 ? 11.648 -9.844 9.406 1 98.12 56 THR B O 1
ATOM 2126 N N . ILE B 1 57 ? 10.055 -8.438 8.617 1 98 57 ILE B N 1
ATOM 2127 C CA . ILE B 1 57 ? 10.844 -8.062 7.449 1 98 57 ILE B CA 1
ATOM 2128 C C . ILE B 1 57 ? 10.797 -6.547 7.254 1 98 57 ILE B C 1
ATOM 2130 O O . ILE B 1 57 ? 9.867 -5.883 7.719 1 98 57 ILE B O 1
ATOM 2134 N N . ARG B 1 58 ? 11.797 -6.035 6.621 1 97.5 58 ARG B N 1
ATOM 2135 C CA . ARG B 1 58 ? 11.836 -4.625 6.262 1 97.5 58 ARG B CA 1
ATOM 2136 C C . ARG B 1 58 ? 11.648 -4.438 4.758 1 97.5 58 ARG B C 1
ATOM 2138 O O . ARG B 1 58 ? 12.539 -4.766 3.973 1 97.5 58 ARG B O 1
ATOM 2145 N N . ALA B 1 59 ? 10.484 -3.846 4.391 1 96.81 59 ALA B N 1
ATOM 2146 C CA . ALA B 1 59 ? 10.148 -3.605 2.99 1 96.81 59 ALA B CA 1
ATOM 2147 C C . ALA B 1 59 ? 10.742 -2.289 2.502 1 96.81 59 ALA B C 1
ATOM 2149 O O . ALA B 1 59 ? 10.539 -1.241 3.119 1 96.81 59 ALA B O 1
ATOM 2150 N N . ALA B 1 60 ? 11.477 -2.279 1.395 1 90.75 60 ALA B N 1
ATOM 2151 C CA . ALA B 1 60 ? 12.07 -1.112 0.74 1 90.75 60 ALA B CA 1
ATOM 2152 C C . ALA B 1 60 ? 12.797 -0.23 1.747 1 90.75 60 ALA B C 1
ATOM 2154 O O . ALA B 1 60 ? 12.805 0.997 1.62 1 90.75 60 ALA B O 1
ATOM 2155 N N . ASP B 1 61 ? 13.195 -0.779 2.83 1 87.94 61 ASP B N 1
ATOM 2156 C CA . ASP B 1 61 ? 13.852 -0.075 3.93 1 87.94 61 ASP B CA 1
ATOM 2157 C C . ASP B 1 61 ? 12.977 1.069 4.441 1 87.94 61 ASP B C 1
ATOM 2159 O O . ASP B 1 61 ? 13.484 2.145 4.77 1 87.94 61 ASP B O 1
ATOM 2163 N N . SER B 1 62 ? 11.688 0.891 4.367 1 94.75 62 SER B N 1
ATOM 2164 C CA . SER B 1 62 ? 10.82 2.018 4.688 1 94.75 62 SER B CA 1
ATOM 2165 C C . SER B 1 62 ? 9.609 1.567 5.496 1 94.75 62 SER B C 1
ATOM 2167 O O . SER B 1 62 ? 8.922 2.389 6.109 1 94.75 62 SER B O 1
ATOM 2169 N N . LEU B 1 63 ? 9.289 0.293 5.547 1 98.19 63 LEU B N 1
ATOM 2170 C CA . LEU B 1 63 ? 8.141 -0.252 6.262 1 98.19 63 LEU B CA 1
ATOM 2171 C C . LEU B 1 63 ? 8.477 -1.604 6.879 1 98.19 63 LEU B C 1
ATOM 2173 O O . LEU B 1 63 ? 8.875 -2.533 6.172 1 98.19 63 LEU B O 1
ATOM 2177 N N . THR B 1 64 ? 8.336 -1.708 8.125 1 98.5 64 THR B N 1
ATOM 2178 C CA . THR B 1 64 ? 8.578 -2.98 8.797 1 98.5 64 THR B CA 1
ATOM 2179 C C . THR B 1 64 ? 7.27 -3.746 8.992 1 98.5 64 THR B C 1
ATOM 2181 O O . THR B 1 64 ? 6.312 -3.215 9.555 1 98.5 64 THR B O 1
ATOM 2184 N N . VAL B 1 65 ? 7.227 -4.938 8.523 1 98.44 65 VAL B N 1
ATOM 2185 C CA . VAL B 1 65 ? 6.047 -5.797 8.57 1 98.44 65 VAL B CA 1
ATOM 2186 C C . VAL B 1 65 ? 6.266 -6.918 9.578 1 98.44 65 VAL B C 1
ATOM 2188 O O . VAL B 1 65 ? 7.324 -7.551 9.602 1 98.44 65 VAL B O 1
ATOM 2191 N N . ALA B 1 66 ? 5.324 -7.129 10.469 1 98.44 66 ALA B N 1
ATOM 2192 C CA . ALA B 1 66 ? 5.293 -8.336 11.289 1 98.44 66 ALA B CA 1
ATOM 2193 C C . ALA B 1 66 ? 4.625 -9.492 10.531 1 98.44 66 ALA B C 1
ATOM 2195 O O . ALA B 1 66 ? 3.461 -9.391 10.148 1 98.44 66 ALA B O 1
ATOM 2196 N N . VAL B 1 67 ? 5.332 -10.547 10.391 1 98.31 67 VAL B N 1
ATOM 2197 C CA . VAL B 1 67 ? 4.918 -11.656 9.539 1 98.31 67 VAL B CA 1
ATOM 2198 C C . VAL B 1 67 ? 3.92 -12.539 10.289 1 98.31 67 VAL B C 1
ATOM 2200 O O . VAL B 1 67 ? 4.121 -12.852 11.469 1 98.31 67 VAL B O 1
ATOM 2203 N N . ASP B 1 68 ? 2.873 -12.961 9.641 1 98.38 68 ASP B N 1
ATOM 2204 C CA . ASP B 1 68 ? 1.816 -13.75 10.266 1 98.38 68 ASP B CA 1
ATOM 2205 C C . ASP B 1 68 ? 2.217 -15.219 10.359 1 98.38 68 ASP B C 1
ATOM 2207 O O . ASP B 1 68 ? 1.849 -15.906 11.312 1 98.38 68 ASP B O 1
ATOM 2211 N N . LEU B 1 69 ? 2.852 -15.695 9.32 1 98.62 69 LEU B N 1
ATOM 2212 C CA . LEU B 1 69 ? 3.152 -17.109 9.18 1 98.62 69 LEU B CA 1
ATOM 2213 C C . LEU B 1 69 ? 4.539 -17.312 8.586 1 98.62 69 LEU B C 1
ATOM 2215 O O . LEU B 1 69 ? 4.879 -16.719 7.562 1 98.62 69 LEU B O 1
ATOM 2219 N N . LEU B 1 70 ? 5.344 -18.125 9.234 1 98.75 70 LEU B N 1
ATOM 2220 C CA . LEU B 1 70 ? 6.656 -18.422 8.672 1 98.75 70 LEU B CA 1
ATOM 2221 C C . LEU B 1 70 ? 6.535 -19.375 7.488 1 98.75 70 LEU B C 1
ATOM 2223 O O . LEU B 1 70 ? 5.645 -20.234 7.461 1 98.75 70 LEU B O 1
ATOM 2227 N N . ILE B 1 71 ? 7.461 -19.266 6.527 1 98.81 71 ILE B N 1
ATOM 2228 C CA . ILE B 1 71 ? 7.418 -20.078 5.316 1 98.81 71 ILE B CA 1
ATOM 2229 C C . ILE B 1 71 ? 7.406 -21.562 5.688 1 98.81 71 ILE B C 1
ATOM 2231 O O . ILE B 1 71 ? 6.645 -22.344 5.117 1 98.81 71 ILE B O 1
ATOM 2235 N N . ASN B 1 72 ? 8.242 -21.969 6.645 1 98.19 72 ASN B N 1
ATOM 2236 C CA . ASN B 1 72 ? 8.297 -23.375 7.043 1 98.19 72 ASN B CA 1
ATOM 2237 C C . ASN B 1 72 ? 6.961 -23.859 7.586 1 98.19 72 ASN B C 1
ATOM 2239 O O . ASN B 1 72 ? 6.59 -25.016 7.391 1 98.19 72 ASN B O 1
ATOM 2243 N N . GLU B 1 73 ? 6.262 -23 8.281 1 98.44 73 GLU B N 1
ATOM 2244 C CA . GLU B 1 73 ? 4.934 -23.344 8.781 1 98.44 73 GLU B CA 1
ATOM 2245 C C . GLU B 1 73 ? 3.92 -23.406 7.641 1 98.44 73 GLU B C 1
ATOM 2247 O O . GLU B 1 73 ? 3.068 -24.312 7.617 1 98.44 73 GLU B O 1
ATOM 2252 N N . ALA B 1 74 ? 3.99 -22.422 6.738 1 98.5 74 ALA B N 1
ATOM 2253 C CA . ALA B 1 74 ? 3.092 -22.406 5.586 1 98.5 74 ALA B CA 1
ATOM 2254 C C . ALA B 1 74 ? 3.242 -23.688 4.762 1 98.5 74 ALA B C 1
ATOM 2256 O O . ALA B 1 74 ? 2.25 -24.234 4.277 1 98.5 74 ALA B O 1
ATOM 2257 N N . LEU B 1 75 ? 4.504 -24.156 4.598 1 98.12 75 LEU B N 1
ATOM 2258 C CA . LEU B 1 75 ? 4.801 -25.328 3.783 1 98.12 75 LEU B CA 1
ATOM 2259 C C . LEU B 1 75 ? 4.137 -26.578 4.359 1 98.12 75 LEU B C 1
ATOM 2261 O O . LEU B 1 75 ? 3.838 -27.516 3.627 1 98.12 75 LEU B O 1
ATOM 2265 N N . LEU B 1 76 ? 3.824 -26.609 5.66 1 97.62 76 LEU B N 1
ATOM 2266 C CA . LEU B 1 76 ? 3.211 -27.75 6.316 1 97.62 76 LEU B CA 1
ATOM 2267 C C . LEU B 1 76 ? 1.733 -27.859 5.953 1 97.62 76 LEU B C 1
ATOM 2269 O O . LEU B 1 76 ? 1.146 -28.953 6.035 1 97.62 76 LEU B O 1
ATOM 2273 N N . ASP B 1 77 ? 1.075 -26.812 5.59 1 96.56 77 ASP B N 1
ATOM 2274 C CA . ASP B 1 77 ? -0.339 -26.797 5.23 1 96.56 77 ASP B CA 1
ATOM 2275 C C . ASP B 1 77 ? -0.616 -25.766 4.129 1 96.56 77 ASP B C 1
ATOM 2277 O O . ASP B 1 77 ? -1.465 -24.891 4.293 1 96.56 77 ASP B O 1
ATOM 2281 N N . LEU B 1 78 ? 0.027 -25.969 3.072 1 97.19 78 LEU B N 1
ATOM 2282 C CA . LEU B 1 78 ? -0.013 -25.016 1.97 1 97.19 78 LEU B CA 1
ATOM 2283 C C . LEU B 1 78 ? -1.373 -25.031 1.281 1 97.19 78 LEU B C 1
ATOM 2285 O O . LEU B 1 78 ? -1.795 -24.031 0.698 1 97.19 78 LEU B O 1
ATOM 2289 N N . GLN B 1 79 ? -2.094 -26.141 1.333 1 94.44 79 GLN B N 1
ATOM 2290 C CA . GLN B 1 79 ? -3.379 -26.328 0.67 1 94.44 79 GLN B CA 1
ATOM 2291 C C . GLN B 1 79 ? -4.453 -25.438 1.28 1 94.44 79 GLN B C 1
ATOM 2293 O O . GLN B 1 79 ? -5.539 -25.281 0.717 1 94.44 79 GLN B O 1
ATOM 2298 N N . GLN B 1 80 ? -4.18 -24.859 2.441 1 95.81 80 GLN B N 1
ATOM 2299 C CA . GLN B 1 80 ? -5.141 -23.969 3.088 1 95.81 80 GLN B CA 1
ATOM 2300 C C . GLN B 1 80 ? -5.336 -22.688 2.281 1 95.81 80 GLN B C 1
ATOM 2302 O O . GLN B 1 80 ? -6.344 -21.984 2.443 1 95.81 80 GLN B O 1
ATOM 2307 N N . PHE B 1 81 ? -4.348 -22.375 1.45 1 97.5 81 PHE B N 1
ATOM 2308 C CA . PHE B 1 81 ? -4.41 -21.109 0.721 1 97.5 81 PHE B CA 1
ATOM 2309 C C . PHE B 1 81 ? -5.055 -21.312 -0.646 1 97.5 81 PHE B C 1
ATOM 2311 O O . PHE B 1 81 ? -4.742 -22.266 -1.354 1 97.5 81 PHE B O 1
ATOM 2318 N N . ASP B 1 82 ? -5.93 -20.359 -0.974 1 96.75 82 ASP B N 1
ATOM 2319 C CA . ASP B 1 82 ? -6.57 -20.328 -2.287 1 96.75 82 ASP B CA 1
ATOM 2320 C C . ASP B 1 82 ? -5.773 -19.469 -3.266 1 96.75 82 ASP B C 1
ATOM 2322 O O . ASP B 1 82 ? -5.824 -19.688 -4.477 1 96.75 82 ASP B O 1
ATOM 2326 N N . ILE B 1 83 ? -5.09 -18.484 -2.775 1 98.44 83 ILE B N 1
ATOM 2327 C CA . ILE B 1 83 ? -4.289 -17.562 -3.57 1 98.44 83 ILE B CA 1
ATOM 2328 C C . ILE B 1 83 ? -2.92 -17.375 -2.922 1 98.44 83 ILE B C 1
ATOM 2330 O O . ILE B 1 83 ? -2.814 -17.266 -1.697 1 98.44 83 ILE B O 1
ATOM 2334 N N . LEU B 1 84 ? -1.866 -17.359 -3.678 1 98.94 84 LEU B N 1
ATOM 2335 C CA . LEU B 1 84 ? -0.544 -16.938 -3.242 1 98.94 84 LEU B CA 1
ATOM 2336 C C . LEU B 1 84 ? -0.085 -15.711 -4.031 1 98.94 84 LEU B C 1
ATOM 2338 O O . LEU B 1 84 ? 0.028 -15.766 -5.258 1 98.94 84 LEU B O 1
ATOM 2342 N N . VAL B 1 85 ? 0.095 -14.625 -3.377 1 98.94 85 VAL B N 1
ATOM 2343 C CA . VAL B 1 85 ? 0.614 -13.391 -3.967 1 98.94 85 VAL B CA 1
ATOM 2344 C C . VAL B 1 85 ? 2.139 -13.383 -3.879 1 98.94 85 VAL B C 1
ATOM 2346 O O . VAL B 1 85 ? 2.707 -13.609 -2.811 1 98.94 85 VAL B O 1
ATOM 2349 N N . VAL B 1 86 ? 2.799 -13.094 -5.004 1 98.94 86 VAL B N 1
ATOM 2350 C CA . VAL B 1 86 ? 4.254 -13.148 -5.117 1 98.94 86 VAL B CA 1
ATOM 2351 C C . VAL B 1 86 ? 4.789 -11.797 -5.582 1 98.94 86 VAL B C 1
ATOM 2353 O O . VAL B 1 86 ? 4.844 -11.523 -6.785 1 98.94 86 VAL B O 1
ATOM 2356 N N . PRO B 1 87 ? 5.254 -10.992 -4.672 1 98.81 87 PRO B N 1
ATOM 2357 C CA . PRO B 1 87 ? 5.715 -9.641 -4.984 1 98.81 87 PRO B CA 1
ATOM 2358 C C . PRO B 1 87 ? 7.148 -9.609 -5.516 1 98.81 87 PRO B C 1
ATOM 2360 O O . PRO B 1 87 ? 7.832 -10.633 -5.504 1 98.81 87 PRO B O 1
ATOM 2363 N N . GLY B 1 88 ? 7.566 -8.438 -5.988 1 98 88 GLY B N 1
ATOM 2364 C CA . GLY B 1 88 ? 8.914 -8.227 -6.484 1 98 88 GLY B CA 1
ATOM 2365 C C . GLY B 1 88 ? 9.781 -7.418 -5.535 1 98 88 GLY B C 1
ATOM 2366 O O . GLY B 1 88 ? 9.398 -7.176 -4.391 1 98 88 GLY B O 1
ATOM 2367 N N . ALA B 1 89 ? 10.93 -7.152 -5.938 1 97.19 89 ALA B N 1
ATOM 2368 C CA . ALA B 1 89 ? 11.977 -6.375 -5.273 1 97.19 89 ALA B CA 1
ATOM 2369 C C . ALA B 1 89 ? 13.062 -5.961 -6.258 1 97.19 89 ALA B C 1
ATOM 2371 O O . ALA B 1 89 ? 13.07 -6.398 -7.41 1 97.19 89 ALA B O 1
ATOM 2372 N N . PRO B 1 90 ? 13.922 -5.062 -5.844 1 95.06 90 PRO B N 1
ATOM 2373 C CA . PRO B 1 90 ? 15.055 -4.773 -6.719 1 95.06 90 PRO B CA 1
ATOM 2374 C C . PRO B 1 90 ? 15.836 -6.027 -7.105 1 95.06 90 PRO B C 1
ATOM 2376 O O . PRO B 1 90 ? 15.852 -7.008 -6.355 1 95.06 90 PRO B O 1
ATOM 2379 N N . PRO B 1 91 ? 16.453 -5.984 -8.25 1 92.75 91 PRO B N 1
ATOM 2380 C CA . PRO B 1 91 ? 17.156 -7.156 -8.773 1 92.75 91 PRO B CA 1
ATOM 2381 C C . PRO B 1 91 ? 18.172 -7.723 -7.785 1 92.75 91 PRO B C 1
ATOM 2383 O O . PRO B 1 91 ? 18.281 -8.945 -7.629 1 92.75 91 PRO B O 1
ATOM 2386 N N . SER B 1 92 ? 18.906 -6.906 -7.086 1 94 92 SER B N 1
ATOM 2387 C CA . SER B 1 92 ? 19.938 -7.359 -6.152 1 94 92 SER B CA 1
ATOM 2388 C C . SER B 1 92 ? 19.328 -8.172 -5.012 1 94 92 SER B C 1
ATOM 2390 O O . SER B 1 92 ? 20 -9.016 -4.422 1 94 92 SER B O 1
ATOM 2392 N N . ILE B 1 93 ? 18.094 -7.941 -4.754 1 96 93 ILE B N 1
ATOM 2393 C CA . ILE B 1 93 ? 17.406 -8.625 -3.658 1 96 93 ILE B CA 1
ATOM 2394 C C . ILE B 1 93 ? 16.766 -9.906 -4.172 1 96 93 ILE B C 1
ATOM 2396 O O . ILE B 1 93 ? 16.922 -10.977 -3.566 1 96 93 ILE B O 1
ATOM 2400 N N . ILE B 1 94 ? 16.109 -9.812 -5.32 1 96.81 94 ILE B N 1
ATOM 2401 C CA . ILE B 1 94 ? 15.266 -10.93 -5.746 1 96.81 94 ILE B CA 1
ATOM 2402 C C . ILE B 1 94 ? 16.125 -12.016 -6.379 1 96.81 94 ILE B C 1
ATOM 2404 O O . ILE B 1 94 ? 15.82 -13.203 -6.281 1 96.81 94 ILE B O 1
ATOM 2408 N N . THR B 1 95 ? 17.266 -11.688 -6.988 1 96.88 95 THR B N 1
ATOM 2409 C CA . THR B 1 95 ? 18.062 -12.633 -7.758 1 96.88 95 THR B CA 1
ATOM 2410 C C . THR B 1 95 ? 18.531 -13.789 -6.883 1 96.88 95 THR B C 1
ATOM 2412 O O . THR B 1 95 ? 18.328 -14.953 -7.227 1 96.88 95 THR B O 1
ATOM 2415 N N . PRO B 1 96 ? 19.125 -13.516 -5.711 1 97.81 96 PRO B N 1
ATOM 2416 C CA . PRO B 1 96 ? 19.547 -14.641 -4.879 1 97.81 96 PRO B CA 1
ATOM 2417 C C . PRO B 1 96 ? 18.375 -15.5 -4.402 1 97.81 96 PRO B C 1
ATOM 2419 O O . PRO B 1 96 ? 18.547 -16.688 -4.117 1 97.81 96 PRO B O 1
ATOM 2422 N N . LEU B 1 97 ? 17.203 -14.969 -4.32 1 98.44 97 LEU B N 1
ATOM 2423 C CA . LEU B 1 97 ? 16.031 -15.68 -3.812 1 98.44 97 LEU B CA 1
ATOM 2424 C C . LEU B 1 97 ? 15.477 -16.641 -4.859 1 98.44 97 LEU B C 1
ATOM 2426 O O . LEU B 1 97 ? 14.648 -17.5 -4.551 1 98.44 97 LEU B O 1
ATOM 2430 N N . LEU B 1 98 ? 15.945 -16.531 -6.109 1 98.19 98 LEU B N 1
ATOM 2431 C CA . LEU B 1 98 ? 15.484 -17.391 -7.191 1 98.19 98 LEU B CA 1
ATOM 2432 C C . LEU B 1 98 ? 16.172 -18.75 -7.137 1 98.19 98 LEU B C 1
ATOM 2434 O O . LEU B 1 98 ? 15.75 -19.688 -7.82 1 98.19 98 LEU B O 1
ATOM 2438 N N . ALA B 1 99 ? 17.203 -18.844 -6.324 1 97.69 99 ALA B N 1
ATOM 2439 C CA . ALA B 1 99 ? 17.875 -20.125 -6.156 1 97.69 99 ALA B CA 1
ATOM 2440 C C . ALA B 1 99 ? 16.922 -21.172 -5.605 1 97.69 99 ALA B C 1
ATOM 2442 O O . ALA B 1 99 ? 16.125 -20.891 -4.707 1 97.69 99 ALA B O 1
ATOM 2443 N N . PRO B 1 100 ? 17.047 -22.422 -6.07 1 95.56 100 PRO B N 1
ATOM 2444 C CA . PRO B 1 100 ? 16.125 -23.484 -5.66 1 95.56 100 PRO B CA 1
ATOM 2445 C C . PRO B 1 100 ? 16.156 -23.75 -4.156 1 95.56 100 PRO B C 1
ATOM 2447 O O . PRO B 1 100 ? 15.18 -24.25 -3.588 1 95.56 100 PRO B O 1
ATOM 2450 N N . GLU B 1 101 ? 17.219 -23.422 -3.518 1 96.44 101 GLU B N 1
ATOM 2451 C CA . GLU B 1 101 ? 17.391 -23.719 -2.1 1 96.44 101 GLU B CA 1
ATOM 2452 C C . GLU B 1 101 ? 16.75 -22.641 -1.225 1 96.44 101 GLU B C 1
ATOM 2454 O O . GLU B 1 101 ? 16.578 -22.844 -0.018 1 96.44 101 GLU B O 1
ATOM 2459 N N . SER B 1 102 ? 16.391 -21.5 -1.854 1 98 102 SER B N 1
ATOM 2460 C CA . SER B 1 102 ? 15.781 -20.469 -1.035 1 98 102 SER B CA 1
ATOM 2461 C C . SER B 1 102 ? 14.398 -20.891 -0.562 1 98 102 SER B C 1
ATOM 2463 O O . SER B 1 102 ? 13.664 -21.562 -1.286 1 98 102 SER B O 1
ATOM 2465 N N . LEU B 1 103 ? 14 -20.516 0.636 1 98.44 103 LEU B N 1
ATOM 2466 C CA . LEU B 1 103 ? 12.695 -20.828 1.194 1 98.44 103 LEU B CA 1
ATOM 2467 C C . LEU B 1 103 ? 11.578 -20.203 0.365 1 98.44 103 LEU B C 1
ATOM 2469 O O . LEU B 1 103 ? 10.508 -20.797 0.203 1 98.44 103 LEU B O 1
ATOM 2473 N N . GLU B 1 104 ? 11.805 -18.969 -0.113 1 98.75 104 GLU B N 1
ATOM 2474 C CA . GLU B 1 104 ? 10.828 -18.281 -0.958 1 98.75 104 GLU B CA 1
ATOM 2475 C C . GLU B 1 104 ? 10.531 -19.094 -2.219 1 98.75 104 GLU B C 1
ATOM 2477 O O . GLU B 1 104 ? 9.367 -19.297 -2.57 1 98.75 104 GLU B O 1
ATOM 2482 N N . MET B 1 105 ? 11.609 -19.562 -2.857 1 98.62 105 MET B N 1
ATOM 2483 C CA . MET B 1 105 ? 11.445 -20.359 -4.07 1 98.62 105 MET B CA 1
ATOM 2484 C C . MET B 1 105 ? 10.75 -21.672 -3.771 1 98.62 105 MET B C 1
ATOM 2486 O O . MET B 1 105 ? 9.891 -22.109 -4.539 1 98.62 105 MET B O 1
ATOM 2490 N N . GLN B 1 106 ? 11.07 -22.281 -2.689 1 98.62 106 GLN B N 1
ATOM 2491 C CA . GLN B 1 106 ? 10.445 -23.547 -2.299 1 98.62 106 GLN B CA 1
ATOM 2492 C C . GLN B 1 106 ? 8.953 -23.375 -2.061 1 98.62 106 GLN B C 1
ATOM 2494 O O . GLN B 1 106 ? 8.148 -24.219 -2.461 1 98.62 106 GLN B O 1
ATOM 2499 N N . LEU B 1 107 ? 8.562 -22.297 -1.41 1 98.81 107 LEU B N 1
ATOM 2500 C CA . LEU B 1 107 ? 7.16 -22 -1.154 1 98.81 107 LEU B CA 1
ATOM 2501 C C . LEU B 1 107 ? 6.383 -21.906 -2.461 1 98.81 107 LEU B C 1
ATOM 2503 O O . LEU B 1 107 ? 5.324 -22.516 -2.611 1 98.81 107 LEU B O 1
ATOM 2507 N N . ILE B 1 108 ? 6.941 -21.125 -3.398 1 98.75 108 ILE B N 1
ATOM 2508 C CA . ILE B 1 108 ? 6.27 -20.844 -4.664 1 98.75 108 ILE B CA 1
ATOM 2509 C C . ILE B 1 108 ? 6.188 -22.125 -5.5 1 98.75 108 ILE B C 1
ATOM 2511 O O . ILE B 1 108 ? 5.133 -22.438 -6.055 1 98.75 108 ILE B O 1
ATOM 2515 N N . ALA B 1 109 ? 7.301 -22.844 -5.586 1 97.94 109 ALA B N 1
ATOM 2516 C CA . ALA B 1 109 ? 7.328 -24.094 -6.34 1 97.94 109 ALA B CA 1
ATOM 2517 C C . ALA B 1 109 ? 6.332 -25.109 -5.77 1 97.94 109 ALA B C 1
ATOM 2519 O O . ALA B 1 109 ? 5.613 -25.766 -6.52 1 97.94 109 ALA B O 1
ATOM 2520 N N . ALA B 1 110 ? 6.277 -25.234 -4.465 1 98.31 110 ALA B N 1
ATOM 2521 C CA . ALA B 1 110 ? 5.363 -26.172 -3.816 1 98.31 110 ALA B CA 1
ATOM 2522 C C . ALA B 1 110 ? 3.91 -25.797 -4.09 1 98.31 110 ALA B C 1
ATOM 2524 O O . ALA B 1 110 ? 3.074 -26.656 -4.352 1 98.31 110 ALA B O 1
ATOM 2525 N N . PHE B 1 111 ? 3.598 -24.516 -3.988 1 98.5 111 PHE B N 1
ATOM 2526 C CA . PHE B 1 111 ? 2.24 -24.062 -4.262 1 98.5 111 PHE B CA 1
ATOM 2527 C C . PHE B 1 111 ? 1.842 -24.391 -5.699 1 98.5 111 PHE B C 1
ATOM 2529 O O . PHE B 1 111 ? 0.716 -24.828 -5.953 1 98.5 111 PHE B O 1
ATOM 2536 N N . ALA B 1 112 ? 2.742 -24.141 -6.625 1 96.81 112 ALA B N 1
ATOM 2537 C CA . ALA B 1 112 ? 2.504 -24.359 -8.047 1 96.81 112 ALA B CA 1
ATOM 2538 C C . ALA B 1 112 ? 2.252 -25.844 -8.336 1 96.81 112 ALA B C 1
ATOM 2540 O O . ALA B 1 112 ? 1.668 -26.188 -9.367 1 96.81 112 ALA B O 1
ATOM 2541 N N . GLU B 1 113 ? 2.631 -26.719 -7.445 1 95.19 113 GLU B N 1
ATOM 2542 C CA . GLU B 1 113 ? 2.553 -28.156 -7.691 1 95.19 113 GLU B CA 1
ATOM 2543 C C . GLU B 1 113 ? 1.435 -28.781 -6.871 1 95.19 113 GLU B C 1
ATOM 2545 O O . GLU B 1 113 ? 1.271 -30.016 -6.879 1 95.19 113 GLU B O 1
ATOM 2550 N N . LEU B 1 114 ? 0.764 -28.031 -6.105 1 94.31 114 LEU B N 1
ATOM 2551 C CA . LEU B 1 114 ? -0.347 -28.562 -5.328 1 94.31 114 LEU B CA 1
ATOM 2552 C C . LEU B 1 114 ? -1.303 -29.344 -6.223 1 94.31 114 LEU B C 1
ATOM 2554 O O . LEU B 1 114 ? -1.453 -29.031 -7.406 1 94.31 114 LEU B O 1
ATOM 2558 N N . GLN B 1 115 ? -1.96 -30.328 -5.684 1 89.62 115 GLN B N 1
ATOM 2559 C CA . GLN B 1 115 ? -2.984 -31.062 -6.434 1 89.62 115 GLN B CA 1
ATOM 2560 C C . GLN B 1 115 ? -4.145 -30.141 -6.805 1 89.62 115 GLN B C 1
ATOM 2562 O O . GLN B 1 115 ? -4.527 -29.266 -6.023 1 89.62 115 GLN B O 1
ATOM 2567 N N . PRO B 1 116 ? -4.617 -30.391 -7.996 1 84.94 116 PRO B N 1
ATOM 2568 C CA . PRO B 1 116 ? -5.758 -29.562 -8.406 1 84.94 116 PRO B CA 1
ATOM 2569 C C . PRO B 1 116 ? -6.914 -29.625 -7.41 1 84.94 116 PRO B C 1
ATOM 2571 O O . PRO B 1 116 ? -7.109 -30.641 -6.738 1 84.94 116 PRO B O 1
ATOM 2574 N N . ARG B 1 117 ? -7.543 -28.562 -7.277 1 80.06 117 ARG B N 1
ATOM 2575 C CA . ARG B 1 117 ? -8.734 -28.531 -6.43 1 80.06 117 ARG B CA 1
ATOM 2576 C C . ARG B 1 117 ? -9.82 -29.453 -6.984 1 80.06 117 ARG B C 1
ATOM 2578 O O . ARG B 1 117 ? -9.93 -29.625 -8.203 1 80.06 117 ARG B O 1
ATOM 2585 N N . ILE B 1 118 ? -10.492 -30.109 -6.121 1 70.44 118 ILE B N 1
ATOM 2586 C CA . ILE B 1 118 ? -11.57 -31 -6.531 1 70.44 118 ILE B CA 1
ATOM 2587 C C . ILE B 1 118 ? -12.578 -30.219 -7.387 1 70.44 118 ILE B C 1
ATOM 2589 O O . ILE B 1 118 ? -13.078 -30.734 -8.391 1 70.44 118 ILE B O 1
ATOM 2593 N N . CYS B 1 119 ? -12.836 -28.984 -6.879 1 66 119 CYS B N 1
ATOM 2594 C CA . CYS B 1 119 ? -13.719 -28.141 -7.684 1 66 119 CYS B CA 1
ATOM 2595 C C . CYS B 1 119 ? -12.922 -27.344 -8.703 1 66 119 CYS B C 1
ATOM 2597 O O . CYS B 1 119 ? -12.453 -26.234 -8.398 1 66 119 CYS B O 1
ATOM 2599 N N . GLU B 1 120 ? -12.734 -27.953 -9.844 1 65.44 120 GLU B N 1
ATOM 2600 C CA . GLU B 1 120 ? -11.922 -27.391 -10.922 1 65.44 120 GLU B CA 1
ATOM 2601 C C . GLU B 1 120 ? -12.438 -26.016 -11.344 1 65.44 120 GLU B C 1
ATOM 2603 O O . GLU B 1 120 ? -11.711 -25.25 -11.984 1 65.44 120 GLU B O 1
ATOM 2608 N N . THR B 1 121 ? -13.625 -25.766 -10.914 1 74.06 121 THR B N 1
ATOM 2609 C CA . THR B 1 121 ? -14.219 -24.516 -11.367 1 74.06 121 THR B CA 1
ATOM 2610 C C . THR B 1 121 ? -13.688 -23.344 -10.57 1 74.06 121 THR B C 1
ATOM 2612 O O . THR B 1 121 ? -13.891 -22.188 -10.945 1 74.06 121 THR B O 1
ATOM 2615 N N . GLU B 1 122 ? -12.828 -23.672 -9.602 1 86.19 122 GLU B N 1
ATOM 2616 C CA . GLU B 1 122 ? -12.25 -22.594 -8.797 1 86.19 122 GLU B CA 1
ATOM 2617 C C . GLU B 1 122 ? -10.797 -22.906 -8.438 1 86.19 122 GLU B C 1
ATOM 2619 O O . GLU B 1 122 ? -10.484 -23.141 -7.273 1 86.19 122 GLU B O 1
ATOM 2624 N N . PRO B 1 123 ? -10.016 -22.859 -9.398 1 92.81 123 PRO B N 1
ATOM 2625 C CA . PRO B 1 123 ? -8.609 -23.172 -9.156 1 92.81 123 PRO B CA 1
ATOM 2626 C C . PRO B 1 123 ? -7.945 -22.234 -8.156 1 92.81 123 PRO B C 1
ATOM 2628 O O . PRO B 1 123 ? -8.453 -21.125 -7.918 1 92.81 123 PRO B O 1
ATOM 2631 N N . ARG B 1 124 ? -6.852 -22.766 -7.578 1 96.44 124 ARG B N 1
ATOM 2632 C CA . ARG B 1 124 ? -5.973 -21.859 -6.836 1 96.44 124 ARG B CA 1
ATOM 2633 C C . ARG B 1 124 ? -5.312 -20.844 -7.766 1 96.44 124 ARG B C 1
ATOM 2635 O O . ARG B 1 124 ? -5.164 -21.109 -8.961 1 96.44 124 ARG B O 1
ATOM 2642 N N . ILE B 1 125 ? -4.98 -19.734 -7.188 1 97.94 125 ILE B N 1
ATOM 2643 C CA . ILE B 1 125 ? -4.414 -18.672 -8.016 1 97.94 125 ILE B CA 1
ATOM 2644 C C . ILE B 1 125 ? -2.992 -18.359 -7.555 1 97.94 125 ILE B C 1
ATOM 2646 O O . ILE B 1 125 ? -2.744 -18.203 -6.355 1 97.94 125 ILE B O 1
ATOM 2650 N N . LEU B 1 126 ? -2.084 -18.406 -8.453 1 98.75 126 LEU B N 1
ATOM 2651 C CA . LEU B 1 126 ? -0.735 -17.891 -8.266 1 98.75 126 LEU B CA 1
ATOM 2652 C C . LEU B 1 126 ? -0.589 -16.516 -8.938 1 98.75 126 LEU B C 1
ATOM 2654 O O . LEU B 1 126 ? -0.663 -16.406 -10.156 1 98.75 126 LEU B O 1
ATOM 2658 N N . PHE B 1 127 ? -0.375 -15.453 -8.141 1 98.94 127 PHE B N 1
ATOM 2659 C CA . PHE B 1 127 ? -0.51 -14.062 -8.539 1 98.94 127 PHE B CA 1
ATOM 2660 C C . PHE B 1 127 ? 0.78 -13.297 -8.281 1 98.94 127 PHE B C 1
ATOM 2662 O O . PHE B 1 127 ? 1.138 -13.047 -7.125 1 98.94 127 PHE B O 1
ATOM 2669 N N . SER B 1 128 ? 1.476 -12.945 -9.367 1 98.94 128 SER B N 1
ATOM 2670 C CA . SER B 1 128 ? 2.709 -12.188 -9.18 1 98.94 128 SER B CA 1
ATOM 2671 C C . SER B 1 128 ? 2.516 -10.719 -9.531 1 98.94 128 SER B C 1
ATOM 2673 O O . SER B 1 128 ? 1.678 -10.375 -10.367 1 98.94 128 SER B O 1
ATOM 2675 N N . VAL B 1 129 ? 3.229 -9.875 -8.875 1 98.81 129 VAL B N 1
ATOM 2676 C CA . VAL B 1 129 ? 3.301 -8.445 -9.148 1 98.81 129 VAL B CA 1
ATOM 2677 C C . VAL B 1 129 ? 4.754 -8.039 -9.398 1 98.81 129 VAL B C 1
ATOM 2679 O O . VAL B 1 129 ? 5.656 -8.477 -8.68 1 98.81 129 VAL B O 1
ATOM 2682 N N . CYS B 1 130 ? 4.98 -7.086 -10.406 1 98.31 130 CYS B N 1
ATOM 2683 C CA . CYS B 1 130 ? 6.336 -6.633 -10.711 1 98.31 130 CYS B CA 1
ATOM 2684 C C . CYS B 1 130 ? 7.254 -7.816 -10.992 1 98.31 130 CYS B C 1
ATOM 2686 O O . CYS B 1 130 ? 6.867 -8.758 -11.688 1 98.31 130 CYS B O 1
ATOM 2688 N N . VAL B 1 131 ? 8.492 -7.766 -10.555 1 98.31 131 VAL B N 1
ATOM 2689 C CA . VAL B 1 131 ? 9.445 -8.805 -10.922 1 98.31 131 VAL B CA 1
ATOM 2690 C C . VAL B 1 131 ? 9.227 -10.039 -10.047 1 98.31 131 VAL B C 1
ATOM 2692 O O . VAL B 1 131 ? 9.984 -11.008 -10.125 1 98.31 131 VAL B O 1
ATOM 2695 N N . GLY B 1 132 ? 8.125 -10.047 -9.273 1 98.75 132 GLY B N 1
ATOM 2696 C CA . GLY B 1 132 ? 7.699 -11.297 -8.664 1 98.75 132 GLY B CA 1
ATOM 2697 C C . GLY B 1 132 ? 7.496 -12.414 -9.664 1 98.75 132 GLY B C 1
ATOM 2698 O O . GLY B 1 132 ? 7.617 -13.594 -9.32 1 98.75 132 GLY B O 1
ATOM 2699 N N . ALA B 1 133 ? 7.234 -12.039 -10.867 1 98.69 133 ALA B N 1
ATOM 2700 C CA . ALA B 1 133 ? 7.059 -13 -11.961 1 98.69 133 ALA B CA 1
ATOM 2701 C C . ALA B 1 133 ? 8.328 -13.805 -12.188 1 98.69 133 ALA B C 1
ATOM 2703 O O . ALA B 1 133 ? 8.281 -14.898 -12.766 1 98.69 133 ALA B O 1
ATOM 2704 N N . PHE B 1 134 ? 9.484 -13.281 -11.781 1 98.56 134 PHE B N 1
ATOM 2705 C CA . PHE B 1 134 ? 10.734 -14.023 -11.938 1 98.56 134 PHE B CA 1
ATOM 2706 C C . PHE B 1 134 ? 10.688 -15.328 -11.156 1 98.56 134 PHE B C 1
ATOM 2708 O O . PHE B 1 134 ? 11.188 -16.359 -11.633 1 98.56 134 PHE B O 1
ATOM 2715 N N . PHE B 1 135 ? 10.078 -15.328 -9.953 1 98.62 135 PHE B N 1
ATOM 2716 C CA . PHE B 1 135 ? 9.906 -16.562 -9.18 1 98.62 135 PHE B CA 1
ATOM 2717 C C . PHE B 1 135 ? 9.117 -17.594 -9.977 1 98.62 135 PHE B C 1
ATOM 2719 O O . PHE B 1 135 ? 9.477 -18.766 -10 1 98.62 135 PHE B O 1
ATOM 2726 N N . LEU B 1 136 ? 8.016 -17.141 -10.594 1 98.38 136 LEU B N 1
ATOM 2727 C CA . LEU B 1 136 ? 7.148 -18.047 -11.344 1 98.38 136 LEU B CA 1
ATOM 2728 C C . LEU B 1 136 ? 7.883 -18.625 -12.547 1 98.38 136 LEU B C 1
ATOM 2730 O O . LEU B 1 136 ? 7.758 -19.812 -12.844 1 98.38 136 LEU B O 1
ATOM 2734 N N . GLY B 1 137 ? 8.586 -17.688 -13.234 1 97.69 137 GLY B N 1
ATOM 2735 C CA . GLY B 1 137 ? 9.414 -18.172 -14.328 1 97.69 137 GLY B CA 1
ATOM 2736 C C . GLY B 1 137 ? 10.414 -19.234 -13.898 1 97.69 137 GLY B C 1
ATOM 2737 O O . GLY B 1 137 ? 10.531 -20.281 -14.531 1 97.69 137 GLY B O 1
ATOM 2738 N N . ALA B 1 138 ? 11.117 -18.938 -12.828 1 97.31 138 ALA B N 1
ATOM 2739 C CA . ALA B 1 138 ? 12.148 -19.844 -12.328 1 97.31 138 ALA B CA 1
ATOM 2740 C C . ALA B 1 138 ? 11.547 -21.172 -11.875 1 97.31 138 ALA B C 1
ATOM 2742 O O . ALA B 1 138 ? 12.195 -22.219 -11.977 1 97.31 138 ALA B O 1
ATOM 2743 N N . ALA B 1 139 ? 10.312 -21.141 -11.367 1 96.69 139 ALA B N 1
ATOM 2744 C CA . ALA B 1 139 ? 9.617 -22.344 -10.914 1 96.69 139 ALA B CA 1
ATOM 2745 C C . ALA B 1 139 ? 9.094 -23.156 -12.094 1 96.69 139 ALA B C 1
ATOM 2747 O O . ALA B 1 139 ? 8.609 -24.281 -11.922 1 96.69 139 ALA B O 1
ATOM 2748 N N . GLY B 1 140 ? 9.086 -22.594 -13.305 1 96.06 140 GLY B N 1
ATOM 2749 C CA . GLY B 1 140 ? 8.656 -23.297 -14.5 1 96.06 140 GLY B CA 1
ATOM 2750 C C . GLY B 1 140 ? 7.148 -23.312 -14.68 1 96.06 140 GLY B C 1
ATOM 2751 O O . GLY B 1 140 ? 6.625 -24 -15.562 1 96.06 140 GLY B O 1
ATOM 2752 N N . VAL B 1 141 ? 6.438 -22.531 -13.906 1 96.5 141 VAL B N 1
ATOM 2753 C CA . VAL B 1 141 ? 4.98 -22.609 -13.898 1 96.5 141 VAL B CA 1
ATOM 2754 C C . VAL B 1 141 ? 4.41 -21.781 -15.047 1 96.5 141 VAL B C 1
ATOM 2756 O O . VAL B 1 141 ? 3.246 -21.938 -15.422 1 96.5 141 VAL B O 1
ATOM 2759 N N . LEU B 1 142 ? 5.242 -20.922 -15.688 1 97.5 142 LEU B N 1
ATOM 2760 C CA . LEU B 1 142 ? 4.77 -20.062 -16.766 1 97.5 142 LEU B CA 1
ATOM 2761 C C . LEU B 1 142 ? 4.855 -20.781 -18.109 1 97.5 142 LEU B C 1
ATOM 2763 O O . LEU B 1 142 ? 4.594 -20.172 -19.156 1 97.5 142 LEU B O 1
ATOM 2767 N N . ASP B 1 143 ? 5.168 -22.031 -18.078 1 93.5 143 ASP B N 1
ATOM 2768 C CA . ASP B 1 143 ? 5.379 -22.797 -19.312 1 93.5 143 ASP B CA 1
ATOM 2769 C C . ASP B 1 143 ? 4.129 -22.781 -20.188 1 93.5 143 ASP B C 1
ATOM 2771 O O . ASP B 1 143 ? 3.074 -23.266 -19.781 1 93.5 143 ASP B O 1
ATOM 2775 N N . GLY B 1 144 ? 4.32 -22.234 -21.406 1 94.81 144 GLY B N 1
ATOM 2776 C CA . GLY B 1 144 ? 3.25 -22.234 -22.391 1 94.81 144 GLY B CA 1
ATOM 2777 C C . GLY B 1 144 ? 2.188 -21.188 -22.141 1 94.81 144 GLY B C 1
ATOM 2778 O O . GLY B 1 144 ? 1.17 -21.141 -22.828 1 94.81 144 GLY B O 1
ATOM 2779 N N . LEU B 1 145 ? 2.396 -20.344 -21.172 1 97.44 145 LEU B N 1
ATOM 2780 C CA . LEU B 1 145 ? 1.405 -19.344 -20.812 1 97.44 145 LEU B CA 1
ATOM 2781 C C . LEU B 1 145 ? 1.844 -17.953 -21.281 1 97.44 145 LEU B C 1
ATOM 2783 O O . LEU B 1 145 ? 3.031 -17.719 -21.516 1 97.44 145 LEU B O 1
ATOM 2787 N N . ASP B 1 146 ? 0.892 -17.047 -21.5 1 98.25 146 ASP B N 1
ATOM 2788 C CA . ASP B 1 146 ? 1.194 -15.625 -21.547 1 98.25 146 ASP B CA 1
ATOM 2789 C C . ASP B 1 146 ? 1.485 -15.078 -20.141 1 98.25 146 ASP B C 1
ATOM 2791 O O . ASP B 1 146 ? 0.825 -15.453 -19.172 1 98.25 146 ASP B O 1
ATOM 2795 N N . ALA B 1 147 ? 2.479 -14.258 -20.062 1 98.56 147 ALA B N 1
ATOM 2796 C CA . ALA B 1 147 ? 2.844 -13.664 -18.781 1 98.56 147 ALA B CA 1
ATOM 2797 C C . ALA B 1 147 ? 3.4 -12.258 -18.953 1 98.56 147 ALA B C 1
ATOM 2799 O O . ALA B 1 147 ? 3.814 -11.883 -20.047 1 98.56 147 ALA B O 1
ATOM 2800 N N . THR B 1 148 ? 3.336 -11.445 -17.969 1 98.75 148 THR B N 1
ATOM 2801 C CA . THR B 1 148 ? 3.938 -10.117 -17.953 1 98.75 148 THR B CA 1
ATOM 2802 C C . THR B 1 148 ? 4.676 -9.875 -16.641 1 98.75 148 THR B C 1
ATOM 2804 O O . THR B 1 148 ? 4.711 -10.758 -15.766 1 98.75 148 THR B O 1
ATOM 2807 N N . THR B 1 149 ? 5.422 -8.891 -16.516 1 98.56 149 THR B N 1
ATOM 2808 C CA . THR B 1 149 ? 6.137 -8.391 -15.352 1 98.56 149 THR B CA 1
ATOM 2809 C C . THR B 1 149 ? 6.363 -6.883 -15.461 1 98.56 149 THR B C 1
ATOM 2811 O O . THR B 1 149 ? 5.77 -6.219 -16.312 1 98.56 149 THR B O 1
ATOM 2814 N N . HIS B 1 150 ? 7.082 -6.34 -14.484 1 98 150 HIS B N 1
ATOM 2815 C CA . HIS B 1 150 ? 7.457 -4.934 -14.602 1 98 150 HIS B CA 1
ATOM 2816 C C . HIS B 1 150 ? 8.094 -4.641 -15.953 1 98 150 HIS B C 1
ATOM 2818 O O . HIS B 1 150 ? 8.875 -5.449 -16.469 1 98 150 HIS B O 1
ATOM 2824 N N . HIS B 1 151 ? 7.855 -3.465 -16.469 1 96.81 151 HIS B N 1
ATOM 2825 C CA . HIS B 1 151 ? 8.273 -3.141 -17.828 1 96.81 151 HIS B CA 1
ATOM 2826 C C . HIS B 1 151 ? 9.789 -3.268 -17.984 1 96.81 151 HIS B C 1
ATOM 2828 O O . HIS B 1 151 ? 10.281 -3.588 -19.078 1 96.81 151 HIS B O 1
ATOM 2834 N N . ARG B 1 152 ? 10.531 -3.082 -16.953 1 95.12 152 ARG B N 1
ATOM 2835 C CA . ARG B 1 152 ? 11.984 -3.145 -17.016 1 95.12 152 ARG B CA 1
ATOM 2836 C C . ARG B 1 152 ? 12.477 -4.586 -16.906 1 95.12 152 ARG B C 1
ATOM 2838 O O . ARG B 1 152 ? 13.664 -4.859 -17.094 1 95.12 152 ARG B O 1
ATOM 2845 N N . GLY B 1 153 ? 11.609 -5.477 -16.609 1 97.44 153 GLY B N 1
ATOM 2846 C CA . GLY B 1 153 ? 12.023 -6.844 -16.359 1 97.44 153 GLY B CA 1
ATOM 2847 C C . GLY B 1 153 ? 11.562 -7.816 -17.422 1 97.44 153 GLY B C 1
ATOM 2848 O O . GLY B 1 153 ? 11.773 -9.023 -17.312 1 97.44 153 GLY B O 1
ATOM 2849 N N . LEU B 1 154 ? 10.922 -7.352 -18.5 1 98.06 154 LEU B N 1
ATOM 2850 C CA . LEU B 1 154 ? 10.297 -8.219 -19.484 1 98.06 154 LEU B CA 1
ATOM 2851 C C . LEU B 1 154 ? 11.336 -9.133 -20.141 1 98.06 154 LEU B C 1
ATOM 2853 O O . LEU B 1 154 ? 11.148 -10.352 -20.203 1 98.06 154 LEU B O 1
ATOM 2857 N N . GLU B 1 155 ? 12.414 -8.586 -20.641 1 97.38 155 GLU B N 1
ATOM 2858 C CA . GLU B 1 155 ? 13.461 -9.375 -21.297 1 97.38 155 GLU B CA 1
ATOM 2859 C C . GLU B 1 155 ? 14.062 -10.398 -20.328 1 97.38 155 GLU B C 1
ATOM 2861 O O . GLU B 1 155 ? 14.25 -11.562 -20.703 1 97.38 155 GLU B O 1
ATOM 2866 N N . ARG B 1 156 ? 14.336 -9.945 -19.156 1 97.5 156 ARG B N 1
ATOM 2867 C CA . ARG B 1 156 ? 14.922 -10.836 -18.156 1 97.5 156 ARG B CA 1
ATOM 2868 C C . ARG B 1 156 ? 13.977 -11.977 -17.812 1 97.5 156 ARG B C 1
ATOM 2870 O O . ARG B 1 156 ? 14.414 -13.117 -17.625 1 97.5 156 ARG B O 1
ATOM 2877 N N . LEU B 1 157 ? 12.688 -11.695 -17.672 1 97.81 157 LEU B N 1
ATOM 2878 C CA . LEU B 1 157 ? 11.719 -12.758 -17.422 1 97.81 157 LEU B CA 1
ATOM 2879 C C . LEU B 1 157 ? 11.766 -13.805 -18.531 1 97.81 157 LEU B C 1
ATOM 2881 O O . LEU B 1 157 ? 11.734 -15.008 -18.266 1 97.81 157 LEU B O 1
ATOM 2885 N N . GLY B 1 158 ? 11.812 -13.305 -19.766 1 96.88 158 GLY B N 1
ATOM 2886 C CA . GLY B 1 158 ? 11.953 -14.219 -20.891 1 96.88 158 GLY B CA 1
ATOM 2887 C C . GLY B 1 158 ? 13.172 -15.117 -20.766 1 96.88 158 GLY B C 1
ATOM 2888 O O . GLY B 1 158 ? 13.086 -16.328 -21.016 1 96.88 158 GLY B O 1
ATOM 2889 N N . GLU B 1 159 ? 14.25 -14.562 -20.375 1 96.75 159 GLU B N 1
ATOM 2890 C CA . GLU B 1 159 ? 15.492 -15.312 -20.203 1 96.75 159 GLU B CA 1
ATOM 2891 C C . GLU B 1 159 ? 15.344 -16.375 -19.109 1 96.75 159 GLU B C 1
ATOM 2893 O O . GLU B 1 159 ? 15.789 -17.516 -19.281 1 96.75 159 GLU B O 1
ATOM 2898 N N . ILE B 1 160 ? 14.758 -16 -18.031 1 96.62 160 ILE B N 1
ATOM 2899 C CA . ILE B 1 160 ? 14.555 -16.906 -16.906 1 96.62 160 ILE B CA 1
ATOM 2900 C C . ILE B 1 160 ? 13.695 -18.094 -17.359 1 96.62 160 ILE B C 1
ATOM 2902 O O . ILE B 1 160 ? 14.023 -19.25 -17.062 1 96.62 160 ILE B O 1
ATOM 2906 N N . CYS B 1 161 ? 12.664 -17.828 -18.094 1 96.25 161 CYS B N 1
ATOM 2907 C CA . CYS B 1 161 ? 11.758 -18.875 -18.562 1 96.25 161 CYS B CA 1
ATOM 2908 C C . CYS B 1 161 ? 12.461 -19.828 -19.531 1 96.25 161 CYS B C 1
ATOM 2910 O O . CYS B 1 161 ? 12.266 -21.031 -19.469 1 96.25 161 CYS B O 1
ATOM 2912 N N . ARG B 1 162 ? 13.266 -19.312 -20.391 1 94.56 162 ARG B N 1
ATOM 2913 C CA . ARG B 1 162 ? 13.992 -20.125 -21.359 1 94.56 162 ARG B CA 1
ATOM 2914 C C . ARG B 1 162 ? 15.008 -21.016 -20.656 1 94.56 162 ARG B C 1
ATOM 2916 O O . ARG B 1 162 ? 15.25 -22.156 -21.094 1 94.56 162 ARG B O 1
ATOM 2923 N N . ALA B 1 163 ? 15.508 -20.516 -19.641 1 93.38 163 ALA B N 1
ATOM 2924 C CA . ALA B 1 163 ? 16.562 -21.234 -18.922 1 93.38 163 ALA B CA 1
ATOM 2925 C C . ALA B 1 163 ? 16 -22.484 -18.25 1 93.38 163 ALA B C 1
ATOM 2927 O O . ALA B 1 163 ? 16.75 -23.438 -17.984 1 93.38 163 ALA B O 1
ATOM 2928 N N . VAL B 1 164 ? 14.758 -22.5 -17.906 1 89.38 164 VAL B N 1
ATOM 2929 C CA . VAL B 1 164 ? 14.148 -23.641 -17.219 1 89.38 164 VAL B CA 1
ATOM 2930 C C . VAL B 1 164 ? 13.953 -24.797 -18.203 1 89.38 164 VAL B C 1
ATOM 2932 O O . VAL B 1 164 ? 13.812 -25.953 -17.797 1 89.38 164 VAL B O 1
ATOM 2935 N N . GLY B 1 165 ? 14.117 -24.594 -19.594 1 75.75 165 GLY B N 1
ATOM 2936 C CA . GLY B 1 165 ? 14.133 -25.656 -20.594 1 75.75 165 GLY B CA 1
ATOM 2937 C C . GLY B 1 165 ? 12.75 -26.156 -20.953 1 75.75 165 GLY B C 1
ATOM 2938 O O . GLY B 1 165 ? 12.594 -27.281 -21.438 1 75.75 165 GLY B O 1
ATOM 2939 N N . LYS B 1 166 ? 11.703 -25.531 -20.625 1 76.06 166 LYS B N 1
ATOM 2940 C CA . LYS B 1 166 ? 10.328 -25.906 -20.953 1 76.06 166 LYS B CA 1
ATOM 2941 C C . LYS B 1 166 ? 9.773 -25.047 -22.078 1 76.06 166 LYS B C 1
ATOM 2943 O O . LYS B 1 166 ? 10.523 -24.344 -22.75 1 76.06 166 LYS B O 1
ATOM 2948 N N . GLU B 1 167 ? 8.539 -25.297 -22.484 1 83.75 167 GLU B N 1
ATOM 2949 C CA . GLU B 1 167 ? 7.891 -24.438 -23.469 1 83.75 167 GLU B CA 1
ATOM 2950 C C . GLU B 1 167 ? 7.941 -22.984 -23.031 1 83.75 167 GLU B C 1
ATOM 2952 O O . GLU B 1 167 ? 7.531 -22.641 -21.922 1 83.75 167 GLU B O 1
ATOM 2957 N N . PRO B 1 168 ? 8.531 -22.266 -23.812 1 84.69 168 PRO B N 1
ATOM 2958 C CA . PRO B 1 168 ? 8.742 -20.859 -23.422 1 84.69 168 PRO B CA 1
ATOM 2959 C C . PRO B 1 168 ? 7.43 -20.125 -23.156 1 84.69 168 PRO B C 1
ATOM 2961 O O . PRO B 1 168 ? 6.438 -20.344 -23.844 1 84.69 168 PRO B O 1
ATOM 2964 N N . ALA B 1 169 ? 7.367 -19.406 -22.094 1 93.38 169 ALA B N 1
ATOM 2965 C CA . ALA B 1 169 ? 6.281 -18.469 -21.844 1 93.38 169 ALA B CA 1
ATOM 2966 C C . ALA B 1 169 ? 6.254 -17.375 -22.906 1 93.38 169 ALA B C 1
ATOM 2968 O O . ALA B 1 169 ? 7.289 -17.031 -23.484 1 93.38 169 ALA B O 1
ATOM 2969 N N . SER B 1 170 ? 5.098 -16.906 -23.312 1 97.12 170 SER B N 1
ATOM 2970 C CA . SER B 1 170 ? 4.965 -15.703 -24.109 1 97.12 170 SER B CA 1
ATOM 2971 C C . SER B 1 170 ? 4.926 -14.453 -23.234 1 97.12 170 SER B C 1
ATOM 2973 O O . SER B 1 170 ? 3.928 -14.188 -22.562 1 97.12 170 SER B O 1
ATOM 2975 N N . ILE B 1 171 ? 6.031 -13.734 -23.266 1 98.12 171 ILE B N 1
ATOM 2976 C CA . ILE B 1 171 ? 6.133 -12.539 -22.438 1 98.12 171 ILE B CA 1
ATOM 2977 C C . ILE B 1 171 ? 5.523 -11.344 -23.172 1 98.12 171 ILE B C 1
ATOM 2979 O O . ILE B 1 171 ? 5.973 -10.984 -24.266 1 98.12 171 ILE B O 1
ATOM 2983 N N . VAL B 1 172 ? 4.48 -10.719 -22.594 1 98.06 172 VAL B N 1
ATOM 2984 C CA . VAL B 1 172 ? 3.77 -9.633 -23.266 1 98.06 172 VAL B CA 1
ATOM 2985 C C . VAL B 1 172 ? 3.775 -8.391 -22.375 1 98.06 172 VAL B C 1
ATOM 2987 O O . VAL B 1 172 ? 3.748 -8.492 -21.141 1 98.06 172 VAL B O 1
ATOM 2990 N N . GLU B 1 173 ? 3.863 -7.219 -22.984 1 97.44 173 GLU B N 1
ATOM 2991 C CA . GLU B 1 173 ? 3.807 -5.965 -22.234 1 97.44 173 GLU B CA 1
ATOM 2992 C C . GLU B 1 173 ? 2.365 -5.512 -22.031 1 97.44 173 GLU B C 1
ATOM 2994 O O . GLU B 1 173 ? 1.753 -4.926 -22.922 1 97.44 173 GLU B O 1
ATOM 2999 N N . LYS B 1 174 ? 1.812 -5.773 -20.953 1 97.56 174 LYS B N 1
ATOM 3000 C CA . LYS B 1 174 ? 0.476 -5.422 -20.484 1 97.56 174 LYS B CA 1
ATOM 3001 C C . LYS B 1 174 ? 0.483 -5.102 -19 1 97.56 174 LYS B C 1
ATOM 3003 O O . LYS B 1 174 ? 1.435 -5.438 -18.281 1 97.56 174 LYS B O 1
ATOM 3008 N N . ARG B 1 175 ? -0.497 -4.379 -18.609 1 97.5 175 ARG B N 1
ATOM 3009 C CA . ARG B 1 175 ? -0.582 -4.086 -17.188 1 97.5 175 ARG B CA 1
ATOM 3010 C C . ARG B 1 175 ? -0.68 -5.371 -16.375 1 97.5 175 ARG B C 1
ATOM 3012 O O . ARG B 1 175 ? -0.045 -5.496 -15.32 1 97.5 175 ARG B O 1
ATOM 3019 N N . PHE B 1 176 ? -1.538 -6.266 -16.797 1 98.69 176 PHE B N 1
ATOM 3020 C CA . PHE B 1 176 ? -1.579 -7.59 -16.188 1 98.69 176 PHE B CA 1
ATOM 3021 C C . PHE B 1 176 ? -2.039 -8.633 -17.203 1 98.69 176 PHE B C 1
ATOM 3023 O O . PHE B 1 176 ? -2.598 -8.297 -18.25 1 98.69 176 PHE B O 1
ATOM 3030 N N . VAL B 1 177 ? -1.768 -9.914 -16.953 1 98.75 177 VAL B N 1
ATOM 3031 C CA . VAL B 1 177 ? -2.141 -11.031 -17.812 1 98.75 177 VAL B CA 1
ATOM 3032 C C . VAL B 1 177 ? -2.77 -12.141 -16.969 1 98.75 177 VAL B C 1
ATOM 3034 O O . VAL B 1 177 ? -2.182 -12.586 -15.977 1 98.75 177 VAL B O 1
ATOM 3037 N N . ASP B 1 178 ? -4.004 -12.461 -17.266 1 98.56 178 ASP B N 1
ATOM 3038 C CA . ASP B 1 178 ? -4.578 -13.727 -16.828 1 98.56 178 ASP B CA 1
ATOM 3039 C C . ASP B 1 178 ? -4.164 -14.867 -17.766 1 98.56 178 ASP B C 1
ATOM 3041 O O . ASP B 1 178 ? -4.773 -15.07 -18.812 1 98.56 178 ASP B O 1
ATOM 3045 N N . GLY B 1 179 ? -3.08 -15.555 -17.359 1 97.88 179 GLY B N 1
ATOM 3046 C CA . GLY B 1 179 ? -2.438 -16.516 -18.234 1 97.88 179 GLY B CA 1
ATOM 3047 C C . GLY B 1 179 ? -3.186 -17.828 -18.328 1 97.88 179 GLY B C 1
ATOM 3048 O O . GLY B 1 179 ? -2.879 -18.672 -19.188 1 97.88 179 GLY B O 1
ATOM 3049 N N . GLY B 1 180 ? -4.195 -18.062 -17.453 1 96.31 180 GLY B N 1
ATOM 3050 C CA . GLY B 1 180 ? -4.926 -19.328 -17.422 1 96.31 180 GLY B CA 1
ATOM 3051 C C . GLY B 1 180 ? -4.285 -20.375 -16.531 1 96.31 180 GLY B C 1
ATOM 3052 O O . GLY B 1 180 ? -3.469 -20.047 -15.672 1 96.31 180 GLY B O 1
ATOM 3053 N N . LEU B 1 181 ? -4.734 -21.672 -16.703 1 95.19 181 LEU B N 1
ATOM 3054 C CA . LEU B 1 181 ? -4.281 -22.766 -15.867 1 95.19 181 LEU B CA 1
ATOM 3055 C C . LEU B 1 181 ? -2.875 -23.203 -16.266 1 95.19 181 LEU B C 1
ATOM 3057 O O . LEU B 1 181 ? -2.549 -23.266 -17.453 1 95.19 181 LEU B O 1
ATOM 3061 N N . SER B 1 182 ? -2.117 -23.484 -15.219 1 94.69 182 SER B N 1
ATOM 3062 C CA . SER B 1 182 ? -0.817 -24.109 -15.477 1 94.69 182 SER B CA 1
ATOM 3063 C C . SER B 1 182 ? -0.967 -25.438 -16.203 1 94.69 182 SER B C 1
ATOM 3065 O O . SER B 1 182 ? -2.062 -26 -16.266 1 94.69 182 SER B O 1
ATOM 3067 N N . LYS B 1 183 ? 0.048 -25.938 -16.781 1 91.19 183 LYS B N 1
ATOM 3068 C CA . LYS B 1 183 ? 0.009 -27.172 -17.578 1 91.19 183 LYS B CA 1
ATOM 3069 C C . LYS B 1 183 ? -0.502 -28.344 -16.766 1 91.19 183 LYS B C 1
ATOM 3071 O O . LYS B 1 183 ? -1.244 -29.188 -17.266 1 91.19 183 LYS B O 1
ATOM 3076 N N . ASN B 1 184 ? -0.12 -28.375 -15.516 1 88.5 184 ASN B N 1
ATOM 3077 C CA . ASN B 1 184 ? -0.566 -29.453 -14.648 1 88.5 184 ASN B CA 1
ATOM 3078 C C . ASN B 1 184 ? -1.937 -29.172 -14.039 1 88.5 184 ASN B C 1
ATOM 3080 O O . ASN B 1 184 ? -2.434 -29.938 -13.219 1 88.5 184 ASN B O 1
ATOM 3084 N N . LYS B 1 185 ? -2.49 -27.984 -14.367 1 89.75 185 LYS B N 1
ATOM 3085 C CA . LYS B 1 185 ? -3.84 -27.578 -14 1 89.75 185 LYS B CA 1
ATOM 3086 C C . LYS B 1 185 ? -3.963 -27.344 -12.5 1 89.75 185 LYS B C 1
ATOM 3088 O O . LYS B 1 185 ? -5.062 -27.391 -11.945 1 89.75 185 LYS B O 1
ATOM 3093 N N . ALA B 1 186 ? -2.828 -27.141 -11.883 1 90.19 186 ALA B N 1
ATOM 3094 C CA . ALA B 1 186 ? -2.824 -26.984 -10.43 1 90.19 186 ALA B CA 1
ATOM 3095 C C . ALA B 1 186 ? -3.256 -25.578 -10.016 1 90.19 186 ALA B C 1
ATOM 3097 O O . ALA B 1 186 ? -3.975 -25.406 -9.031 1 90.19 186 ALA B O 1
ATOM 3098 N N . VAL B 1 187 ? -2.77 -24.641 -10.82 1 95.94 187 VAL B N 1
ATOM 3099 C CA . VAL B 1 187 ? -3.018 -23.266 -10.422 1 95.94 187 VAL B CA 1
ATOM 3100 C C . VAL B 1 187 ? -3.375 -22.438 -11.656 1 95.94 187 VAL B C 1
ATOM 3102 O O . VAL B 1 187 ? -2.875 -22.688 -12.75 1 95.94 187 VAL B O 1
ATOM 3105 N N . LEU B 1 188 ? -4.293 -21.5 -11.484 1 96.94 188 LEU B N 1
ATOM 3106 C CA . LEU B 1 188 ? -4.445 -20.391 -12.406 1 96.94 188 LEU B CA 1
ATOM 3107 C C . LEU B 1 188 ? -3.367 -19.328 -12.172 1 96.94 188 LEU B C 1
ATOM 3109 O O . LEU B 1 188 ? -3.098 -18.969 -11.023 1 96.94 188 LEU B O 1
ATOM 3113 N N . VAL B 1 189 ? -2.73 -18.859 -13.25 1 98.5 189 VAL B N 1
ATOM 3114 C CA . VAL B 1 189 ? -1.603 -17.953 -13.102 1 98.5 189 VAL B CA 1
ATOM 3115 C C . VAL B 1 189 ? -2.004 -16.547 -13.57 1 98.5 189 VAL B C 1
ATOM 3117 O O . VAL B 1 189 ? -2.469 -16.375 -14.703 1 98.5 189 VAL B O 1
ATOM 3120 N N . VAL B 1 190 ? -1.851 -15.555 -12.711 1 98.81 190 VAL B N 1
ATOM 3121 C CA . VAL B 1 190 ? -2.051 -14.141 -13.023 1 98.81 190 VAL B CA 1
ATOM 3122 C C . VAL B 1 190 ? -0.762 -13.367 -12.758 1 98.81 190 VAL B C 1
ATOM 3124 O O . VAL B 1 190 ? -0.182 -13.469 -11.672 1 98.81 190 VAL B O 1
ATOM 3127 N N . THR B 1 191 ? -0.282 -12.68 -13.727 1 98.88 191 THR B N 1
ATOM 3128 C CA . THR B 1 191 ? 0.928 -11.875 -13.594 1 98.88 191 THR B CA 1
ATOM 3129 C C . THR B 1 191 ? 0.632 -10.398 -13.875 1 98.88 191 THR B C 1
ATOM 3131 O O . THR B 1 191 ? -0.154 -10.078 -14.766 1 98.88 191 THR B O 1
ATOM 3134 N N . ALA B 1 192 ? 1.202 -9.516 -13.102 1 98.81 192 ALA B N 1
ATOM 3135 C CA . ALA B 1 192 ? 0.996 -8.078 -13.258 1 98.81 192 ALA B CA 1
ATOM 3136 C C . ALA B 1 192 ? 2.322 -7.355 -13.469 1 98.81 192 ALA B C 1
ATOM 3138 O O . ALA B 1 192 ? 3.377 -7.848 -13.055 1 98.81 192 ALA B O 1
ATOM 3139 N N . GLY B 1 193 ? 2.205 -6.16 -14.133 1 97.38 193 GLY B N 1
ATOM 3140 C CA . GLY B 1 193 ? 3.336 -5.25 -14.195 1 97.38 193 GLY B CA 1
ATOM 3141 C C . GLY B 1 193 ? 3.678 -4.637 -12.852 1 97.38 193 GLY B C 1
ATOM 3142 O O . GLY B 1 193 ? 3.535 -5.285 -11.812 1 97.38 193 GLY B O 1
ATOM 3143 N N . GLY B 1 194 ? 4.137 -3.432 -12.859 1 91.69 194 GLY B N 1
ATOM 3144 C CA . GLY B 1 194 ? 4.637 -2.799 -11.648 1 91.69 194 GLY B CA 1
ATOM 3145 C C . GLY B 1 194 ? 3.545 -2.166 -10.812 1 91.69 194 GLY B C 1
ATOM 3146 O O . GLY B 1 194 ? 2.664 -1.485 -11.344 1 91.69 194 GLY B O 1
ATOM 3147 N N . ILE B 1 195 ? 3.682 -2.287 -9.57 1 87.38 195 ILE B N 1
ATOM 3148 C CA . ILE B 1 195 ? 3.033 -1.603 -8.453 1 87.38 195 ILE B CA 1
ATOM 3149 C C . ILE B 1 195 ? 1.561 -1.368 -8.781 1 87.38 195 ILE B C 1
ATOM 3151 O O . ILE B 1 195 ? 0.697 -2.15 -8.383 1 87.38 195 ILE B O 1
ATOM 3155 N N . SER B 1 196 ? 1.206 -0.294 -9.664 1 90.75 196 SER B N 1
ATOM 3156 C CA . SER B 1 196 ? -0.193 0.019 -9.938 1 90.75 196 SER B CA 1
ATOM 3157 C C . SER B 1 196 ? -0.874 -1.106 -10.711 1 90.75 196 SER B C 1
ATOM 3159 O O . SER B 1 196 ? -2.074 -1.339 -10.547 1 90.75 196 SER B O 1
ATOM 3161 N N . SER B 1 197 ? -0.148 -1.84 -11.508 1 96.38 197 SER B N 1
ATOM 3162 C CA . SER B 1 197 ? -0.682 -2.98 -12.242 1 96.38 197 SER B CA 1
ATOM 3163 C C . SER B 1 197 ? -1.165 -4.074 -11.289 1 96.38 197 SER B C 1
ATOM 3165 O O . SER B 1 197 ? -2.084 -4.828 -11.625 1 96.38 197 SER B O 1
ATOM 3167 N N . GLY B 1 198 ? -0.493 -4.156 -10.141 1 97.62 198 GLY B N 1
ATOM 3168 C CA . GLY B 1 198 ? -0.929 -5.105 -9.125 1 97.62 198 GLY B CA 1
ATOM 3169 C C . GLY B 1 198 ? -2.33 -4.832 -8.617 1 97.62 198 GLY B C 1
ATOM 3170 O O . GLY B 1 198 ? -3.074 -5.762 -8.297 1 97.62 198 GLY B O 1
ATOM 3171 N N . LEU B 1 199 ? -2.682 -3.555 -8.469 1 97.19 199 LEU B N 1
ATOM 3172 C CA . LEU B 1 199 ? -4.039 -3.176 -8.094 1 97.19 199 LEU B CA 1
ATOM 3173 C C . LEU B 1 199 ? -5.047 -3.65 -9.133 1 97.19 199 LEU B C 1
ATOM 3175 O O . LEU B 1 199 ? -6.062 -4.262 -8.789 1 97.19 199 LEU B O 1
ATOM 3179 N N . ASP B 1 200 ? -4.719 -3.438 -10.422 1 97.62 200 ASP B N 1
ATOM 3180 C CA . ASP B 1 200 ? -5.59 -3.838 -11.523 1 97.62 200 ASP B CA 1
ATOM 3181 C C . ASP B 1 200 ? -5.793 -5.352 -11.539 1 97.62 200 ASP B C 1
ATOM 3183 O O . ASP B 1 200 ? -6.918 -5.828 -11.695 1 97.62 200 ASP B O 1
ATOM 3187 N N . ALA B 1 201 ? -4.707 -6.039 -11.406 1 98.62 201 ALA B N 1
ATOM 3188 C CA . ALA B 1 201 ? -4.781 -7.496 -11.445 1 98.62 201 ALA B CA 1
ATOM 3189 C C . ALA B 1 201 ? -5.582 -8.039 -10.266 1 98.62 201 ALA B C 1
ATOM 3191 O O . ALA B 1 201 ? -6.371 -8.977 -10.422 1 98.62 201 ALA B O 1
ATOM 3192 N N . ALA B 1 202 ? -5.34 -7.504 -9.062 1 98.62 202 ALA B N 1
ATOM 3193 C CA . ALA B 1 202 ? -6.102 -7.926 -7.887 1 98.62 202 ALA B CA 1
ATOM 3194 C C . ALA B 1 202 ? -7.59 -7.668 -8.078 1 98.62 202 ALA B C 1
ATOM 3196 O O . ALA B 1 202 ? -8.422 -8.5 -7.711 1 98.62 202 ALA B O 1
ATOM 3197 N N . LEU B 1 203 ? -7.945 -6.508 -8.633 1 98.25 203 LEU B N 1
ATOM 3198 C CA . LEU B 1 203 ? -9.344 -6.195 -8.938 1 98.25 203 LEU B CA 1
ATOM 3199 C C . LEU B 1 203 ? -9.922 -7.211 -9.914 1 98.25 203 LEU B C 1
ATOM 3201 O O . LEU B 1 203 ? -11.062 -7.652 -9.742 1 98.25 203 LEU B O 1
ATOM 3205 N N . HIS B 1 204 ? -9.148 -7.562 -10.906 1 98.38 204 HIS B N 1
ATOM 3206 C CA . HIS B 1 204 ? -9.57 -8.586 -11.859 1 98.38 204 HIS B CA 1
ATOM 3207 C C . HIS B 1 204 ? -9.867 -9.906 -11.156 1 98.38 204 HIS B C 1
ATOM 3209 O O . HIS B 1 204 ? -10.891 -10.539 -11.43 1 98.38 204 HIS B O 1
ATOM 3215 N N . ILE B 1 205 ? -9.016 -10.305 -10.25 1 98.38 205 ILE B N 1
ATOM 3216 C CA . ILE B 1 205 ? -9.195 -11.547 -9.508 1 98.38 205 ILE B CA 1
ATOM 3217 C C . ILE B 1 205 ? -10.484 -11.484 -8.695 1 98.38 205 ILE B C 1
ATOM 3219 O O . ILE B 1 205 ? -11.297 -12.414 -8.727 1 98.38 205 ILE B O 1
ATOM 3223 N N . VAL B 1 206 ? -10.734 -10.367 -7.969 1 97.94 206 VAL B N 1
ATOM 3224 C CA . VAL B 1 206 ? -11.969 -10.203 -7.203 1 97.94 206 VAL B CA 1
ATOM 3225 C C . VAL B 1 206 ? -13.172 -10.289 -8.133 1 97.94 206 VAL B C 1
ATOM 3227 O O . VAL B 1 206 ? -14.148 -10.984 -7.84 1 97.94 206 VAL B O 1
ATOM 3230 N N . GLY B 1 207 ? -13.078 -9.555 -9.266 1 97.31 207 GLY B N 1
ATOM 3231 C CA . GLY B 1 207 ? -14.188 -9.555 -10.211 1 97.31 207 GLY B CA 1
ATOM 3232 C C . GLY B 1 207 ? -14.523 -10.93 -10.742 1 97.31 207 GLY B C 1
ATOM 3233 O O . GLY B 1 207 ? -15.695 -11.258 -10.938 1 97.31 207 GLY B O 1
ATOM 3234 N N . THR B 1 208 ? -13.523 -11.742 -11.008 1 95.31 208 THR B N 1
ATOM 3235 C CA . THR B 1 208 ? -13.703 -13.07 -11.586 1 95.31 208 THR B CA 1
ATOM 3236 C C . THR B 1 208 ? -14.164 -14.07 -10.523 1 95.31 208 THR B C 1
ATOM 3238 O O . THR B 1 208 ? -14.984 -14.945 -10.797 1 95.31 208 THR B O 1
ATOM 3241 N N . GLN B 1 209 ? -13.734 -13.961 -9.266 1 94.88 209 GLN B N 1
ATOM 3242 C CA . GLN B 1 209 ? -14.023 -14.93 -8.211 1 94.88 209 GLN B CA 1
ATOM 3243 C C . GLN B 1 209 ? -15.336 -14.586 -7.504 1 94.88 209 GLN B C 1
ATOM 3245 O O . GLN B 1 209 ? -15.977 -15.469 -6.934 1 94.88 209 GLN B O 1
ATOM 3250 N N . THR B 1 210 ? -15.648 -13.305 -7.516 1 94.94 210 THR B N 1
ATOM 3251 C CA . THR B 1 210 ? -16.859 -12.875 -6.816 1 94.94 210 THR B CA 1
ATOM 3252 C C . THR B 1 210 ? -17.891 -12.32 -7.797 1 94.94 210 THR B C 1
ATOM 3254 O O . THR B 1 210 ? -18.703 -13.07 -8.344 1 94.94 210 THR B O 1
ATOM 3257 N N . SER B 1 211 ? -17.719 -10.992 -8.172 1 96.06 211 SER B N 1
ATOM 3258 C CA . SER B 1 211 ? -18.609 -10.359 -9.148 1 96.06 211 SER B CA 1
ATOM 3259 C C . SER B 1 211 ? -18.031 -9.039 -9.648 1 96.06 211 SER B C 1
ATOM 3261 O O . SER B 1 211 ? -17.234 -8.406 -8.961 1 96.06 211 SER B O 1
ATOM 3263 N N . LYS B 1 212 ? -18.484 -8.688 -10.805 1 96.75 212 LYS B N 1
ATOM 3264 C CA . LYS B 1 212 ? -18.109 -7.387 -11.352 1 96.75 212 LYS B CA 1
ATOM 3265 C C . LYS B 1 212 ? -18.641 -6.25 -10.477 1 96.75 212 LYS B C 1
ATOM 3267 O O . LYS B 1 212 ? -17.984 -5.207 -10.359 1 96.75 212 LYS B O 1
ATOM 3272 N N . ASP B 1 213 ? -19.75 -6.469 -9.891 1 96.94 213 ASP B N 1
ATOM 3273 C CA . ASP B 1 213 ? -20.297 -5.473 -8.977 1 96.94 213 ASP B CA 1
ATOM 3274 C C . ASP B 1 213 ? -19.375 -5.227 -7.797 1 96.94 213 ASP B C 1
ATOM 3276 O O . ASP B 1 213 ? -19.156 -4.082 -7.387 1 96.94 213 ASP B O 1
ATOM 3280 N N . MET B 1 214 ? -18.828 -6.293 -7.195 1 96.69 214 MET B N 1
ATOM 3281 C CA . MET B 1 214 ? -17.875 -6.16 -6.098 1 96.69 214 MET B CA 1
ATOM 3282 C C . MET B 1 214 ? -16.609 -5.43 -6.555 1 96.69 214 MET B C 1
ATOM 3284 O O . MET B 1 214 ? -16.094 -4.562 -5.844 1 96.69 214 MET B O 1
ATOM 3288 N N . GLU B 1 215 ? -16.156 -5.797 -7.738 1 97.31 215 GLU B N 1
ATOM 3289 C CA . GLU B 1 215 ? -15.016 -5.098 -8.312 1 97.31 215 GLU B CA 1
ATOM 3290 C C . GLU B 1 215 ? -15.266 -3.596 -8.398 1 97.31 215 GLU B C 1
ATOM 3292 O O . GLU B 1 215 ? -14.43 -2.795 -7.977 1 97.31 215 GLU B O 1
ATOM 3297 N N . GLN B 1 216 ? -16.359 -3.154 -8.891 1 96.62 216 GLN B N 1
ATOM 3298 C CA . GLN B 1 216 ? -16.719 -1.746 -9.047 1 96.62 216 GLN B CA 1
ATOM 3299 C C . GLN B 1 216 ? -16.891 -1.065 -7.695 1 96.62 216 GLN B C 1
ATOM 3301 O O . GLN B 1 216 ? -16.516 0.097 -7.527 1 96.62 216 GLN B O 1
ATOM 3306 N N . PHE B 1 217 ? -17.484 -1.812 -6.812 1 96.19 217 PHE B N 1
ATOM 3307 C CA . PHE B 1 217 ? -17.641 -1.295 -5.457 1 96.19 217 PHE B CA 1
ATOM 3308 C C . PHE B 1 217 ? -16.281 -0.901 -4.871 1 96.19 217 PHE B C 1
ATOM 3310 O O . PHE B 1 217 ? -16.125 0.203 -4.348 1 96.19 217 PHE B O 1
ATOM 3317 N N . ILE B 1 218 ? -15.297 -1.787 -5.004 1 96.69 218 ILE B N 1
ATOM 3318 C CA . ILE B 1 218 ? -13.961 -1.548 -4.457 1 96.69 218 ILE B CA 1
ATOM 3319 C C . ILE B 1 218 ? -13.32 -0.365 -5.172 1 96.69 218 ILE B C 1
ATOM 3321 O O . ILE B 1 218 ? -12.703 0.492 -4.535 1 96.69 218 ILE B O 1
ATOM 3325 N N . ARG B 1 219 ? -13.453 -0.27 -6.484 1 96.12 219 ARG B N 1
ATOM 3326 C CA . ARG B 1 219 ? -12.914 0.849 -7.25 1 96.12 219 ARG B CA 1
ATOM 3327 C C . ARG B 1 219 ? -13.438 2.18 -6.723 1 96.12 219 ARG B C 1
ATOM 3329 O O . ARG B 1 219 ? -12.688 3.146 -6.602 1 96.12 219 ARG B O 1
ATOM 3336 N N . ARG B 1 220 ? -14.695 2.23 -6.406 1 94.69 220 ARG B N 1
ATOM 3337 C CA . ARG B 1 220 ? -15.312 3.449 -5.895 1 94.69 220 ARG B CA 1
ATOM 3338 C C . ARG B 1 220 ? -14.781 3.791 -4.508 1 94.69 220 ARG B C 1
ATOM 3340 O O . ARG B 1 220 ? -14.445 4.945 -4.23 1 94.69 220 ARG B O 1
ATOM 3347 N N . VAL B 1 221 ? -14.703 2.748 -3.711 1 93.44 221 VAL B N 1
ATOM 3348 C CA . VAL B 1 221 ? -14.234 2.955 -2.346 1 93.44 221 VAL B CA 1
ATOM 3349 C C . VAL B 1 221 ? -12.805 3.502 -2.365 1 93.44 221 VAL B C 1
ATOM 3351 O O . VAL B 1 221 ? -12.469 4.395 -1.585 1 93.44 221 VAL B O 1
ATOM 3354 N N . MET B 1 222 ? -12 3.051 -3.258 1 93.88 222 MET B N 1
ATOM 3355 C CA . MET B 1 222 ? -10.578 3.393 -3.301 1 93.88 222 MET B CA 1
ATOM 3356 C C . MET B 1 222 ? -10.344 4.641 -4.148 1 93.88 222 MET B C 1
ATOM 3358 O O . MET B 1 222 ? -9.211 5.102 -4.281 1 93.88 222 MET B O 1
ATOM 3362 N N . GLU B 1 223 ? -11.445 5.188 -4.781 1 94.12 223 GLU B N 1
ATOM 3363 C CA . GLU B 1 223 ? -11.32 6.293 -5.727 1 94.12 223 GLU B CA 1
ATOM 3364 C C . GLU B 1 223 ? -10.266 5.996 -6.785 1 94.12 223 GLU B C 1
ATOM 3366 O O . GLU B 1 223 ? -9.383 6.82 -7.035 1 94.12 223 GLU B O 1
ATOM 3371 N N . TYR B 1 224 ? -10.375 4.785 -7.285 1 90.19 224 TYR B N 1
ATOM 3372 C CA . TYR B 1 224 ? -9.445 4.246 -8.266 1 90.19 224 TYR B CA 1
ATOM 3373 C C . TYR B 1 224 ? -10.109 4.098 -9.625 1 90.19 224 TYR B C 1
ATOM 3375 O O . TYR B 1 224 ? -11.133 3.42 -9.758 1 90.19 224 TYR B O 1
ATOM 3383 N N . SER B 1 225 ? -9.594 4.949 -10.656 1 78.88 225 SER B N 1
ATOM 3384 C CA . SER B 1 225 ? -10.203 4.922 -11.984 1 78.88 225 SER B CA 1
ATOM 3385 C C . SER B 1 225 ? -9.406 4.043 -12.938 1 78.88 225 SER B C 1
ATOM 3387 O O . SER B 1 225 ? -8.195 3.873 -12.773 1 78.88 225 SER B O 1
#

Sequence (450 aa):
MSASAKHYSVGVLVFDGVDILDFAGPIEIFSHASHNKSPDNPDRIYKCQTIGRSHTIRAADSLTVAVDLLINEALLDLQQFDILVVPGAPPSIITPLLAPESLEMQLIAAFAELQPRICETEPRILFSVCVGAFFLGAAGV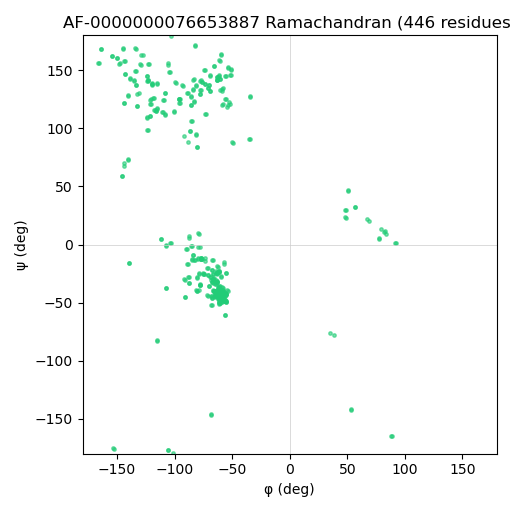LDGLDATTHHRGLERLGEICRAVGKEPASIVEKRFVDGGLSKNKAVLVVTAGGISSGLDAALHIVGTQTSKDMEQFIRRVMEYSMSASAKHYSVGVLVFDGVDILDFAGPIEIFSHASHNKSPDNPDRIYKCQTIGRSHTIRAADSLTVAVDLLINEALLDLQQFDILVVPGAPPSIITPLLAPESLEMQLIAAFAELQPRICETEPRILFSVCVGAFFLGAAGVLDGLDATTHHRGLERLGEICRAVGKEPASIVEKRFVDGGLSKNKAVLVVTAGGISSGLDAALHIVGTQTSKDMEQFIRRVMEYS

Nearest PDB structures (foldseek):
  3mgk-assembly1_A  TM=8.520E-01  e=2.039E-14  Clostridium acetobutylicum
  4xll-assembly1_B  TM=8.558E-01  e=9.904E-12  Toxoplasma gondii
  3l18-assembly1_B  TM=8.181E-01  e=4.371E-11  Thermococcus onnurineus NA1
  3cne-assembly2_C  TM=7.878E-01  e=1.416E-10  Bacteroides thetaiotaomicron VPI-5482
  4ogg-assembly1_B  TM=6.874E-01  e=4.745E-08  Arabidopsis thaliana

pLDDT: mean 94.57, std 8.49, range [35.72, 98.94]

InterPro domains:
  IPR002818 DJ-1/PfpI [PF01965] (9-198)
  IPR029062 Class I glutamine amidotransferase-like [G3DSA:3.40.50.880] (1-225)
  IPR029062 Class I glutamine amidotransferase-like [SSF52317] (9-224)
  IPR052158 Isonitrile Hydratase and Quaternary Amine Regulator [PTHR43130] (5-225)

Solvent-accessible surface area (backbone atoms only — not comparable to full-atom values): 22121 Å² total; per-residue (Å²): 126,81,76,72,81,72,69,40,33,31,37,30,50,50,46,67,40,22,39,55,40,31,46,49,33,35,51,45,54,40,56,60,39,32,80,67,70,35,79,78,70,54,48,52,30,41,48,54,39,37,28,14,85,46,65,58,36,38,24,57,79,47,44,38,35,40,39,72,35,41,44,76,60,43,67,76,53,53,82,68,42,40,29,40,38,32,35,19,40,39,64,79,56,44,56,68,41,56,38,76,84,28,67,67,33,43,52,53,42,51,60,59,61,39,75,50,47,89,53,69,90,59,52,30,34,42,36,22,10,14,53,14,32,43,52,42,21,60,57,49,58,39,40,68,21,50,36,22,23,16,85,91,38,44,68,57,41,49,52,41,24,50,68,61,70,54,56,53,45,46,74,46,97,43,53,47,29,81,34,43,62,27,84,83,51,19,24,29,37,32,20,5,6,20,36,50,17,19,41,54,42,39,39,49,50,45,23,72,76,70,31,61,66,58,31,51,50,46,30,59,66,32,54,50,132,126,81,76,72,81,73,69,41,34,32,38,31,50,49,48,68,41,22,40,55,40,32,46,48,32,36,49,48,53,41,58,61,39,30,80,65,70,35,78,76,69,54,48,50,29,41,48,54,38,37,30,13,87,45,64,58,33,38,24,55,79,46,46,39,35,40,39,71,36,40,43,77,60,42,65,75,55,52,81,69,43,39,30,40,37,33,34,18,40,40,65,80,56,43,55,69,41,57,37,76,84,27,67,69,34,43,52,52,41,52,58,58,62,39,74,52,47,89,56,67,90,58,53,28,36,42,35,22,10,14,52,14,32,43,51,42,20,60,56,50,58,38,41,68,20,50,35,22,24,16,84,89,37,44,68,58,40,48,50,41,24,49,69,62,71,54,57,53,44,46,74,47,96,43,52,47,28,81,33,43,62,26,84,84,52,19,25,31,36,34,20,4,6,20,35,50,17,20,40,54,41,39,40,50,51,44,24,73,76,70,30,61,66,58,32,51,50,44,29,60,67,30,53,49,132

Radius of gyration: 21.77 Å; Cα contacts (8 Å, |Δi|>4): 1119; chains: 2; bounding box: 59×61×49 Å

Organism: Fusarium proliferatum (strain ET1) (NCBI:txid1227346)